Protein 4PAG (pdb70)

Radius of gyration: 28.17 Å; Cα contacts (8 Å, |Δi|>4): 1183; chains: 2; bounding box: 80×39×89 Å

Organism: Sulfurospirillum deleyianum (strain ATCC 51133 / DSM 6946 / 5175) (NCBI:txid525898)

Structure (mmCIF, N/CA/C/O backbone):
data_4PAG
#
_entry.id   4PAG
#
_cell.length_a   83.055
_cell.length_b   50.813
_cell.length_c   91.544
_cell.angle_alpha   90.000
_cell.angle_beta   98.000
_cell.angle_gamma   90.000
#
_symmetry.space_group_name_H-M   'P 1 21 1'
#
loop_
_entity.id
_entity.type
_entity.pdbx_description
1 polymer 'Periplasmic binding protein'
2 non-polymer '2-(N-MORPHOLINO)-ETHANESULFONIC ACID'
3 non-polymer DI(HYDROXYETHYL)ETHER
4 non-polymer HISTIDINE
5 water water
#
loop_
_atom_site.group_PDB
_atom_site.id
_atom_site.type_symbol
_atom_site.label_atom_id
_atom_site.label_alt_id
_atom_site.label_comp_id
_atom_site.label_asym_id
_atom_site.label_entity_id
_atom_site.label_seq_id
_atom_site.pdbx_PDB_ins_code
_atom_site.Cartn_x
_atom_site.Cartn_y
_atom_site.Cartn_z
_atom_site.occupancy
_atom_site.B_iso_or_equiv
_atom_site.auth_seq_id
_atom_site.auth_comp_id
_atom_site.auth_asym_id
_atom_site.auth_atom_id
_atom_site.pdbx_PDB_model_num
ATOM 1 N N . GLU A 1 2 ? 35.716 -6.732 6.203 1.00 69.76 18 GLU A N 1
ATOM 2 C CA . GLU A 1 2 ? 36.520 -7.915 6.656 1.00 68.45 18 GLU A CA 1
ATOM 3 C C . GLU A 1 2 ? 37.688 -7.468 7.534 1.00 64.66 18 GLU A C 1
ATOM 4 O O . GLU A 1 2 ? 37.789 -7.852 8.701 1.00 54.34 18 GLU A O 1
ATOM 6 N N . SER A 1 3 ? 38.562 -6.647 6.960 1.00 60.26 19 SER A N 1
ATOM 7 C CA . SER A 1 3 ? 39.614 -5.971 7.714 1.00 50.05 19 SER A CA 1
ATOM 8 C C . SER A 1 3 ? 38.999 -4.946 8.677 1.00 43.16 19 SER A C 1
ATOM 9 O O . SER A 1 3 ? 39.600 -4.589 9.694 1.00 40.05 19 SER A O 1
ATOM 12 N N . ARG A 1 4 ? 37.800 -4.477 8.333 1.00 35.47 20 ARG A N 1
ATOM 13 C CA . ARG A 1 4 ? 37.058 -3.522 9.140 1.00 30.03 20 ARG A CA 1
ATOM 14 C C . ARG A 1 4 ? 35.881 -4.142 9.891 1.00 30.32 20 ARG A C 1
ATOM 15 O O . ARG A 1 4 ? 34.985 -3.422 10.341 1.00 29.61 20 ARG A O 1
ATOM 23 N N . THR A 1 5 ? 35.905 -5.466 10.056 1.00 28.55 21 THR A N 1
ATOM 24 C CA . THR A 1 5 ? 34.848 -6.184 10.761 1.00 29.74 21 THR A CA 1
ATOM 25 C C . THR A 1 5 ? 35.277 -6.462 12.189 1.00 28.13 21 THR A C 1
ATOM 26 O O . THR A 1 5 ? 36.349 -7.016 12.423 1.00 32.74 21 THR A O 1
ATOM 30 N N . PHE A 1 6 ? 34.429 -6.078 13.134 1.00 26.59 22 PHE A N 1
ATOM 31 C CA . PHE A 1 6 ? 34.700 -6.272 14.560 1.00 27.12 22 PHE A CA 1
ATOM 32 C C . PHE A 1 6 ? 33.455 -6.801 15.248 1.00 26.39 22 PHE A C 1
ATOM 33 O O . PHE A 1 6 ? 32.340 -6.521 14.813 1.00 31.78 22 PHE A O 1
ATOM 41 N N . LEU A 1 7 ? 33.639 -7.562 16.322 1.00 28.08 23 LEU A N 1
ATOM 42 C CA . LEU A 1 7 ? 32.508 -8.010 17.131 1.00 30.41 23 LEU A CA 1
ATOM 43 C C . LEU A 1 7 ? 32.149 -6.899 18.109 1.00 27.39 23 LEU A C 1
ATOM 44 O O . LEU A 1 7 ? 32.997 -6.445 18.852 1.00 28.80 23 LEU A O 1
ATOM 49 N N . ASP A 1 8 ? 30.889 -6.471 18.092 1.00 18.93 24 ASP A N 1
ATOM 50 C CA . ASP A 1 8 ? 30.426 -5.348 18.900 1.00 24.74 24 ASP A CA 1
ATOM 51 C C . ASP A 1 8 ? 30.060 -5.784 20.324 1.00 26.58 24 ASP A C 1
ATOM 52 O O . ASP A 1 8 ? 30.364 -6.905 20.729 1.00 27.85 24 ASP A O 1
ATOM 57 N N . VAL A 1 9 ? 29.423 -4.892 21.082 1.00 27.11 25 VAL A N 1
ATOM 58 C CA . VAL A 1 9 ? 29.096 -5.161 22.493 1.00 27.68 25 VAL A CA 1
ATOM 59 C C . VAL A 1 9 ? 28.110 -6.312 22.695 1.00 29.90 25 VAL A C 1
ATOM 60 O O . VAL A 1 9 ? 28.067 -6.908 23.773 1.00 34.41 25 VAL A O 1
ATOM 64 N N . SER A 1 10 ? 27.332 -6.617 21.661 1.00 30.44 26 SER A N 1
ATOM 65 C CA . SER A 1 10 ? 26.406 -7.753 21.676 1.00 33.52 26 SER A CA 1
ATOM 66 C C . SER A 1 10 ? 26.986 -8.986 20.985 1.00 34.67 26 SER A C 1
ATOM 67 O O . SER A 1 10 ? 26.252 -9.916 20.666 1.00 38.30 26 SER A O 1
ATOM 70 N N . ASN A 1 11 ? 28.294 -8.986 20.739 1.00 35.36 27 ASN A N 1
ATOM 71 C CA . ASN A 1 11 ? 28.960 -10.106 20.081 1.00 39.39 27 ASN A CA 1
ATOM 72 C C . ASN A 1 11 ? 28.516 -10.305 18.623 1.00 39.52 27 ASN A C 1
ATOM 73 O O . ASN A 1 11 ? 28.643 -11.401 18.075 1.00 41.79 27 ASN A O 1
ATOM 78 N N . LYS A 1 12 ? 28.001 -9.249 17.997 1.00 36.01 28 LYS A N 1
ATOM 79 C CA . LYS A 1 12 ? 27.593 -9.312 16.595 1.00 38.43 28 LYS A CA 1
ATOM 80 C C . LYS A 1 12 ? 28.655 -8.655 15.722 1.00 38.75 28 LYS A C 1
ATOM 81 O O . LYS A 1 12 ? 29.199 -7.612 16.090 1.00 42.05 28 LYS A O 1
ATOM 87 N N . PRO A 1 13 ? 28.957 -9.256 14.560 1.00 40.19 29 PRO A N 1
ATOM 88 C CA . PRO A 1 13 ? 29.941 -8.636 13.676 1.00 38.35 29 PRO A CA 1
ATOM 89 C C . PRO A 1 13 ? 29.398 -7.352 13.075 1.00 35.20 29 PRO A C 1
ATOM 90 O O . PRO A 1 13 ? 28.303 -7.358 12.526 1.00 40.29 29 PRO A O 1
ATOM 94 N N . ILE A 1 14 ? 30.143 -6.259 13.206 1.00 31.10 30 ILE A N 1
ATOM 95 C CA . ILE A 1 14 ? 29.780 -4.989 12.572 1.00 32.00 30 ILE A CA 1
ATOM 96 C C . ILE A 1 14 ? 30.947 -4.494 11.731 1.00 29.71 30 ILE A C 1
ATOM 97 O O . ILE A 1 14 ? 32.098 -4.817 12.015 1.00 29.20 30 ILE A O 1
ATOM 102 N N . VAL A 1 15 ? 30.645 -3.716 10.697 1.00 30.71 31 VAL A N 1
ATOM 103 C CA . VAL A 1 15 ? 31.671 -3.174 9.815 1.00 33.35 31 VAL A CA 1
ATOM 104 C C . VAL A 1 15 ? 31.844 -1.688 10.087 1.00 30.38 31 VAL A C 1
ATOM 105 O O . VAL A 1 15 ? 30.907 -0.913 9.915 1.00 35.13 31 VAL A O 1
ATOM 109 N N . LEU A 1 16 ? 33.042 -1.297 10.516 1.00 28.28 32 LEU A N 1
ATOM 110 C CA . LEU A 1 16 ? 33.356 0.106 10.735 1.00 29.86 32 LEU A CA 1
ATOM 111 C C . LEU A 1 16 ? 33.842 0.765 9.449 1.00 31.18 32 LEU A C 1
ATOM 112 O O . LEU A 1 16 ? 34.300 0.080 8.532 1.00 30.99 32 LEU A O 1
ATOM 117 N N . PRO A 1 17 ? 33.761 2.106 9.386 1.00 28.59 33 PRO A N 1
ATOM 118 C CA . PRO A 1 17 ? 34.403 2.858 8.311 1.00 31.86 33 PRO A CA 1
ATOM 119 C C . PRO A 1 17 ? 35.906 2.606 8.235 1.00 32.46 33 PRO A C 1
ATOM 120 O O . PRO A 1 17 ? 36.546 2.271 9.250 1.00 28.01 33 PRO A O 1
ATOM 124 N N . GLU A 1 18 ? 36.455 2.780 7.037 1.00 31.48 34 GLU A N 1
ATOM 125 C CA . GLU A 1 18 ? 37.883 2.616 6.799 1.00 37.47 34 GLU A CA 1
ATOM 126 C C . GLU A 1 18 ? 38.683 3.519 7.734 1.00 41.30 34 GLU A C 1
ATOM 127 O O . GLU A 1 18 ? 39.638 3.068 8.377 1.00 42.56 34 GLU A O 1
ATOM 133 N N . HIS A 1 19 ? 38.276 4.786 7.822 1.00 35.96 35 HIS A N 1
ATOM 134 C CA . HIS A 1 19 ? 38.962 5.757 8.672 1.00 42.08 35 HIS A CA 1
ATOM 135 C C . HIS A 1 19 ? 38.063 6.286 9.781 1.00 38.34 35 HIS A C 1
ATOM 136 O O . HIS A 1 19 ? 37.020 6.879 9.524 1.00 50.85 35 HIS A O 1
ATOM 143 N N . ILE A 1 20 ? 38.481 6.058 11.018 1.00 25.13 36 ILE A N 1
ATOM 144 C CA . ILE A 1 20 ? 37.791 6.586 12.186 1.00 29.06 36 ILE A CA 1
ATOM 145 C C . ILE A 1 20 ? 38.344 7.984 12.440 1.00 28.97 36 ILE A C 1
ATOM 146 O O . ILE A 1 20 ? 39.510 8.131 12.805 1.00 32.28 36 ILE A O 1
ATOM 151 N N . THR A 1 21 ? 37.520 9.006 12.232 1.00 24.99 37 THR A N 1
ATOM 152 C CA . THR A 1 21 ? 37.928 10.387 12.479 1.00 26.18 37 THR A CA 1
ATOM 153 C C . THR A 1 21 ? 37.265 10.975 13.730 1.00 23.15 37 THR A C 1
ATOM 154 O O . THR A 1 21 ? 37.662 12.040 14.190 1.00 22.17 37 THR A O 1
ATOM 158 N N . ARG A 1 22 ? 36.256 10.285 14.265 1.00 22.97 38 ARG A N 1
ATOM 159 C CA . ARG A 1 22 ? 35.552 10.711 15.480 1.00 21.99 38 ARG A CA 1
ATOM 160 C C . ARG A 1 22 ? 35.333 9.489 16.366 1.00 19.63 38 ARG A C 1
ATOM 161 O O . ARG A 1 22 ? 34.761 8.500 15.922 1.00 19.70 38 ARG A O 1
ATOM 169 N N . ILE A 1 23 ? 35.792 9.550 17.612 1.00 17.83 39 ILE A N 1
ATOM 170 C CA . ILE A 1 23 ? 35.689 8.406 18.516 1.00 17.04 39 ILE A CA 1
ATOM 171 C C . ILE A 1 23 ? 35.341 8.899 19.914 1.00 16.00 39 ILE A C 1
ATOM 172 O O . ILE A 1 23 ? 35.623 10.037 20.260 1.00 15.11 39 ILE A O 1
ATOM 177 N N . TYR A 1 24 ? 34.705 8.043 20.698 1.00 16.14 40 TYR A N 1
ATOM 178 C CA . TYR A 1 24 ? 34.327 8.368 22.065 1.00 17.05 40 TYR A CA 1
ATOM 179 C C . TYR A 1 24 ? 34.601 7.153 22.942 1.00 16.65 40 TYR A C 1
ATOM 180 O O . TYR A 1 24 ? 34.268 6.028 22.574 1.00 17.09 40 TYR A O 1
ATOM 189 N N . GLY A 1 25 ? 35.241 7.390 24.082 1.00 16.42 41 GLY A N 1
ATOM 190 C CA . GLY A 1 25 ? 35.452 6.355 25.084 1.00 16.94 41 GLY A CA 1
ATOM 191 C C . GLY A 1 25 ? 34.407 6.484 26.171 1.00 16.84 41 GLY A C 1
ATOM 192 O O . GLY A 1 25 ? 34.080 7.590 26.584 1.00 18.22 41 GLY A O 1
ATOM 193 N N . SER A 1 26 ? 33.900 5.348 26.640 1.00 16.76 42 SER A N 1
ATOM 194 C CA . SER A 1 26 ? 32.761 5.317 27.564 1.00 18.13 42 SER A CA 1
ATOM 195 C C . SER A 1 26 ? 33.089 5.769 28.996 1.00 16.54 42 SER A C 1
ATOM 196 O O . SER A 1 26 ? 32.186 6.090 29.771 1.00 16.34 42 SER A O 1
ATOM 199 N N . ALA A 1 27 ? 34.373 5.775 29.343 1.00 16.53 43 ALA A N 1
ATOM 200 C CA . ALA A 1 27 ? 34.815 6.087 30.693 1.00 15.24 43 ALA A CA 1
ATOM 201 C C . ALA A 1 27 ? 36.303 6.459 30.682 1.00 15.08 43 ALA A C 1
ATOM 202 O O . ALA A 1 27 ? 37.002 6.158 29.721 1.00 14.19 43 ALA A O 1
ATOM 204 N N . PRO A 1 28 ? 36.797 7.099 31.757 1.00 14.82 44 PRO A N 1
ATOM 205 C CA . PRO A 1 28 ? 38.185 7.558 31.741 1.00 15.09 44 PRO A CA 1
ATOM 206 C C . PRO A 1 28 ? 39.255 6.490 31.428 1.00 14.62 44 PRO A C 1
ATOM 207 O O . PRO A 1 28 ? 40.208 6.802 30.720 1.00 16.30 44 PRO A O 1
ATOM 211 N N . PRO A 1 29 ? 39.102 5.239 31.922 1.00 14.26 45 PRO A N 1
ATOM 212 C CA . PRO A 1 29 ? 40.105 4.238 31.521 1.00 15.27 45 PRO A CA 1
ATOM 213 C C . PRO A 1 29 ? 40.262 4.146 29.995 1.00 15.10 45 PRO A C 1
ATOM 214 O O . PRO A 1 29 ? 41.376 3.960 29.480 1.00 15.23 45 PRO A O 1
ATOM 218 N N . ILE A 1 30 ? 39.147 4.292 29.287 1.00 13.44 46 ILE A N 1
ATOM 219 C CA . ILE A 1 30 ? 39.134 4.184 27.829 1.00 14.95 46 ILE A CA 1
ATOM 220 C C . ILE A 1 30 ? 39.602 5.468 27.159 1.00 14.32 46 ILE A C 1
ATOM 221 O O . ILE A 1 30 ? 40.445 5.437 26.262 1.00 15.59 46 ILE A O 1
ATOM 226 N N . SER A 1 31 ? 39.036 6.594 27.581 1.00 14.54 47 SER A N 1
ATOM 227 C CA . SER A 1 31 ? 39.425 7.891 27.054 1.00 15.79 47 SER A CA 1
ATOM 228 C C . SER A 1 31 ? 40.923 8.158 27.247 1.00 15.29 47 SER A C 1
ATOM 229 O O . SER A 1 31 ? 41.573 8.631 26.325 1.00 15.17 47 SER A O 1
ATOM 232 N N . PHE A 1 32 ? 41.469 7.837 28.424 1.00 14.75 48 PHE A N 1
ATOM 233 C CA . PHE A 1 32 ? 42.905 8.039 28.677 1.00 14.59 48 PHE A CA 1
ATOM 234 C C . PHE A 1 32 ? 43.763 7.205 27.722 1.00 14.35 48 PHE A C 1
ATOM 235 O O . PHE A 1 32 ? 44.792 7.662 27.239 1.00 15.61 48 PHE A O 1
ATOM 251 N N . ILE A 1 34 ? 42.844 5.998 24.689 1.00 16.61 50 ILE A N 1
ATOM 252 C CA . ILE A 1 34 ? 42.723 6.558 23.340 1.00 17.25 50 ILE A CA 1
ATOM 253 C C . ILE A 1 34 ? 43.638 7.776 23.204 1.00 16.13 50 ILE A C 1
ATOM 254 O O . ILE A 1 34 ? 44.269 7.967 22.161 1.00 15.73 50 ILE A O 1
ATOM 259 N N . TYR A 1 35 ? 43.720 8.588 24.260 1.00 15.73 51 TYR A N 1
ATOM 260 C CA . TYR A 1 35 ? 44.582 9.769 24.235 1.00 15.42 51 TYR A CA 1
ATOM 261 C C . TYR A 1 35 ? 46.016 9.414 23.829 1.00 14.81 51 TYR A C 1
ATOM 262 O O . TYR A 1 35 ? 46.580 10.041 22.937 1.00 14.88 51 TYR A O 1
ATOM 271 N N . VAL A 1 36 ? 46.607 8.421 24.489 1.00 13.86 52 VAL A N 1
ATOM 272 C CA . VAL A 1 36 ? 48.013 8.105 24.243 1.00 14.11 52 VAL A CA 1
ATOM 273 C C . VAL A 1 36 ? 48.244 7.447 22.878 1.00 15.18 52 VAL A C 1
ATOM 274 O O . VAL A 1 36 ? 49.345 7.504 22.365 1.00 14.37 52 VAL A O 1
ATOM 278 N N . ILE A 1 37 ? 47.212 6.837 22.290 1.00 16.34 53 ILE A N 1
ATOM 279 C CA . ILE A 1 37 ? 47.311 6.331 20.921 1.00 16.33 53 ILE A CA 1
ATOM 280 C C . ILE A 1 37 ? 47.215 7.514 19.947 1.00 17.84 53 ILE A C 1
ATOM 281 O O . ILE A 1 37 ? 48.133 7.755 19.160 1.00 19.63 53 ILE A O 1
ATOM 286 N N . ASP A 1 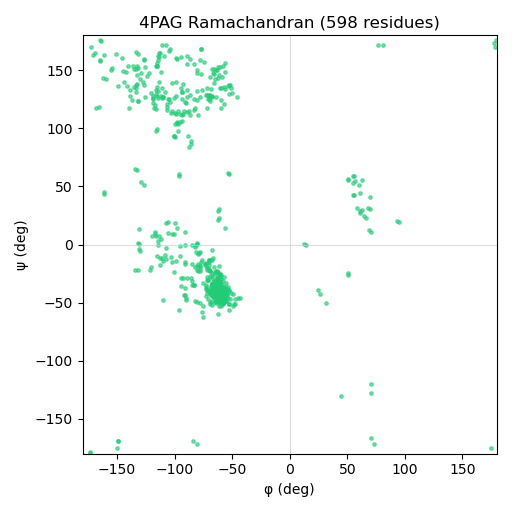38 ? 46.118 8.261 20.016 1.00 16.77 54 ASP A N 1
ATOM 287 C CA . ASP A 1 38 ? 45.951 9.469 19.199 1.00 19.09 54 ASP A CA 1
ATOM 288 C C . ASP A 1 38 ? 44.743 10.248 19.708 1.00 19.57 54 ASP A C 1
ATOM 289 O O . ASP A 1 38 ? 43.625 9.742 19.682 1.00 18.63 54 ASP A O 1
ATOM 294 N N . ASP A 1 39 ? 44.970 11.470 20.177 1.00 20.19 55 ASP A N 1
ATOM 295 C CA . ASP A 1 39 ? 43.886 12.293 20.716 1.00 22.93 55 ASP A CA 1
ATOM 296 C C . ASP A 1 39 ? 43.054 12.976 19.631 1.00 21.73 55 ASP A C 1
ATOM 297 O O . ASP A 1 39 ? 41.930 13.412 19.894 1.00 21.42 55 ASP A O 1
ATOM 302 N N . THR A 1 40 ? 43.592 13.042 18.415 1.00 20.41 56 THR A N 1
ATOM 303 C CA . THR A 1 40 ? 42.950 13.771 17.323 1.00 21.69 56 THR A CA 1
ATOM 304 C C . THR A 1 40 ? 41.455 13.438 17.171 1.00 18.68 56 THR A C 1
ATOM 305 O O . THR A 1 40 ? 40.633 14.345 17.162 1.00 21.85 56 THR A O 1
ATOM 309 N N . PRO A 1 41 ? 41.089 12.149 17.101 1.00 18.73 57 PRO A N 1
ATOM 310 C CA . PRO A 1 41 ? 39.661 11.872 16.864 1.00 19.09 57 PRO A CA 1
ATOM 311 C C . PRO A 1 41 ? 38.721 11.915 18.090 1.00 19.98 57 PRO A C 1
ATOM 312 O O . PRO A 1 41 ? 37.519 11.727 17.923 1.00 19.06 57 PRO A O 1
ATOM 316 N N . LEU A 1 42 ? 39.232 12.155 19.296 1.00 18.76 58 LEU A N 1
ATOM 317 C CA . LEU A 1 42 ? 38.360 12.194 20.477 1.00 20.06 58 LEU A CA 1
ATOM 318 C C . LEU A 1 42 ? 37.352 13.340 20.413 1.00 19.63 58 LEU A C 1
ATOM 319 O O . LEU A 1 42 ? 37.735 14.486 20.242 1.00 22.78 58 LEU A O 1
ATOM 324 N N . ILE A 1 43 ? 36.071 13.024 20.573 1.00 18.94 59 ILE A N 1
ATOM 325 C CA . ILE A 1 43 ? 35.010 14.042 20.531 1.00 21.27 59 ILE A CA 1
ATOM 326 C C . ILE A 1 43 ? 34.791 14.739 21.871 1.00 19.96 59 ILE A C 1
ATOM 327 O O . ILE A 1 43 ? 34.155 15.796 21.927 1.00 20.16 59 ILE A O 1
ATOM 332 N N . GLY A 1 44 ? 35.307 14.138 22.942 1.00 19.15 60 GLY A N 1
ATOM 333 C CA . GLY A 1 44 ? 35.057 14.608 24.288 1.00 17.24 60 GLY A CA 1
ATOM 334 C C . GLY A 1 44 ? 35.720 13.732 25.337 1.00 17.93 60 GLY A C 1
ATOM 335 O O . GLY A 1 44 ? 36.251 12.659 25.022 1.00 16.85 60 GLY A O 1
ATOM 336 N N . VAL A 1 45 ? 35.706 14.215 26.579 1.00 15.41 61 VAL A N 1
ATOM 337 C CA . VAL A 1 45 ? 36.191 13.457 27.726 1.00 14.92 61 VAL A CA 1
ATOM 338 C C . VAL A 1 45 ? 34.985 13.089 28.609 1.00 15.71 61 VAL A C 1
ATOM 339 O O . VAL A 1 45 ? 33.857 13.548 28.366 1.00 16.22 61 VAL A O 1
ATOM 343 N N . ASN A 1 46 ? 35.218 12.254 29.619 1.00 15.68 62 ASN A N 1
ATOM 344 C CA . ASN A 1 46 ? 34.143 11.767 30.483 1.00 17.70 62 ASN A CA 1
ATOM 345 C C . ASN A 1 46 ? 33.991 12.610 31.744 1.00 20.70 62 ASN A C 1
ATOM 346 O O . ASN A 1 46 ? 32.879 12.798 32.233 1.00 25.47 62 ASN A O 1
ATOM 351 N N . SER A 1 47 ? 35.122 13.088 32.259 1.00 22.98 63 SER A N 1
ATOM 352 C CA . SER A 1 47 ? 35.208 13.884 33.480 1.00 23.43 63 SER A CA 1
ATOM 353 C C . SER A 1 47 ? 36.108 15.097 33.219 1.00 20.97 63 SER A C 1
ATOM 354 O O . SER A 1 47 ? 36.838 15.123 32.225 1.00 20.62 63 SER A O 1
ATOM 357 N N . PRO A 1 48 ? 36.078 16.095 34.115 1.00 21.74 64 PRO A N 1
ATOM 358 C CA . PRO A 1 48 ? 37.007 17.223 33.995 1.00 20.65 64 PRO A CA 1
ATOM 359 C C . PRO A 1 48 ? 38.444 16.738 33.900 1.00 19.01 64 PRO A C 1
ATOM 360 O O . PRO A 1 48 ? 38.845 15.842 34.649 1.00 21.20 64 PRO A O 1
ATOM 364 N N . GLN A 1 49 ? 39.213 17.326 32.991 1.00 20.55 65 GLN A N 1
ATOM 365 C CA . GLN A 1 49 ? 40.571 16.858 32.705 1.00 22.26 65 GLN A CA 1
ATOM 366 C C . GLN A 1 49 ? 41.508 16.978 33.914 1.00 22.91 65 GLN A C 1
ATOM 367 O O . GLN A 1 49 ? 42.419 16.164 34.086 1.00 25.07 65 GLN A O 1
ATOM 373 N N . THR A 1 50 ? 41.286 18.000 34.736 1.00 21.32 66 THR A N 1
ATOM 374 C CA . THR A 1 50 ? 41.984 18.138 36.003 1.00 21.96 66 THR A CA 1
ATOM 375 C C . THR A 1 50 ? 40.950 17.997 37.095 1.00 20.69 66 THR A C 1
ATOM 376 O O . THR A 1 50 ? 39.933 18.692 37.094 1.00 21.24 66 THR A O 1
ATOM 380 N N . ASN A 1 51 ? 41.201 17.077 38.012 1.00 19.19 67 ASN A N 1
ATOM 381 C CA . ASN A 1 51 ? 40.275 16.808 39.092 1.00 19.76 67 ASN A CA 1
ATOM 382 C C . ASN A 1 51 ? 41.076 16.354 40.307 1.00 18.25 67 ASN A C 1
ATOM 383 O O . ASN A 1 51 ? 42.305 16.467 40.327 1.00 19.77 67 ASN A O 1
ATOM 388 N N . LYS A 1 52 ? 40.397 15.854 41.326 1.00 17.14 68 LYS A N 1
ATOM 389 C CA . LYS A 1 52 ? 41.083 15.485 42.567 1.00 20.95 68 LYS A CA 1
ATOM 390 C C . LYS A 1 52 ? 42.122 14.364 42.381 1.00 19.20 68 LYS A C 1
ATOM 391 O O . LYS A 1 52 ? 43.132 14.322 43.080 1.00 20.08 68 LYS A O 1
ATOM 397 N N . ASP A 1 53 ? 41.869 13.467 41.432 1.00 18.11 69 ASP A N 1
ATOM 398 C CA . ASP A 1 53 ? 42.673 12.253 41.272 1.00 18.05 69 ASP A CA 1
ATOM 399 C C . ASP A 1 53 ? 43.660 12.332 40.103 1.00 17.21 69 ASP A C 1
ATOM 400 O O . ASP A 1 53 ? 44.521 11.459 39.943 1.00 14.77 69 ASP A O 1
ATOM 405 N N . ASN A 1 54 ? 43.512 13.366 39.276 1.00 15.43 70 ASN A N 1
ATOM 406 C CA . ASN A 1 54 ? 44.302 13.528 38.060 1.00 16.27 70 ASN A CA 1
ATOM 407 C C . ASN A 1 54 ? 44.672 15.005 37.923 1.00 17.46 70 ASN A C 1
ATOM 408 O O . ASN A 1 54 ? 43.785 15.857 37.805 1.00 18.48 70 ASN A O 1
ATOM 413 N N . ASN A 1 55 ? 45.974 15.295 37.965 1.00 17.60 71 ASN A N 1
ATOM 414 C CA . ASN A 1 55 ? 46.489 16.654 38.153 1.00 19.76 71 ASN A CA 1
ATOM 415 C C . ASN A 1 55 ? 47.486 17.071 37.082 1.00 16.88 71 ASN A C 1
ATOM 416 O O . ASN A 1 55 ? 48.125 16.237 36.459 1.00 15.40 71 ASN A O 1
ATOM 421 N N . ASN A 1 56 ? 47.668 18.381 36.942 1.00 19.88 72 ASN A N 1
ATOM 422 C CA . ASN A 1 56 ? 48.748 18.961 36.142 1.00 19.73 72 ASN A CA 1
ATOM 423 C C . ASN A 1 56 ? 48.699 18.587 34.660 1.00 18.68 72 ASN A C 1
ATOM 424 O O . ASN A 1 56 ? 49.725 18.575 33.983 1.00 19.96 72 ASN A O 1
ATOM 429 N N . GLY A 1 57 ? 47.508 18.308 34.146 1.00 18.86 73 GLY A N 1
ATOM 430 C CA . GLY A 1 57 ? 47.365 17.859 32.764 1.00 20.38 73 GLY A CA 1
ATOM 431 C C . GLY A 1 57 ? 47.970 18.812 31.749 1.00 21.77 73 GLY A C 1
ATOM 432 O O . GLY A 1 57 ? 48.533 18.380 30.752 1.00 23.31 73 GLY A O 1
ATOM 433 N N . GLU A 1 58 ? 47.881 20.111 32.009 1.00 23.83 74 GLU A N 1
ATOM 434 C CA . GLU A 1 58 ? 48.364 21.109 31.046 1.00 27.28 74 GLU A CA 1
ATOM 435 C C . GLU A 1 58 ? 49.875 21.010 30.787 1.00 26.62 74 GLU A C 1
ATOM 436 O O . GLU A 1 58 ? 50.359 21.416 29.734 1.00 28.69 74 GLU A O 1
ATOM 442 N N . LYS A 1 59 ? 50.613 20.446 31.737 1.00 26.27 75 LYS A N 1
ATOM 443 C CA . LYS A 1 59 ? 52.053 20.270 31.589 1.00 28.12 75 LYS A CA 1
ATOM 444 C C . LYS A 1 59 ? 52.411 19.014 30.772 1.00 23.86 75 LYS A C 1
ATOM 445 O O . LYS A 1 59 ? 53.523 18.916 30.257 1.00 27.59 75 LYS A O 1
ATOM 451 N N . PHE A 1 60 ? 51.476 18.066 30.649 1.00 18.44 76 PHE A N 1
ATOM 452 C CA . PHE A 1 60 ? 51.755 16.757 30.048 1.00 18.79 76 PHE A CA 1
ATOM 453 C C . PHE A 1 60 ? 50.907 16.399 28.823 1.00 19.87 76 PHE A C 1
ATOM 454 O O . PHE A 1 60 ? 51.307 15.546 28.036 1.00 22.72 76 PHE A O 1
ATOM 462 N N . LEU A 1 61 ? 49.747 17.036 28.668 1.00 19.45 77 LEU A N 1
ATOM 463 C CA . LEU A 1 61 ? 48.761 16.644 27.657 1.00 17.04 77 LEU A CA 1
ATOM 464 C C . LEU A 1 61 ? 48.570 17.742 26.620 1.00 19.15 77 LEU A C 1
ATOM 465 O O . LEU A 1 61 ? 48.808 18.922 26.887 1.00 19.77 77 LEU A O 1
ATOM 470 N N . SER A 1 62 ? 48.118 17.349 25.436 1.00 19.35 78 SER A N 1
ATOM 471 C CA . SER A 1 62 ? 47.925 18.296 24.346 1.00 19.04 78 SER A CA 1
ATOM 472 C C . SER A 1 62 ? 46.865 19.333 24.708 1.00 19.76 78 SER A C 1
ATOM 473 O O . SER A 1 62 ? 45.941 19.059 25.469 1.00 19.18 78 SER A O 1
ATOM 476 N N . LYS A 1 63 ? 47.012 20.529 24.155 1.00 23.31 79 LYS A N 1
ATOM 477 C CA . LYS A 1 63 ? 46.008 21.567 24.325 1.00 25.78 79 LYS A CA 1
ATOM 478 C C . LYS A 1 63 ? 44.650 21.102 23.787 1.00 23.01 79 LYS A C 1
ATOM 479 O O . LYS A 1 63 ? 43.619 21.373 24.405 1.00 23.46 79 LYS A O 1
ATOM 485 N N . HIS A 1 64 ? 44.653 20.394 22.655 1.00 23.49 80 HIS A N 1
ATOM 486 C CA . HIS A 1 64 ? 43.407 19.852 22.084 1.00 24.00 80 HIS A CA 1
ATOM 487 C C . HIS A 1 64 ? 42.644 19.032 23.116 1.00 20.83 80 HIS A C 1
ATOM 488 O O . HIS A 1 64 ? 41.456 19.261 23.329 1.00 19.83 80 HIS A O 1
ATOM 495 N N . PHE A 1 65 ? 43.333 18.083 23.754 1.00 17.45 81 PHE A N 1
ATOM 496 C CA . PHE A 1 65 ? 42.706 17.223 24.742 1.00 16.54 81 PHE A CA 1
ATOM 497 C C . PHE A 1 65 ? 42.175 18.030 25.924 1.00 16.46 81 PHE A C 1
ATOM 498 O O . PHE A 1 65 ? 41.072 17.771 26.386 1.00 18.25 81 PHE A O 1
ATOM 514 N N . GLU A 1 67 ? 41.088 20.969 26.035 1.00 20.31 83 GLU A N 1
ATOM 515 C CA . GLU A 1 67 ? 39.953 21.833 25.673 1.00 21.84 83 GLU A CA 1
ATOM 516 C C . GLU A 1 67 ? 38.693 21.071 25.242 1.00 18.59 83 GLU A C 1
ATOM 517 O O . GLU A 1 67 ? 37.689 21.691 24.923 1.00 19.86 83 GLU A O 1
ATOM 523 N N . LEU A 1 68 ? 38.729 19.739 25.250 1.00 18.85 84 LEU A N 1
ATOM 524 C CA . LEU A 1 68 ? 37.559 18.942 24.861 1.00 18.17 84 LEU A CA 1
ATOM 525 C C . LEU A 1 68 ? 36.424 19.113 25.857 1.00 18.75 84 LEU A C 1
ATOM 526 O O . LEU A 1 68 ? 36.671 19.291 27.053 1.00 20.37 84 LEU A O 1
ATOM 531 N N . PRO A 1 69 ? 35.174 19.042 25.375 1.00 19.28 85 PRO A N 1
ATOM 532 C CA . PRO A 1 69 ? 34.039 19.147 26.289 1.00 20.30 85 PRO A CA 1
ATOM 533 C C . PRO A 1 69 ? 33.804 17.844 27.040 1.00 18.05 85 PRO A C 1
ATOM 534 O O . PRO A 1 69 ? 34.249 16.786 26.602 1.00 17.42 85 PRO A O 1
ATOM 538 N N . ILE A 1 70 ? 33.121 17.950 28.176 1.00 17.69 86 ILE A N 1
ATOM 539 C CA . ILE A 1 70 ? 32.791 16.813 29.011 1.00 17.80 86 ILE A CA 1
ATOM 540 C C . ILE A 1 70 ? 31.449 16.258 28.563 1.00 16.88 86 ILE A C 1
ATOM 541 O O . ILE A 1 70 ? 30.456 16.976 28.567 1.00 18.60 86 ILE A O 1
ATOM 546 N N . LEU A 1 71 ? 31.428 14.985 28.188 1.00 18.12 87 LEU A N 1
ATOM 547 C CA . LEU A 1 71 ? 30.211 14.327 27.697 1.00 20.34 87 LEU A CA 1
ATOM 548 C C . LEU A 1 71 ? 29.704 13.231 28.634 1.00 21.33 87 LEU A C 1
ATOM 549 O O . LEU A 1 71 ? 28.769 12.498 28.292 1.00 24.51 87 LEU A O 1
ATOM 554 N N . GLY A 1 72 ? 30.307 13.118 29.813 1.00 21.53 88 GLY A N 1
ATOM 555 C CA . GLY A 1 72 ? 29.898 12.107 30.775 1.00 22.97 88 GLY A CA 1
ATOM 556 C C . GLY A 1 72 ? 30.343 10.720 30.358 1.00 22.31 88 GLY A C 1
ATOM 557 O O . GLY A 1 72 ? 31.093 10.556 29.396 1.00 23.65 88 GLY A O 1
ATOM 558 N N . GLY A 1 73 ? 29.879 9.715 31.081 1.00 20.17 89 GLY A N 1
ATOM 559 C CA . GLY A 1 73 ? 30.293 8.348 30.830 1.00 19.99 89 GLY A CA 1
ATOM 560 C C . GLY A 1 73 ? 29.647 7.368 31.783 1.00 21.38 89 GLY A C 1
ATOM 561 O O . GLY A 1 73 ? 28.914 7.764 32.702 1.00 22.70 89 GLY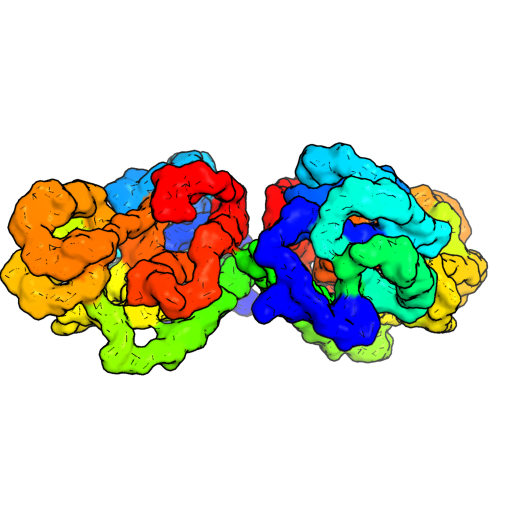 A O 1
ATOM 562 N N . TRP A 1 74 ? 29.925 6.085 31.553 1.00 21.18 90 TRP A N 1
ATOM 563 C CA . TRP A 1 74 ? 29.410 5.002 32.378 1.00 22.12 90 TRP A CA 1
ATOM 564 C C . TRP A 1 74 ? 30.508 4.563 33.332 1.00 23.34 90 TRP A C 1
ATOM 565 O O . TRP A 1 74 ? 31.348 3.733 32.977 1.00 21.02 90 TRP A O 1
ATOM 576 N N . HIS A 1 75 ? 30.510 5.143 34.529 1.00 23.33 91 HIS A N 1
ATOM 577 C CA . HIS A 1 75 ? 31.498 4.827 35.565 1.00 22.75 91 HIS A CA 1
ATOM 578 C C . HIS A 1 75 ? 31.099 5.522 36.875 1.00 24.17 91 HIS A C 1
ATOM 579 O O . HIS A 1 75 ? 30.194 6.364 36.895 1.00 23.25 91 HIS A O 1
ATOM 586 N N . GLY A 1 76 ? 31.774 5.164 37.963 1.00 25.50 92 GLY A N 1
ATOM 587 C CA . GLY A 1 76 ? 31.411 5.637 39.302 1.00 26.97 92 GLY A CA 1
ATOM 588 C C . GLY A 1 76 ? 31.234 7.144 39.414 1.00 32.58 92 GLY A C 1
ATOM 589 O O . GLY A 1 76 ? 32.090 7.917 38.962 1.00 38.65 92 GLY A O 1
ATOM 590 N N . ASN A 1 77 ? 30.114 7.559 40.008 1.00 32.80 93 ASN A N 1
ATOM 591 C CA . ASN A 1 77 ? 29.814 8.976 40.236 1.00 36.70 93 ASN A CA 1
ATOM 592 C C . ASN A 1 77 ? 29.675 9.787 38.940 1.00 37.92 93 ASN A C 1
ATOM 593 O O . ASN A 1 77 ? 29.960 10.991 38.913 1.00 37.97 93 ASN A O 1
ATOM 598 N N . ASN A 1 78 ? 29.235 9.123 37.873 1.00 36.52 94 ASN A N 1
ATOM 599 C CA . ASN A 1 78 ? 28.977 9.796 36.602 1.00 34.66 94 ASN A CA 1
ATOM 600 C C . ASN A 1 78 ? 27.878 9.083 35.805 1.00 32.91 94 ASN A C 1
ATOM 601 O O . ASN A 1 78 ? 27.515 7.939 36.094 1.00 37.52 94 ASN A O 1
ATOM 606 N N . ILE A 1 79 ? 27.347 9.784 34.808 1.00 35.56 95 ILE A N 1
ATOM 607 C CA . ILE A 1 79 ? 26.284 9.275 33.934 1.00 36.55 95 ILE A CA 1
ATOM 608 C C . ILE A 1 79 ? 26.554 9.848 32.531 1.00 28.67 95 ILE A C 1
ATOM 609 O O . ILE A 1 79 ? 27.126 10.930 32.422 1.00 31.37 95 ILE A O 1
ATOM 614 N N . PRO A 1 80 ? 26.189 9.122 31.455 1.00 29.84 96 PRO A N 1
ATOM 615 C CA . PRO A 1 80 ? 26.473 9.664 30.119 1.00 29.46 96 PRO A CA 1
ATOM 616 C C . PRO A 1 80 ? 25.510 10.761 29.664 1.00 28.52 96 PRO A C 1
ATOM 617 O O . PRO A 1 80 ? 24.331 10.729 30.007 1.00 33.68 96 PRO A O 1
ATOM 621 N N . ASN A 1 81 ? 26.021 11.716 28.891 1.00 27.71 97 ASN A N 1
ATOM 622 C CA . ASN A 1 81 ? 25.174 12.685 28.191 1.00 27.46 97 ASN A CA 1
ATOM 623 C C . ASN A 1 81 ? 24.774 12.100 26.834 1.00 26.81 97 ASN A C 1
ATOM 624 O O . ASN A 1 81 ? 25.403 12.382 25.813 1.00 25.38 97 ASN A O 1
ATOM 629 N N . LEU A 1 82 ? 23.728 11.280 26.840 1.00 25.86 98 LEU A N 1
ATOM 630 C CA . LEU A 1 82 ? 23.322 10.517 25.652 1.00 28.38 98 LEU A CA 1
ATOM 631 C C . LEU A 1 82 ? 22.982 11.399 24.441 1.00 29.06 98 LEU A C 1
ATOM 632 O O . LEU A 1 82 ? 23.393 11.098 23.314 1.00 25.46 98 LEU A O 1
ATOM 637 N N . GLU A 1 83 ? 22.265 12.495 24.679 1.00 29.62 99 GLU A N 1
ATOM 638 C CA . GLU A 1 83 ? 21.880 13.405 23.604 1.00 32.65 99 GLU A CA 1
ATOM 639 C C . GLU A 1 83 ? 23.114 14.019 22.945 1.00 29.02 99 GLU A C 1
ATOM 640 O O . GLU A 1 83 ? 23.195 14.103 21.724 1.00 30.34 99 GLU A O 1
ATOM 646 N N . ALA A 1 84 ? 24.074 14.441 23.765 1.00 30.42 100 ALA A N 1
ATOM 647 C CA . ALA A 1 84 ? 25.301 15.068 23.273 1.00 30.15 100 ALA A CA 1
ATOM 648 C C . ALA A 1 84 ? 26.195 14.068 22.540 1.00 29.02 100 ALA A C 1
ATOM 649 O O . ALA A 1 84 ? 26.762 14.373 21.489 1.00 27.74 100 ALA A O 1
ATOM 651 N N . ILE A 1 85 ? 26.323 12.871 23.100 1.00 29.92 101 ILE A N 1
ATOM 652 C CA . ILE A 1 85 ? 27.080 11.814 22.438 1.00 27.32 101 ILE A CA 1
ATOM 653 C C . ILE A 1 85 ? 26.469 11.550 21.065 1.00 28.90 101 ILE A C 1
ATOM 654 O O . ILE A 1 85 ? 27.170 11.571 20.055 1.00 28.71 101 ILE A O 1
ATOM 659 N N . LEU A 1 86 ? 25.157 11.336 21.027 1.00 29.54 102 LEU A N 1
ATOM 660 C CA . LEU A 1 86 ? 24.479 11.074 19.758 1.00 33.21 102 LEU A CA 1
ATOM 661 C C . LEU A 1 86 ? 24.695 12.230 18.779 1.00 33.09 102 LEU A C 1
ATOM 662 O O . LEU A 1 86 ? 24.997 12.007 17.606 1.00 32.05 102 LEU A O 1
ATOM 667 N N . ALA A 1 87 ? 24.561 13.459 19.271 1.00 34.60 103 ALA A N 1
ATOM 668 C CA . ALA A 1 87 ? 24.693 14.640 18.422 1.00 34.88 103 ALA A CA 1
ATOM 669 C C . ALA A 1 87 ? 26.109 14.796 17.876 1.00 32.77 103 ALA A C 1
ATOM 670 O O . ALA A 1 87 ? 26.289 15.293 16.772 1.00 38.97 103 ALA A O 1
ATOM 672 N N . ALA A 1 88 ? 27.107 14.359 18.642 1.00 36.28 104 ALA A N 1
ATOM 673 C CA . ALA A 1 88 ? 28.515 14.507 18.243 1.00 35.60 104 ALA A CA 1
ATOM 674 C C . ALA A 1 88 ? 28.970 13.519 17.167 1.00 34.30 104 ALA A C 1
ATOM 675 O O . ALA A 1 88 ? 30.052 13.687 16.599 1.00 33.22 104 ALA A O 1
ATOM 677 N N . LYS A 1 89 ? 28.167 12.485 16.911 1.00 31.37 105 LYS A N 1
ATOM 678 C CA . LYS A 1 89 ? 28.409 11.561 15.796 1.00 35.73 105 LYS A CA 1
ATOM 679 C C . LYS A 1 89 ? 29.798 10.918 15.830 1.00 31.97 105 LYS A C 1
ATOM 680 O O . LYS A 1 89 ? 30.578 11.066 14.885 1.00 32.05 105 LYS A O 1
ATOM 686 N N . PRO A 1 90 ? 30.119 10.198 16.915 1.00 28.74 106 PRO A N 1
ATOM 687 C CA . PRO A 1 90 ? 31.349 9.423 16.832 1.00 27.03 106 PRO A CA 1
ATOM 688 C C . PRO A 1 90 ? 31.157 8.275 15.843 1.00 24.48 106 PRO A C 1
ATOM 689 O O . PRO A 1 90 ? 30.058 7.727 15.764 1.00 27.43 106 PRO A O 1
ATOM 693 N N . ASP A 1 91 ? 32.198 7.932 15.083 1.00 24.96 107 ASP A N 1
ATOM 694 C CA . ASP A 1 91 ? 32.144 6.758 14.186 1.00 25.30 107 ASP A CA 1
ATOM 695 C C . ASP A 1 91 ? 31.990 5.460 14.981 1.00 25.27 107 ASP A C 1
ATOM 696 O O . ASP A 1 91 ? 31.377 4.498 14.520 1.00 26.82 107 ASP A O 1
ATOM 701 N N . VAL A 1 92 ? 32.568 5.433 16.176 1.00 23.69 108 VAL A N 1
ATOM 702 C CA . VAL A 1 92 ? 32.489 4.261 17.037 1.00 20.81 108 VAL A CA 1
ATOM 703 C C . VAL A 1 92 ? 32.642 4.698 18.497 1.00 19.47 108 VAL A C 1
ATOM 704 O O . VAL A 1 92 ? 33.253 5.734 18.778 1.00 17.85 108 VAL A O 1
ATOM 708 N N . ILE A 1 93 ? 32.044 3.928 19.402 1.00 18.73 109 ILE A N 1
ATOM 709 C CA . ILE A 1 93 ? 32.199 4.124 20.842 1.00 19.21 109 ILE A CA 1
ATOM 710 C C . ILE A 1 93 ? 32.939 2.905 21.390 1.00 18.14 109 ILE A C 1
ATOM 711 O O . ILE A 1 93 ? 32.605 1.773 21.061 1.00 18.20 109 ILE A O 1
ATOM 716 N N . ILE A 1 94 ? 33.962 3.148 22.197 1.00 18.03 110 ILE A N 1
ATOM 717 C CA . ILE A 1 94 ? 34.705 2.091 22.840 1.00 17.46 110 ILE A CA 1
ATOM 718 C C . ILE A 1 94 ? 34.293 2.078 24.306 1.00 17.43 110 ILE A C 1
ATOM 719 O O . ILE A 1 94 ? 34.378 3.102 24.979 1.00 19.08 110 ILE A O 1
ATOM 724 N N . THR A 1 95 ? 33.845 0.926 24.796 1.00 17.10 111 THR A N 1
ATOM 725 C CA . THR A 1 95 ? 33.385 0.815 26.176 1.00 17.07 111 THR A CA 1
ATOM 726 C C . THR A 1 95 ? 34.257 -0.080 27.050 1.00 18.12 111 THR A C 1
ATOM 727 O O . THR A 1 95 ? 35.084 -0.860 26.564 1.00 18.52 111 THR A O 1
ATOM 731 N N . TRP A 1 96 ? 34.041 0.058 28.355 1.00 16.74 112 TRP A N 1
ATOM 732 C CA . TRP A 1 96 ? 34.742 -0.703 29.384 1.00 17.23 112 TRP A CA 1
ATOM 733 C C . TRP A 1 96 ? 33.966 -2.000 29.667 1.00 17.29 112 TRP A C 1
ATOM 734 O O . TRP A 1 96 ? 32.839 -1.961 30.139 1.00 18.51 112 TRP A O 1
ATOM 745 N N . ASP A 1 97 ? 34.570 -3.140 29.330 1.00 18.27 113 ASP A N 1
ATOM 746 C CA . ASP A 1 97 ? 33.937 -4.454 29.495 1.00 20.93 113 ASP A CA 1
ATOM 747 C C . ASP A 1 97 ? 34.175 -4.968 30.910 1.00 21.31 113 ASP A C 1
ATOM 748 O O . ASP A 1 97 ? 35.160 -5.666 31.161 1.00 22.20 113 ASP A O 1
ATOM 753 N N . THR A 1 98 ? 33.278 -4.624 31.830 1.00 17.94 114 THR A N 1
ATOM 754 C CA . THR A 1 98 ? 33.387 -5.089 33.219 1.00 18.88 114 THR A CA 1
ATOM 755 C C . THR A 1 98 ? 31.967 -5.343 33.756 1.00 19.69 114 THR A C 1
ATOM 756 O O . THR A 1 98 ? 31.040 -4.580 33.433 1.00 16.91 114 THR A O 1
ATOM 760 N N . PRO A 1 99 ? 31.779 -6.432 34.532 1.00 18.73 115 PRO A N 1
ATOM 761 C CA . PRO A 1 99 ? 30.420 -6.893 34.856 1.00 20.82 115 PRO A CA 1
ATOM 762 C C . PRO A 1 99 ? 29.532 -5.888 35.572 1.00 19.70 115 PRO A C 1
ATOM 763 O O . PRO A 1 99 ? 28.346 -5.846 35.299 1.00 19.60 115 PRO A O 1
ATOM 767 N N . LEU A 1 100 ? 30.091 -5.076 36.465 1.00 20.53 116 LEU A N 1
ATOM 768 C CA . LEU A 1 100 ? 29.298 -4.079 37.171 1.00 20.61 116 LEU A CA 1
ATOM 769 C C . LEU A 1 100 ? 28.829 -2.914 36.284 1.00 20.54 116 LEU A C 1
ATOM 770 O O . LEU A 1 100 ? 27.964 -2.153 36.704 1.00 22.11 116 LEU A O 1
ATOM 775 N N . LEU A 1 101 ? 29.385 -2.772 35.078 1.00 17.01 117 LEU A N 1
ATOM 776 C CA . LEU A 1 101 ? 28.963 -1.700 34.148 1.00 18.58 117 LEU A CA 1
ATOM 777 C C . LEU A 1 101 ? 28.256 -2.161 32.870 1.00 18.50 117 LEU A C 1
ATOM 778 O O . LEU A 1 101 ? 27.598 -1.353 32.215 1.00 18.73 117 LEU A O 1
ATOM 783 N N . ASN A 1 102 ? 28.381 -3.436 32.508 1.00 20.83 118 ASN A N 1
ATOM 784 C CA . ASN A 1 102 ? 27.958 -3.885 31.173 1.00 21.81 118 ASN A CA 1
ATOM 785 C C . ASN A 1 102 ? 26.452 -3.757 30.921 1.00 23.24 118 ASN A C 1
ATOM 786 O O . ASN A 1 102 ? 26.052 -3.444 29.807 1.00 24.89 118 ASN A O 1
ATOM 791 N N . GLU A 1 103 ? 25.630 -3.982 31.948 1.00 24.32 119 GLU A N 1
ATOM 792 C CA . GLU A 1 103 ? 24.165 -3.951 31.784 1.00 26.84 119 GLU A CA 1
ATOM 793 C C . GLU A 1 103 ? 23.692 -2.566 31.349 1.00 27.22 119 GLU A C 1
ATOM 794 O O . GLU A 1 103 ? 23.097 -2.404 30.277 1.00 25.03 119 GLU A O 1
ATOM 800 N N . LYS A 1 104 ? 23.974 -1.572 32.187 1.00 27.72 120 LYS A N 1
ATOM 801 C CA . LYS A 1 104 ? 23.574 -0.191 31.927 1.00 29.49 120 LYS A CA 1
ATOM 802 C C . LYS A 1 104 ? 24.164 0.327 30.613 1.00 24.75 120 LYS A C 1
ATOM 803 O O . LYS A 1 104 ? 23.486 1.036 29.854 1.00 23.92 120 LYS A O 1
ATOM 809 N N . THR A 1 105 ? 25.424 -0.020 30.350 1.00 21.71 121 THR A N 1
ATOM 810 C CA . THR A 1 105 ? 26.092 0.401 29.127 1.00 21.49 121 THR A CA 1
ATOM 811 C C . THR A 1 105 ? 25.350 -0.161 27.908 1.00 22.27 121 THR A C 1
ATOM 812 O O . THR A 1 105 ? 25.055 0.575 26.963 1.00 23.16 121 THR A O 1
ATOM 816 N N . ALA A 1 106 ? 25.037 -1.450 27.942 1.00 23.06 122 ALA A N 1
ATOM 817 C CA . ALA A 1 106 ? 24.357 -2.109 26.810 1.00 25.33 122 ALA A CA 1
ATOM 818 C C . ALA A 1 106 ? 22.969 -1.525 26.556 1.00 26.81 122 ALA A C 1
ATOM 819 O O . ALA A 1 106 ? 22.591 -1.298 25.401 1.00 28.72 122 ALA A O 1
ATOM 821 N N . LYS A 1 107 ? 22.220 -1.295 27.632 1.00 26.65 123 LYS A N 1
ATOM 822 C CA . LYS A 1 107 ? 20.916 -0.619 27.561 1.00 30.69 123 LYS A CA 1
ATOM 823 C C . LYS A 1 107 ? 21.004 0.722 26.829 1.00 28.30 123 LYS A C 1
ATOM 824 O O . LYS A 1 107 ? 20.284 0.959 25.857 1.00 28.81 123 LYS A O 1
ATOM 830 N N . ASP A 1 108 ? 21.876 1.600 27.315 1.00 28.61 124 ASP A N 1
ATOM 831 C CA . ASP A 1 108 ? 21.978 2.963 26.785 1.00 30.01 124 ASP A CA 1
ATOM 832 C C . ASP A 1 108 ? 22.533 3.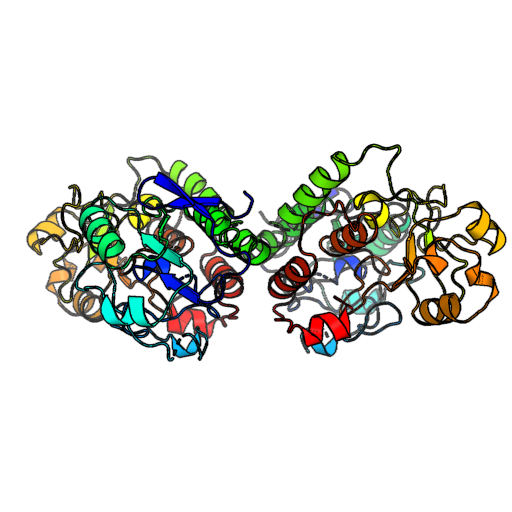016 25.364 1.00 31.30 124 ASP A C 1
ATOM 833 O O . ASP A 1 108 ? 22.140 3.879 24.572 1.00 28.76 124 ASP A O 1
ATOM 838 N N . LEU A 1 109 ? 23.468 2.123 25.050 1.00 28.86 125 LEU A N 1
ATOM 839 C CA . LEU A 1 109 ? 24.018 2.050 23.696 1.00 27.95 125 LEU A CA 1
ATOM 840 C C . LEU A 1 109 ? 22.947 1.671 22.677 1.00 29.23 125 LEU A C 1
ATOM 841 O O . LEU A 1 109 ? 22.975 2.158 21.550 1.00 29.70 125 LEU A O 1
ATOM 846 N N . ALA A 1 110 ? 22.015 0.804 23.071 1.00 30.79 126 ALA A N 1
ATOM 847 C CA . ALA A 1 110 ? 20.890 0.431 22.208 1.00 30.74 126 ALA A CA 1
ATOM 848 C C . ALA A 1 110 ? 20.067 1.666 21.852 1.00 33.00 126 ALA A C 1
ATOM 849 O O . ALA A 1 110 ? 19.682 1.871 20.705 1.00 37.44 126 ALA A O 1
ATOM 851 N N . ARG A 1 111 ? 19.818 2.491 22.856 1.00 33.77 127 ARG A N 1
ATOM 852 C CA . ARG A 1 111 ? 19.093 3.740 22.678 1.00 38.70 127 ARG A CA 1
ATOM 853 C C . ARG A 1 111 ? 19.805 4.694 21.719 1.00 38.05 127 ARG A C 1
ATOM 854 O O . ARG A 1 111 ? 19.166 5.314 20.871 1.00 40.40 127 ARG A O 1
ATOM 862 N N . ILE A 1 112 ? 21.126 4.783 21.858 1.00 39.72 128 ILE A N 1
ATOM 863 C CA . ILE A 1 112 ? 21.969 5.669 21.050 1.00 43.69 128 ILE A CA 1
ATOM 864 C C . ILE A 1 112 ? 22.094 5.207 19.603 1.00 38.62 128 ILE A C 1
ATOM 865 O O . ILE A 1 112 ? 22.106 6.036 18.693 1.00 38.31 128 ILE A O 1
ATOM 870 N N . SER A 1 113 ? 22.220 3.898 19.398 1.00 33.97 129 SER A N 1
ATOM 871 C CA . SER A 1 113 ? 22.328 3.319 18.054 1.00 38.58 129 SER A CA 1
ATOM 872 C C . SER A 1 113 ? 23.568 3.821 17.288 1.00 40.27 129 SER A C 1
ATOM 873 O O . SER A 1 113 ? 23.488 4.180 16.117 1.00 38.40 129 SER A O 1
ATOM 876 N N . ILE A 1 114 ? 24.705 3.854 17.984 1.00 37.79 130 ILE A N 1
ATOM 877 C CA . ILE A 1 114 ? 26.023 4.091 17.380 1.00 35.56 130 ILE A CA 1
ATOM 878 C C . ILE A 1 114 ? 26.810 2.790 17.555 1.00 28.05 130 ILE A C 1
ATOM 879 O O . ILE A 1 114 ? 26.699 2.162 18.603 1.00 25.61 130 ILE A O 1
ATOM 884 N N . PRO A 1 115 ? 27.595 2.371 16.542 1.00 27.01 131 PRO A N 1
ATOM 885 C CA . PRO A 1 115 ? 28.445 1.181 16.694 1.00 26.45 131 PRO A CA 1
ATOM 886 C C . PRO A 1 115 ? 29.317 1.230 17.955 1.00 22.81 131 PRO A C 1
ATOM 887 O O . PRO A 1 115 ? 29.924 2.260 18.236 1.00 22.62 131 PRO A O 1
ATOM 891 N N . ALA A 1 116 ? 29.378 0.135 18.708 1.00 20.62 132 ALA A N 1
ATOM 892 C CA . ALA A 1 116 ? 30.164 0.134 19.942 1.00 19.75 132 ALA A CA 1
ATOM 893 C C . ALA A 1 116 ? 30.907 -1.177 20.181 1.00 19.61 132 ALA A C 1
ATOM 894 O O . ALA A 1 116 ? 30.359 -2.269 19.980 1.00 19.78 132 ALA A O 1
ATOM 896 N N . LEU A 1 117 ? 32.165 -1.047 20.598 1.00 18.15 133 LEU A N 1
ATOM 897 C CA . LEU A 1 117 ? 33.009 -2.178 20.948 1.00 18.48 133 LEU A CA 1
ATOM 898 C C . LEU A 1 117 ? 33.294 -2.085 22.422 1.00 19.51 133 LEU A C 1
ATOM 899 O O . LEU A 1 117 ? 33.186 -1.009 23.006 1.00 23.87 133 LEU A O 1
ATOM 904 N N . LYS A 1 118 ? 33.668 -3.202 23.027 1.00 19.58 134 LYS A N 1
ATOM 905 C CA . LYS A 1 118 ? 34.068 -3.191 24.421 1.00 20.96 134 LYS A CA 1
ATOM 906 C C . LYS A 1 118 ? 35.403 -3.892 24.598 1.00 21.13 134 LYS A C 1
ATOM 907 O O . LYS A 1 118 ? 35.721 -4.836 23.870 1.00 23.01 134 LYS A O 1
ATOM 913 N N . VAL A 1 119 ? 36.182 -3.415 25.565 1.00 19.86 135 VAL A N 1
ATOM 914 C CA . VAL A 1 119 ? 37.501 -3.969 25.828 1.00 19.50 135 VAL A CA 1
ATOM 915 C C . VAL A 1 119 ? 37.638 -4.344 27.300 1.00 19.63 135 VAL A C 1
ATOM 916 O O . VAL A 1 119 ? 37.159 -3.631 28.186 1.00 17.93 135 VAL A O 1
ATOM 920 N N . ASN A 1 120 ? 38.286 -5.477 27.539 1.00 20.99 136 ASN A N 1
ATOM 921 C CA . ASN A 1 120 ? 38.438 -6.025 28.873 1.00 21.95 136 ASN A CA 1
ATOM 922 C C . ASN A 1 120 ? 39.802 -5.656 29.453 1.00 20.31 136 ASN A C 1
ATOM 923 O O . ASN A 1 120 ? 40.816 -6.249 29.095 1.00 20.24 136 ASN A O 1
ATOM 928 N N . ILE A 1 121 ? 39.814 -4.697 30.368 1.00 20.17 137 ILE A N 1
ATOM 929 C CA . ILE A 1 121 ? 41.070 -4.154 30.901 1.00 23.60 137 ILE A CA 1
ATOM 930 C C . ILE A 1 121 ? 41.258 -4.384 32.399 1.00 23.53 137 ILE A C 1
ATOM 931 O O . ILE A 1 121 ? 42.168 -3.818 33.007 1.00 24.53 137 ILE A O 1
ATOM 936 N N . ASP A 1 122 ? 40.415 -5.211 33.000 1.00 22.45 138 ASP A N 1
ATOM 937 C CA . ASP A 1 122 ? 40.474 -5.394 34.445 1.00 23.54 138 ASP A CA 1
ATOM 938 C C . ASP A 1 122 ? 41.782 -6.060 34.883 1.00 24.57 138 ASP A C 1
ATOM 939 O O . ASP A 1 122 ? 42.413 -5.622 35.846 1.00 30.30 138 ASP A O 1
ATOM 944 N N . ASP A 1 123 ? 42.196 -7.094 34.159 1.00 21.10 139 ASP A N 1
ATOM 945 C CA . ASP A 1 123 ? 43.508 -7.695 34.352 1.00 21.59 139 ASP A CA 1
ATOM 946 C C . ASP A 1 123 ? 44.496 -6.848 33.569 1.00 19.29 139 ASP A C 1
ATOM 947 O O . ASP A 1 123 ? 44.398 -6.757 32.350 1.00 19.39 139 ASP A O 1
ATOM 952 N N . SER A 1 124 ? 45.449 -6.229 34.266 1.00 17.54 140 SER A N 1
ATOM 953 C CA . SER A 1 124 ? 46.409 -5.344 33.611 1.00 18.12 140 SER A CA 1
ATOM 954 C C . SER A 1 124 ? 47.290 -6.072 32.580 1.00 17.49 140 SER A C 1
ATOM 955 O O . SER A 1 124 ? 47.821 -5.439 31.660 1.00 15.82 140 SER A O 1
ATOM 958 N N A GLN A 1 125 ? 47.438 -7.386 32.728 0.50 17.86 141 GLN A N 1
ATOM 959 N N B GLN A 1 125 ? 47.432 -7.388 32.722 0.50 17.84 141 GLN A N 1
ATOM 960 C CA A GLN A 1 125 ? 48.170 -8.185 31.751 0.50 19.98 141 GLN A CA 1
ATOM 961 C CA B GLN A 1 125 ? 48.169 -8.179 31.742 0.50 19.93 141 GLN A CA 1
ATOM 962 C C A GLN A 1 125 ? 47.507 -8.132 30.365 0.50 19.62 141 GLN A C 1
ATOM 963 C C B GLN A 1 125 ? 47.506 -8.126 30.361 0.50 19.52 141 GLN A C 1
ATOM 964 O O A GLN A 1 125 ? 48.151 -8.433 29.365 0.50 20.88 141 GLN A O 1
ATOM 965 O O B GLN A 1 125 ? 48.152 -8.415 29.361 0.50 20.82 141 GLN A O 1
ATOM 976 N N . ASN A 1 126 ? 46.233 -7.735 30.308 1.00 18.78 142 ASN A N 1
ATOM 977 C CA . ASN A 1 126 ? 45.524 -7.558 29.027 1.00 19.94 142 ASN A CA 1
ATOM 978 C C . ASN A 1 126 ? 45.884 -6.284 28.242 1.00 18.59 142 ASN A C 1
ATOM 979 O O . ASN A 1 126 ? 45.489 -6.156 27.084 1.00 17.17 142 ASN A O 1
ATOM 984 N N . TYR A 1 127 ? 46.607 -5.338 28.842 1.00 17.34 143 TYR A N 1
ATOM 985 C CA . TYR A 1 127 ? 46.853 -4.066 28.143 1.00 17.53 143 TYR A CA 1
ATOM 986 C C . TYR A 1 127 ? 47.534 -4.191 26.765 1.00 15.76 143 TYR A C 1
ATOM 987 O O . TYR A 1 127 ? 47.118 -3.519 25.827 1.00 14.90 143 TYR A O 1
ATOM 996 N N . PRO A 1 128 ? 48.546 -5.062 26.620 1.00 14.96 144 PRO A N 1
ATOM 997 C CA . PRO A 1 128 ? 49.156 -5.169 25.290 1.00 15.24 144 PRO A CA 1
ATOM 998 C C . PRO A 1 128 ? 48.158 -5.550 24.188 1.00 16.77 144 PRO A C 1
ATOM 999 O O . PRO A 1 128 ? 48.095 -4.879 23.156 1.00 17.70 144 PRO A O 1
ATOM 1003 N N . GLU A 1 129 ? 47.369 -6.592 24.400 1.00 16.61 145 GLU A N 1
ATOM 1004 C CA . GLU A 1 129 ? 46.401 -6.987 23.379 1.00 19.52 145 GLU A CA 1
ATOM 1005 C C . GLU A 1 129 ? 45.301 -5.938 23.151 1.00 16.92 145 GLU A C 1
ATOM 1006 O O . GLU A 1 129 ? 44.867 -5.738 22.019 1.00 14.62 145 GLU A O 1
ATOM 1012 N N . VAL A 1 130 ? 44.893 -5.238 24.207 1.00 17.50 146 VAL A N 1
ATOM 1013 C CA . VAL A 1 130 ? 43.894 -4.179 24.074 1.00 16.33 146 VAL A CA 1
ATOM 1014 C C . VAL A 1 130 ? 44.458 -3.007 23.267 1.00 15.63 146 VAL A C 1
ATOM 1015 O O . VAL A 1 130 ? 43.781 -2.472 22.391 1.00 13.65 146 VAL A O 1
ATOM 1019 N N . PHE A 1 131 ? 45.701 -2.622 23.547 1.00 14.86 147 PHE A N 1
ATOM 1020 C CA . PHE A 1 131 ? 46.370 -1.609 22.735 1.00 15.28 147 PHE A CA 1
ATOM 1021 C C . PHE A 1 131 ? 46.433 -2.006 21.252 1.00 15.73 147 PHE A C 1
ATOM 1022 O O . PHE A 1 131 ? 46.063 -1.215 20.381 1.00 15.51 147 PHE A O 1
ATOM 1030 N N . ARG A 1 132 ? 46.877 -3.224 20.963 1.00 16.23 148 ARG A N 1
ATOM 1031 C CA . ARG A 1 132 ? 46.935 -3.688 19.570 1.00 18.27 148 ARG A CA 1
ATOM 1032 C C . ARG A 1 132 ? 45.549 -3.666 18.889 1.00 18.46 148 ARG A C 1
ATOM 1033 O O . ARG A 1 132 ? 45.410 -3.248 17.738 1.00 18.27 148 ARG A O 1
ATOM 1041 N N . TYR A 1 133 ? 44.536 -4.121 19.614 1.00 18.54 149 TYR A N 1
ATOM 1042 C CA . TYR A 1 133 ? 43.158 -4.121 19.136 1.00 18.64 149 TYR A CA 1
ATOM 1043 C C . TYR A 1 133 ? 42.712 -2.708 18.790 1.00 18.49 149 TYR A C 1
ATOM 1044 O O . TYR A 1 133 ? 42.203 -2.467 17.700 1.00 18.08 149 TYR A O 1
ATOM 1053 N N . LEU A 1 134 ? 42.923 -1.766 19.707 1.00 18.90 150 LEU A N 1
ATOM 1054 C CA . LEU A 1 134 ? 42.545 -0.375 19.452 1.00 17.88 150 LEU A CA 1
ATOM 1055 C C . LEU A 1 134 ? 43.319 0.245 18.285 1.00 16.45 150 LEU A C 1
ATOM 1056 O O . LEU A 1 134 ? 42.772 1.063 17.546 1.00 17.68 150 LEU A O 1
ATOM 1061 N N . GLY A 1 135 ? 44.575 -0.161 18.106 1.00 16.17 151 GLY A N 1
ATOM 1062 C CA . GLY A 1 135 ? 45.354 0.225 16.929 1.00 16.48 151 GLY A CA 1
ATOM 1063 C C . GLY A 1 135 ? 44.709 -0.189 15.613 1.00 16.28 151 GLY A C 1
ATOM 1064 O O . GLY A 1 135 ? 44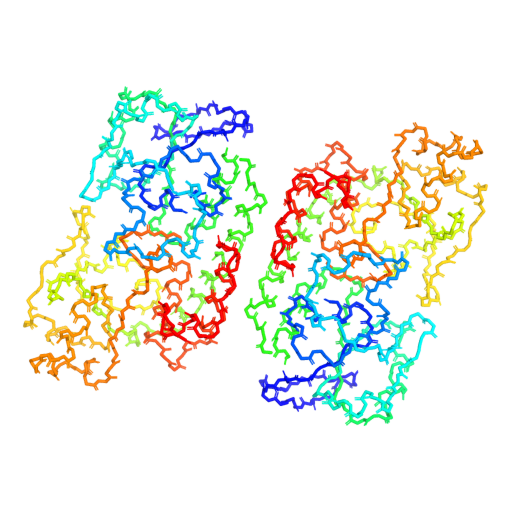.698 0.593 14.659 1.00 18.50 151 GLY A O 1
ATOM 1065 N N A ARG A 1 136 ? 44.174 -1.406 15.558 0.50 17.24 152 ARG A N 1
ATOM 1066 N N B ARG A 1 136 ? 44.187 -1.414 15.563 0.50 17.30 152 ARG A N 1
ATOM 1067 C CA A ARG A 1 136 ? 43.475 -1.886 14.358 0.50 19.42 152 ARG A CA 1
ATOM 1068 C CA B ARG A 1 136 ? 43.463 -1.906 14.382 0.50 19.65 152 ARG A CA 1
ATOM 1069 C C A ARG A 1 136 ? 42.199 -1.079 14.138 0.50 18.24 152 ARG A C 1
ATOM 1070 C C B ARG A 1 136 ? 42.225 -1.052 14.152 0.50 18.27 152 ARG A C 1
ATOM 1071 O O A ARG A 1 136 ? 41.933 -0.631 13.029 0.50 18.26 152 ARG A O 1
ATOM 1072 O O B ARG A 1 136 ? 42.009 -0.548 13.056 0.50 18.12 152 ARG A O 1
ATOM 1087 N N . VAL A 1 137 ? 41.426 -0.884 15.204 1.00 17.07 153 VAL A N 1
ATOM 1088 C CA . VAL A 1 137 ? 40.203 -0.073 15.143 1.00 17.61 153 VAL A CA 1
ATOM 1089 C C . VAL A 1 137 ? 40.473 1.332 14.591 1.00 17.02 153 VAL A C 1
ATOM 1090 O O . VAL A 1 137 ? 39.833 1.768 13.625 1.00 18.75 153 VAL A O 1
ATOM 1102 N N . GLN A 1 139 ? 43.195 2.481 13.080 1.00 16.31 155 GLN A N 1
ATOM 1103 C CA . GLN A 1 139 ? 44.235 2.533 12.039 1.00 19.01 155 GLN A CA 1
ATOM 1104 C C . GLN A 1 139 ? 45.463 3.305 12.522 1.00 18.12 155 GLN A C 1
ATOM 1105 O O . GLN A 1 139 ? 46.016 4.130 11.791 1.00 18.21 155 GLN A O 1
ATOM 1111 N N . LYS A 1 140 ? 45.862 3.034 13.762 1.00 16.96 156 LYS A N 1
ATOM 1112 C CA . LYS A 1 140 ? 47.047 3.615 14.384 1.00 18.88 156 LYS A CA 1
ATOM 1113 C C . LYS A 1 140 ? 47.905 2.454 14.900 1.00 17.74 156 LYS A C 1
ATOM 1114 O O . LYS A 1 140 ? 48.330 2.419 16.072 1.00 15.72 156 LYS A O 1
ATOM 1120 N N . GLU A 1 141 ? 48.159 1.507 14.006 1.00 17.52 157 GLU A N 1
ATOM 1121 C CA . GLU A 1 141 ? 48.746 0.230 14.370 1.00 18.67 157 GLU A CA 1
ATOM 1122 C C . GLU A 1 141 ? 50.190 0.368 14.879 1.00 17.48 157 GLU A C 1
ATOM 1123 O O . GLU A 1 141 ? 50.542 -0.223 15.896 1.00 17.32 157 GLU A O 1
ATOM 1129 N N . GLU A 1 142 ? 51.021 1.149 14.191 1.00 16.42 158 GLU A N 1
ATOM 1130 C CA . GLU A 1 142 ? 52.426 1.258 14.612 1.00 16.75 158 GLU A CA 1
ATOM 1131 C C . GLU A 1 142 ? 52.538 1.947 15.968 1.00 16.40 158 GLU A C 1
ATOM 1132 O O . GLU A 1 142 ? 53.314 1.518 16.810 1.00 16.82 158 GLU A O 1
ATOM 1138 N N . ARG A 1 143 ? 51.764 3.009 16.171 1.00 15.77 159 ARG A N 1
ATOM 1139 C CA . ARG A 1 143 ? 51.725 3.683 17.458 1.00 16.45 159 ARG A CA 1
ATOM 1140 C C . ARG A 1 143 ? 51.231 2.747 18.560 1.00 16.61 159 ARG A C 1
ATOM 1141 O O . ARG A 1 143 ? 51.885 2.601 19.586 1.00 16.69 159 ARG A O 1
ATOM 1149 N N . ALA A 1 144 ? 50.077 2.117 18.349 1.00 16.22 160 ALA A N 1
ATOM 1150 C CA . ALA A 1 144 ? 49.497 1.247 19.365 1.00 15.76 160 ALA A CA 1
ATOM 1151 C C . ALA A 1 144 ? 50.402 0.047 19.665 1.00 15.47 160 ALA A C 1
ATOM 1152 O O . ALA A 1 144 ? 50.491 -0.387 20.812 1.00 15.61 160 ALA A O 1
ATOM 1154 N N . ASN A 1 145 ? 51.056 -0.488 18.635 1.00 16.05 161 ASN A N 1
ATOM 1155 C CA . ASN A 1 145 ? 51.991 -1.603 18.815 1.00 17.02 161 ASN A CA 1
ATOM 1156 C C . ASN A 1 145 ? 53.243 -1.222 19.621 1.00 17.20 161 ASN A C 1
ATOM 1157 O O . ASN A 1 145 ? 53.758 -2.042 20.385 1.00 16.62 161 ASN A O 1
ATOM 1162 N N . ALA A 1 146 ? 53.739 0.005 19.448 1.00 17.79 162 ALA A N 1
ATOM 1163 C CA . ALA A 1 146 ? 54.883 0.484 20.241 1.00 16.46 162 ALA A CA 1
ATOM 1164 C C . ALA A 1 146 ? 54.525 0.504 21.730 1.00 16.69 162 ALA A C 1
ATOM 1165 O O . ALA A 1 146 ? 55.288 0.023 22.567 1.00 18.01 162 ALA A O 1
ATOM 1167 N N . LEU A 1 147 ? 53.347 1.037 22.044 1.00 15.51 163 LEU A N 1
ATOM 1168 C CA . LEU A 1 147 ? 52.845 1.078 23.420 1.00 14.77 163 LEU A CA 1
ATOM 1169 C C . LEU A 1 147 ? 52.636 -0.316 23.990 1.00 14.62 163 LEU A C 1
ATOM 1170 O O . LEU A 1 147 ? 53.008 -0.576 25.145 1.00 15.65 163 LEU A O 1
ATOM 1175 N N . ALA A 1 148 ? 52.049 -1.200 23.177 1.00 14.12 164 ALA A N 1
ATOM 1176 C CA . ALA A 1 148 ? 51.814 -2.581 23.561 1.00 16.50 164 ALA A CA 1
ATOM 1177 C C . ALA A 1 148 ? 53.110 -3.307 23.894 1.00 16.54 164 ALA A C 1
ATOM 1178 O O . ALA A 1 148 ? 53.159 -4.071 24.847 1.00 16.37 164 ALA A O 1
ATOM 1180 N N A ASN A 1 149 ? 54.157 -3.068 23.114 0.50 17.51 165 ASN A N 1
ATOM 1181 N N B ASN A 1 149 ? 54.154 -3.054 23.111 0.50 17.37 165 ASN A N 1
ATOM 1182 C CA A ASN A 1 149 ? 55.431 -3.740 23.347 0.50 20.20 165 ASN A CA 1
ATOM 1183 C CA B ASN A 1 149 ? 55.448 -3.703 23.316 0.50 20.15 165 ASN A CA 1
ATOM 1184 C C A ASN A 1 149 ? 56.078 -3.341 24.676 0.50 17.30 165 ASN A C 1
ATOM 1185 C C B ASN A 1 149 ? 56.071 -3.338 24.666 0.50 17.38 165 ASN A C 1
ATOM 1186 O O A ASN A 1 149 ? 56.571 -4.204 25.401 0.50 17.21 165 ASN A O 1
ATOM 1187 O O B ASN A 1 149 ? 56.550 -4.214 25.385 0.50 17.39 165 ASN A O 1
ATOM 1204 N N . ALA A 1 151 ? 54.393 -2.081 27.246 1.00 16.80 167 ALA A N 1
ATOM 1205 C CA . ALA A 1 151 ? 53.467 -2.679 28.191 1.00 16.33 167 ALA A CA 1
ATOM 1206 C C . ALA A 1 151 ? 53.827 -4.146 28.449 1.00 16.01 167 ALA A C 1
ATOM 1207 O O . ALA A 1 151 ? 53.979 -4.563 29.606 1.00 15.15 167 ALA A O 1
ATOM 1209 N N . GLN A 1 152 ? 53.995 -4.919 27.376 1.00 16.50 168 GLN A N 1
ATOM 1210 C CA . GLN A 1 152 ? 54.302 -6.344 27.514 1.00 17.97 168 GLN A CA 1
ATOM 1211 C C . GLN A 1 152 ? 55.594 -6.574 28.304 1.00 17.21 168 GLN A C 1
ATOM 1212 O O . GLN A 1 152 ? 55.638 -7.410 29.216 1.00 18.43 168 GLN A O 1
ATOM 1218 N N . THR A 1 153 ? 56.638 -5.828 27.963 1.00 16.45 169 THR A N 1
ATOM 1219 C CA . THR A 1 153 ? 57.924 -5.951 28.650 1.00 18.45 169 THR A CA 1
ATOM 1220 C C . THR A 1 153 ? 57.811 -5.632 30.135 1.00 16.94 169 THR A C 1
ATOM 1221 O O . THR A 1 153 ? 58.273 -6.404 30.973 1.00 15.80 169 THR A O 1
ATOM 1225 N N . TYR A 1 154 ? 57.194 -4.501 30.458 1.00 15.86 170 TYR A N 1
ATOM 1226 C CA . TYR A 1 154 ? 57.059 -4.087 31.860 1.00 16.28 170 TYR A CA 1
ATOM 1227 C C . TYR A 1 154 ? 56.236 -5.097 32.652 1.00 15.06 170 TYR A C 1
ATOM 1228 O O . TYR A 1 154 ? 56.596 -5.463 33.778 1.00 14.97 170 TYR A O 1
ATOM 1237 N N . LEU A 1 155 ? 55.143 -5.557 32.059 1.00 14.41 171 LEU A N 1
ATOM 1238 C CA . LEU A 1 155 ? 54.273 -6.531 32.712 1.00 16.58 171 LEU A CA 1
ATOM 1239 C C . LEU A 1 155 ? 54.964 -7.885 32.938 1.00 17.36 171 LEU A C 1
ATOM 1240 O O . LEU A 1 155 ? 54.806 -8.499 34.002 1.00 17.01 171 LEU A O 1
ATOM 1245 N N . ASP A 1 156 ? 55.735 -8.339 31.950 1.00 18.09 172 ASP A N 1
ATOM 1246 C CA . ASP A 1 156 ? 56.487 -9.598 32.070 1.00 18.98 172 ASP A CA 1
ATOM 1247 C C . ASP A 1 156 ? 57.577 -9.501 33.139 1.00 17.22 172 ASP A C 1
ATOM 1248 O O . ASP A 1 156 ? 57.766 -10.428 33.920 1.00 19.35 172 ASP A O 1
ATOM 1253 N N . GLU A 1 157 ? 58.293 -8.382 33.168 1.00 16.33 173 GLU A N 1
ATOM 1254 C CA . GLU A 1 157 ? 59.315 -8.150 34.190 1.00 18.97 173 GLU A CA 1
ATOM 1255 C C . GLU A 1 157 ? 58.727 -8.204 35.589 1.00 18.99 173 GLU A C 1
ATOM 1256 O O . GLU A 1 157 ? 59.312 -8.793 36.496 1.00 19.87 173 GLU A O 1
ATOM 1262 N N . LEU A 1 158 ? 57.585 -7.551 35.764 1.00 17.93 174 LEU A N 1
ATOM 1263 C CA . LEU A 1 158 ? 56.925 -7.518 37.060 1.00 18.45 174 LEU A CA 1
ATOM 1264 C C . LEU A 1 158 ? 56.435 -8.902 37.469 1.00 17.83 174 LEU A C 1
ATOM 1265 O O . LEU A 1 158 ? 56.603 -9.298 38.623 1.00 16.04 174 LEU A O 1
ATOM 1270 N N . LYS A 1 159 ? 55.839 -9.629 36.524 1.00 16.16 175 LYS A N 1
ATOM 1271 C CA . LYS A 1 159 ? 55.348 -10.991 36.780 1.00 18.68 175 LYS A CA 1
ATOM 1272 C C . LYS A 1 159 ? 56.461 -11.929 37.237 1.00 17.45 175 LYS A C 1
ATOM 1273 O O . LYS A 1 159 ? 56.294 -12.700 38.184 1.00 18.90 175 LYS A O 1
ATOM 1279 N N . THR A 1 160 ? 57.593 -11.856 36.556 1.00 17.22 176 THR A N 1
ATOM 1280 C CA . THR A 1 160 ? 58.745 -12.668 36.897 1.00 20.80 176 THR A CA 1
ATOM 1281 C C . THR A 1 160 ? 59.291 -12.287 38.274 1.00 20.75 176 THR A C 1
ATOM 1282 O O . THR A 1 160 ? 59.582 -13.165 39.079 1.00 19.52 176 THR A O 1
ATOM 1286 N N . PHE A 1 161 ? 59.395 -10.992 38.560 1.00 20.28 177 PHE A N 1
ATOM 1287 C CA . PHE A 1 161 ? 59.830 -10.552 39.890 1.00 20.88 177 PHE A CA 1
ATOM 1288 C C . PHE A 1 161 ? 58.880 -11.014 41.014 1.00 20.54 177 PHE A C 1
ATOM 1289 O O . PHE A 1 161 ? 59.325 -11.577 42.018 1.00 20.62 177 PHE A O 1
ATOM 1297 N N . VAL A 1 162 ? 57.583 -10.778 40.846 1.00 19.86 178 VAL A N 1
ATOM 1298 C CA . VAL A 1 162 ? 56.606 -11.148 41.873 1.00 19.76 178 VAL A CA 1
ATOM 1299 C C . VAL A 1 162 ? 56.606 -12.668 42.126 1.00 21.88 178 VAL A C 1
ATOM 1300 O O . VAL A 1 162 ? 56.527 -13.113 43.279 1.00 24.29 178 VAL A O 1
ATOM 1304 N N . ALA A 1 163 ? 56.737 -13.457 41.062 1.00 19.53 179 ALA A N 1
ATOM 1305 C CA . ALA A 1 163 ? 56.865 -14.915 41.202 1.00 22.63 179 ALA A CA 1
ATOM 1306 C C . ALA A 1 163 ? 58.051 -15.343 42.076 1.00 21.89 179 ALA A C 1
ATOM 1307 O O . ALA A 1 163 ? 58.007 -16.404 42.695 1.00 26.80 179 ALA A O 1
ATOM 1309 N N . SER A 1 164 ? 59.102 -14.529 42.138 1.00 23.50 180 SER A N 1
ATOM 1310 C CA . SER A 1 164 ? 60.270 -14.843 42.975 1.00 26.98 180 SER A CA 1
ATOM 1311 C C . SER A 1 164 ? 60.076 -14.561 44.476 1.00 27.08 180 SER A C 1
ATOM 1312 O O . SER A 1 164 ? 60.948 -14.889 45.285 1.00 28.43 180 SER A O 1
ATOM 1315 N N . ILE A 1 165 ? 58.950 -13.954 44.846 1.00 26.36 181 ILE A N 1
ATOM 1316 C CA . ILE A 1 165 ? 58.645 -13.663 46.253 1.00 25.64 181 ILE A CA 1
ATOM 1317 C C . ILE A 1 165 ? 57.703 -14.745 46.780 1.00 24.90 181 ILE A C 1
ATOM 1318 O O . ILE A 1 165 ? 56.549 -14.794 46.361 1.00 22.63 181 ILE A O 1
ATOM 1323 N N . PRO A 1 166 ? 58.175 -15.600 47.711 1.00 26.25 182 PRO A N 1
ATOM 1324 C CA . PRO A 1 166 ? 57.291 -16.604 48.307 1.00 28.19 182 PRO A CA 1
ATOM 1325 C C . PRO A 1 166 ? 56.053 -15.974 48.939 1.00 30.61 182 PRO A C 1
ATOM 1326 O O . PRO A 1 166 ? 56.126 -14.855 49.462 1.00 29.62 182 PRO A O 1
ATOM 1330 N N . GLU A 1 167 ? 54.937 -16.696 48.914 1.00 34.31 183 GLU A N 1
ATOM 1331 C CA . GLU A 1 167 ? 53.658 -16.154 49.379 1.00 42.86 183 GLU A CA 1
ATOM 1332 C C . GLU A 1 167 ? 53.710 -15.690 50.835 1.00 41.78 183 GLU A C 1
ATOM 1333 O O . GLU A 1 167 ? 53.130 -14.661 51.177 1.00 42.62 183 GLU A O 1
ATOM 1339 N N . LYS A 1 168 ? 54.432 -16.432 51.671 1.00 43.20 184 LYS A N 1
ATOM 1340 C CA . LYS A 1 168 ? 54.607 -16.071 53.085 1.00 46.20 184 LYS A CA 1
ATOM 1341 C C . LYS A 1 168 ? 55.477 -14.830 53.320 1.00 38.59 184 LYS A C 1
ATOM 1342 O O . LYS A 1 168 ? 55.506 -14.308 54.428 1.00 35.79 184 LYS A O 1
ATOM 1348 N N . GLU A 1 169 ? 56.190 -14.375 52.293 1.00 34.38 185 GLU A N 1
ATOM 1349 C CA . GLU A 1 169 ? 57.026 -13.180 52.391 1.00 31.08 185 GLU A CA 1
ATOM 1350 C C . GLU A 1 169 ? 56.420 -11.960 51.680 1.00 28.05 185 GLU A C 1
ATOM 1351 O O . GLU A 1 169 ? 57.091 -10.940 51.541 1.00 30.00 185 GLU A O 1
ATOM 1357 N N . ARG A 1 170 ? 55.161 -12.054 51.248 1.00 23.64 186 ARG A N 1
ATOM 1358 C CA . ARG A 1 170 ? 54.511 -10.947 50.545 1.00 23.14 186 ARG A CA 1
ATOM 1359 C C . ARG A 1 170 ? 54.198 -9.808 51.507 1.00 19.70 186 ARG A C 1
ATOM 1360 O O . ARG A 1 170 ? 53.682 -10.032 52.601 1.00 23.36 186 ARG A O 1
ATOM 1368 N N . THR A 1 171 ? 54.495 -8.585 51.085 1.00 18.65 187 THR A N 1
ATOM 1369 C CA . THR A 1 171 ? 54.351 -7.403 51.937 1.00 18.94 187 THR A CA 1
ATOM 1370 C C . THR A 1 171 ? 52.878 -7.077 52.187 1.00 17.36 187 THR A C 1
ATOM 1371 O O . THR A 1 171 ? 52.118 -6.907 51.245 1.00 15.69 187 THR A O 1
ATOM 1375 N N . LYS A 1 172 ? 52.480 -6.981 53.456 1.00 17.43 188 LYS A N 1
ATOM 1376 C CA . LYS A 1 172 ? 51.121 -6.554 53.794 1.00 18.99 188 LYS A CA 1
ATOM 1377 C C . LYS A 1 172 ? 50.940 -5.068 53.484 1.00 17.28 188 LYS A C 1
ATOM 1378 O O . LYS A 1 172 ? 51.744 -4.231 53.907 1.00 17.00 188 LYS A O 1
ATOM 1384 N N . VAL A 1 173 ? 49.885 -4.747 52.739 1.00 15.09 189 VAL A N 1
ATOM 1385 C CA . VAL A 1 173 ? 49.635 -3.377 52.321 1.00 14.21 189 VAL A CA 1
ATOM 1386 C C . VAL A 1 173 ? 48.172 -2.977 52.568 1.00 14.02 189 VAL A C 1
ATOM 1387 O O . VAL A 1 173 ? 47.241 -3.760 52.337 1.00 13.68 189 VAL A O 1
ATOM 1391 N N . TYR A 1 174 ? 47.994 -1.752 53.060 1.00 12.91 190 TYR A N 1
ATOM 1392 C CA . TYR A 1 174 ? 46.694 -1.138 53.234 1.00 12.42 190 TYR A CA 1
ATOM 1393 C C . TYR A 1 174 ? 46.563 0.002 52.236 1.00 12.47 190 TYR A C 1
ATOM 1394 O O . TYR A 1 174 ? 47.418 0.880 52.166 1.00 13.45 190 TYR A O 1
ATOM 1403 N N . TYR A 1 175 ? 45.491 -0.027 51.453 1.00 12.61 191 TYR A N 1
ATOM 1404 C CA . TYR A 1 175 ? 45.201 1.028 50.489 1.00 11.92 191 TYR A CA 1
ATOM 1405 C C . TYR A 1 175 ? 44.285 2.042 51.159 1.00 11.96 191 TYR A C 1
ATOM 1406 O O . TYR A 1 175 ? 43.111 1.766 51.393 1.00 13.02 191 TYR A O 1
ATOM 1415 N N . ALA A 1 176 ? 44.836 3.203 51.502 1.00 12.27 192 ALA A N 1
ATOM 1416 C CA . ALA A 1 176 ? 44.099 4.189 52.287 1.00 12.40 192 ALA A CA 1
ATOM 1417 C C . ALA A 1 176 ? 43.446 5.200 51.370 1.00 12.88 192 ALA A C 1
ATOM 1418 O O . ALA A 1 176 ? 44.121 5.991 50.727 1.00 13.56 192 ALA A O 1
ATOM 1420 N N . GLU A 1 177 ? 42.121 5.173 51.324 1.00 13.04 193 GLU A N 1
ATOM 1421 C CA . GLU A 1 177 ? 41.360 6.071 50.475 1.00 13.42 193 GLU A CA 1
ATOM 1422 C C . GLU A 1 177 ? 40.563 7.047 51.323 1.00 14.80 193 GLU A C 1
ATOM 1423 O O . GLU A 1 177 ? 40.413 6.855 52.533 1.00 15.05 193 GLU A O 1
ATOM 1429 N N . GLY A 1 178 ? 40.082 8.108 50.680 1.00 16.03 194 GLY A N 1
ATOM 1430 C CA . GLY A 1 178 ? 39.320 9.148 51.343 1.00 15.94 194 GLY A CA 1
ATOM 1431 C C . GLY A 1 178 ? 40.172 10.108 52.152 1.00 17.28 194 GLY A C 1
ATOM 1432 O O . GLY A 1 178 ? 41.369 9.902 52.357 1.00 16.20 194 GLY A O 1
ATOM 1433 N N . ASP A 1 179 ? 39.529 11.163 52.631 1.00 18.12 195 ASP A N 1
ATOM 1434 C CA . ASP A 1 179 ? 40.229 12.232 53.336 1.00 20.06 195 ASP A CA 1
ATOM 1435 C C . ASP A 1 179 ? 40.747 11.809 54.696 1.00 17.16 195 ASP A C 1
ATOM 1436 O O . ASP A 1 179 ? 41.621 12.460 55.243 1.00 20.82 195 ASP A O 1
ATOM 1441 N N . PHE A 1 180 ? 40.221 10.717 55.237 1.00 16.49 196 PHE A N 1
ATOM 1442 C CA . PHE A 1 180 ? 40.572 10.300 56.589 1.00 17.22 196 PHE A CA 1
ATOM 1443 C C . PHE A 1 180 ? 41.208 8.922 56.623 1.00 14.91 196 PHE A C 1
ATOM 1444 O O . PHE A 1 180 ? 41.442 8.378 57.699 1.00 17.05 196 PHE A O 1
ATOM 1452 N N . GLY A 1 181 ? 41.497 8.363 55.446 1.00 15.28 197 GLY A N 1
ATOM 1453 C CA . GLY A 1 181 ? 42.144 7.061 55.346 1.00 16.15 197 GLY A CA 1
ATOM 1454 C C . GLY A 1 181 ? 41.268 5.884 55.741 1.00 15.61 197 GLY A C 1
ATOM 1455 O O . GLY A 1 181 ? 41.769 4.770 55.869 1.00 15.94 197 GLY A O 1
ATOM 1456 N N . LEU A 1 182 ? 39.967 6.119 55.920 1.00 15.35 198 LEU A N 1
ATOM 1457 C CA . LEU A 1 182 ? 39.062 5.104 56.484 1.00 16.21 198 LEU A CA 1
ATOM 1458 C C . LEU A 1 182 ? 38.174 4.422 55.435 1.00 15.63 198 LEU A C 1
ATOM 1459 O O . LEU A 1 182 ? 37.202 3.753 55.780 1.00 18.61 198 LEU A O 1
ATOM 1464 N N A GLN A 1 183 ? 38.500 4.604 54.167 0.50 15.00 199 GLN A N 1
ATOM 1465 N N B GLN A 1 183 ? 38.509 4.623 54.163 0.50 15.82 199 GLN A N 1
ATOM 1466 C CA A GLN A 1 183 ? 37.927 3.781 53.126 0.50 15.28 199 GLN A CA 1
ATOM 1467 C CA B GLN A 1 183 ? 37.916 3.896 53.046 0.50 16.99 199 GLN A CA 1
ATOM 1468 C C A GLN A 1 183 ? 39.060 3.022 52.482 0.50 15.30 199 GLN A C 1
ATOM 1469 C C B GLN A 1 183 ? 39.048 3.055 52.443 0.50 15.89 199 GLN A C 1
ATOM 1470 O O A GLN A 1 183 ? 40.208 3.470 52.486 0.50 13.72 199 GLN A O 1
ATOM 1471 O O B GLN A 1 183 ? 40.202 3.486 52.451 0.50 14.03 199 GLN A O 1
ATOM 1482 N N . THR A 1 184 ? 38.732 1.858 51.945 1.00 15.40 200 THR A N 1
ATOM 1483 C CA . THR A 1 184 ? 39.722 1.013 51.296 1.00 14.90 200 THR A CA 1
ATOM 1484 C C . THR A 1 184 ? 39.048 0.190 50.216 1.00 13.87 200 THR A C 1
ATOM 1485 O O . THR A 1 184 ? 37.859 0.381 49.920 1.00 13.82 200 THR A O 1
ATOM 1489 N N . GLU A 1 185 ? 39.825 -0.685 49.597 1.00 13.08 201 GLU A N 1
ATOM 1490 C CA . GLU A 1 185 ? 39.286 -1.612 48.621 1.00 14.87 201 GLU A CA 1
ATOM 1491 C C . GLU A 1 185 ? 39.419 -3.027 49.107 1.00 15.78 201 GLU A C 1
ATOM 1492 O O . GLU A 1 185 ? 40.301 -3.349 49.906 1.00 15.90 201 GLU A O 1
ATOM 1498 N N . CYS A 1 186 ? 38.531 -3.871 48.608 1.00 18.23 202 CYS A N 1
ATOM 1499 C CA . CYS A 1 186 ? 38.663 -5.309 48.764 1.00 19.67 202 CYS A CA 1
ATOM 1500 C C . CYS A 1 186 ? 39.946 -5.762 48.073 1.00 16.77 202 CYS A C 1
ATOM 1501 O O . CYS A 1 186 ? 40.401 -5.122 47.121 1.00 14.24 202 CYS A O 1
ATOM 1504 N N . ASP A 1 187 ? 40.524 -6.862 48.552 1.00 15.42 203 ASP A N 1
ATOM 1505 C CA . ASP A 1 187 ? 41.691 -7.448 47.912 1.00 16.31 203 ASP A CA 1
ATOM 1506 C C . ASP A 1 187 ? 41.395 -7.924 46.486 1.00 16.16 203 ASP A C 1
ATOM 1507 O O . ASP A 1 187 ? 42.309 -8.051 45.686 1.00 16.23 203 ASP A O 1
ATOM 1512 N N . ARG A 1 188 ? 40.125 -8.186 46.180 1.00 16.71 204 ARG A N 1
ATOM 1513 C CA . ARG A 1 188 ? 39.701 -8.463 44.805 1.00 17.90 204 ARG A CA 1
ATOM 1514 C C . ARG A 1 188 ? 38.765 -7.354 44.336 1.00 18.04 204 ARG A C 1
ATOM 1515 O O . ARG A 1 188 ? 37.574 -7.346 44.659 1.00 18.32 204 ARG A O 1
ATOM 1523 N N . SER A 1 189 ? 39.322 -6.409 43.583 1.00 16.81 205 SER A N 1
ATOM 1524 C CA . SER A 1 189 ? 38.595 -5.213 43.147 1.00 15.83 205 SER A CA 1
ATOM 1525 C C . SER A 1 189 ? 39.334 -4.598 41.985 1.00 16.39 205 SER A C 1
ATOM 1526 O O . SER A 1 189 ? 40.565 -4.594 41.987 1.00 16.25 205 SER A O 1
ATOM 1529 N N . PHE A 1 190 ? 38.619 -4.050 41.000 1.00 16.67 206 PHE A N 1
ATOM 1530 C CA . PHE A 1 190 ? 39.334 -3.386 39.918 1.00 15.84 206 PHE A CA 1
ATOM 1531 C C . PHE A 1 190 ? 40.019 -2.084 40.366 1.00 15.45 206 PHE A C 1
ATOM 1532 O O . PHE A 1 190 ? 40.893 -1.563 39.664 1.00 17.35 206 PHE A O 1
ATOM 1540 N N . HIS A 1 191 ? 39.664 -1.594 41.547 1.00 13.79 207 HIS A N 1
ATOM 1541 C CA . HIS A 1 191 ? 40.329 -0.425 42.128 1.00 13.73 207 HIS A CA 1
ATOM 1542 C C . HIS A 1 191 ? 41.672 -0.719 42.804 1.00 15.29 207 HIS A C 1
ATOM 1543 O O . HIS A 1 191 ? 42.492 0.190 42.941 1.00 16.18 207 HIS A O 1
ATOM 1550 N N . SER A 1 192 ? 41.895 -1.968 43.219 1.00 16.55 208 SER A N 1
ATOM 1551 C CA . SER A 1 192 ? 43.132 -2.366 43.916 1.00 16.41 208 SER A CA 1
ATOM 1552 C C . SER A 1 192 ? 44.026 -3.349 43.147 1.00 15.58 208 SER A C 1
ATOM 1553 O O . SER A 1 192 ? 45.098 -3.713 43.627 1.00 15.89 208 SER A O 1
ATOM 1556 N N . GLU A 1 193 ? 43.600 -3.750 41.953 1.00 15.53 209 GLU A N 1
ATOM 1557 C CA . GLU A 1 193 ? 44.325 -4.731 41.131 1.00 16.53 209 GLU A CA 1
ATOM 1558 C C . GLU A 1 193 ? 45.861 -4.565 41.044 1.00 15.41 209 GLU A C 1
ATOM 1559 O O . GLU A 1 193 ? 46.572 -5.561 41.180 1.00 15.92 209 GLU A O 1
ATOM 1565 N N . PRO A 1 194 ? 46.374 -3.332 40.808 1.00 13.97 210 PRO A N 1
ATOM 1566 C CA . PRO A 1 194 ? 47.821 -3.206 40.646 1.00 14.25 210 PRO A CA 1
ATOM 1567 C C . PRO A 1 194 ? 48.591 -3.438 41.945 1.00 14.08 210 PRO A C 1
ATOM 1568 O O . PRO A 1 194 ? 49.771 -3.776 41.901 1.00 13.40 210 PRO A O 1
ATOM 1572 N N . LEU A 1 195 ? 47.922 -3.268 43.082 1.00 13.07 211 LEU A N 1
ATOM 1573 C CA . LEU A 1 195 ? 48.540 -3.572 44.377 1.00 13.88 211 LEU A CA 1
ATOM 1574 C C . LEU A 1 195 ? 48.812 -5.074 44.500 1.00 14.62 211 LEU A C 1
ATOM 1575 O O . LEU A 1 195 ? 49.866 -5.488 44.981 1.00 17.08 211 LEU A O 1
ATOM 1580 N N . ALA A 1 196 ? 47.864 -5.886 44.049 1.00 15.69 212 ALA A N 1
ATOM 1581 C CA . ALA A 1 196 ? 48.042 -7.342 44.023 1.00 16.48 212 ALA A CA 1
ATOM 1582 C C . ALA A 1 196 ? 49.018 -7.766 42.927 1.00 16.16 212 ALA A C 1
ATOM 1583 O O . ALA A 1 196 ? 49.819 -8.682 43.121 1.00 16.73 212 ALA A O 1
ATOM 1585 N N . LEU A 1 197 ? 48.952 -7.098 41.777 1.00 16.52 213 LEU A N 1
ATOM 1586 C CA . LEU A 1 197 ? 49.859 -7.392 40.661 1.00 17.81 213 LEU A CA 1
ATOM 1587 C C . LEU A 1 197 ? 51.321 -7.116 41.021 1.00 17.67 213 LEU A C 1
ATOM 1588 O O . LEU A 1 197 ? 52.237 -7.781 40.522 1.00 20.09 213 LEU A O 1
ATOM 1593 N N . ALA A 1 198 ? 51.525 -6.138 41.896 1.00 15.04 214 ALA A N 1
ATOM 1594 C CA . ALA A 1 198 ? 52.851 -5.783 42.375 1.00 15.37 214 ALA A CA 1
ATOM 1595 C C . ALA A 1 198 ? 53.371 -6.706 43.489 1.00 15.95 214 ALA A C 1
ATOM 1596 O O . ALA A 1 198 ? 54.460 -6.491 43.990 1.00 17.63 214 ALA A O 1
ATOM 1598 N N . GLY A 1 199 ? 52.590 -7.706 43.884 1.00 15.48 215 GLY A N 1
ATOM 1599 C CA . GLY A 1 199 ? 53.002 -8.664 44.911 1.00 16.55 215 GLY A CA 1
ATOM 1600 C C . GLY A 1 199 ? 52.569 -8.295 46.321 1.00 16.34 215 GLY A C 1
ATOM 1601 O O . GLY A 1 199 ? 53.127 -8.791 47.295 1.00 18.78 215 GLY A O 1
ATOM 1602 N N . GLY A 1 200 ? 51.563 -7.437 46.437 1.00 16.04 216 GLY A N 1
ATOM 1603 C CA . GLY A 1 200 ? 51.050 -7.046 47.735 1.00 16.52 216 GLY A CA 1
ATOM 1604 C C . GLY A 1 200 ? 50.091 -8.062 48.327 1.00 17.05 216 GLY A C 1
ATOM 1605 O O . GLY A 1 200 ? 49.368 -8.755 47.604 1.00 18.45 216 GLY A O 1
ATOM 1606 N N . ASN A 1 201 ? 50.108 -8.153 49.651 1.00 16.65 217 ASN A N 1
ATOM 1607 C CA . ASN A 1 201 ? 49.095 -8.867 50.411 1.00 15.81 217 ASN A CA 1
ATOM 1608 C C . ASN A 1 201 ? 48.126 -7.818 50.955 1.00 15.86 217 ASN A C 1
ATOM 1609 O O . ASN A 1 201 ? 48.351 -7.2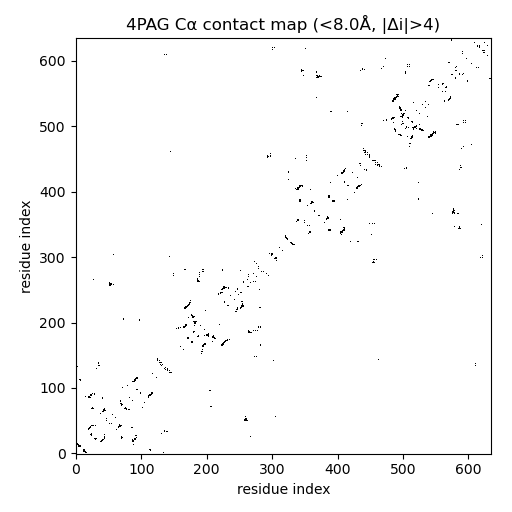00 52.015 1.00 14.59 217 ASN A O 1
ATOM 1614 N N . LEU A 1 202 ? 47.061 -7.588 50.196 1.00 14.76 218 LEU A N 1
ATOM 1615 C CA . LEU A 1 202 ? 46.087 -6.556 50.538 1.00 15.12 218 LEU A CA 1
ATOM 1616 C C . LEU A 1 202 ? 45.310 -6.969 51.790 1.00 14.90 218 LEU A C 1
ATOM 1617 O O . LEU A 1 202 ? 44.698 -8.028 51.820 1.00 14.90 218 LEU A O 1
ATOM 1622 N N . VAL A 1 203 ? 45.331 -6.134 52.824 1.00 15.56 219 VAL A N 1
ATOM 1623 C CA . VAL A 1 203 ? 44.876 -6.583 54.142 1.00 16.18 219 VAL A CA 1
ATOM 1624 C C . VAL A 1 203 ? 43.365 -6.783 54.306 1.00 16.15 219 VAL A C 1
ATOM 1625 O O . VAL A 1 203 ? 42.955 -7.599 55.128 1.00 16.16 219 VAL A O 1
ATOM 1629 N N . HIS A 1 204 ? 42.555 -6.045 53.548 1.00 16.26 220 HIS A N 1
ATOM 1630 C CA . HIS A 1 204 ? 41.098 -6.134 53.641 1.00 17.03 220 HIS A CA 1
ATOM 1631 C C . HIS A 1 204 ? 40.574 -7.153 52.610 1.00 18.32 220 HIS A C 1
ATOM 1632 O O . HIS A 1 204 ? 40.647 -6.927 51.394 1.00 15.85 220 HIS A O 1
ATOM 1639 N N . LYS A 1 205 ? 40.052 -8.270 53.112 1.00 19.53 221 LYS A N 1
ATOM 1640 C CA . LYS A 1 205 ? 39.699 -9.426 52.282 1.00 19.86 221 LYS A CA 1
ATOM 1641 C C . LYS A 1 205 ? 38.203 -9.469 51.967 1.00 20.08 221 LYS A C 1
ATOM 1642 O O . LYS A 1 205 ? 37.380 -9.663 52.858 1.00 20.71 221 LYS A O 1
ATOM 1648 N N . CYS A 1 206 ? 37.865 -9.285 50.697 1.00 20.75 222 CYS A N 1
ATOM 1649 C CA . CYS A 1 206 ? 36.477 -9.397 50.213 1.00 20.38 222 CYS A CA 1
ATOM 1650 C C . CYS A 1 206 ? 36.495 -9.289 48.694 1.00 18.75 222 CYS A C 1
ATOM 1651 O O . CYS A 1 206 ? 37.569 -9.172 48.097 1.00 18.11 222 CYS A O 1
ATOM 1654 N N . VAL A 1 207 ? 35.316 -9.346 48.077 1.00 18.83 223 VAL A N 1
ATOM 1655 C CA . VAL A 1 207 ? 35.169 -9.141 46.634 1.00 18.20 223 VAL A CA 1
ATOM 1656 C C . VAL A 1 207 ? 34.317 -7.897 46.400 1.00 16.66 223 VAL A C 1
ATOM 1657 O O . VAL A 1 207 ? 33.222 -7.757 46.948 1.00 16.96 223 VAL A O 1
ATOM 1661 N N . GLN A 1 208 ? 34.823 -7.002 45.563 1.00 17.42 224 GLN A N 1
ATOM 1662 C CA . GLN A 1 208 ? 34.109 -5.785 45.188 1.00 18.02 224 GLN A CA 1
ATOM 1663 C C . GLN A 1 208 ? 32.699 -6.083 44.682 1.00 19.28 224 GLN A C 1
ATOM 1664 O O . GLN A 1 208 ? 32.520 -6.918 43.802 1.00 17.33 224 GLN A O 1
ATOM 1670 N N . ASN A 1 209 ? 31.707 -5.384 45.221 1.00 20.14 225 ASN A N 1
ATOM 1671 C CA . ASN A 1 209 ? 30.325 -5.550 44.761 1.00 22.28 225 ASN A CA 1
ATOM 1672 C C . ASN A 1 209 ? 29.604 -4.246 44.455 1.00 22.24 225 ASN A C 1
ATOM 1673 O O . ASN A 1 209 ? 28.391 -4.239 44.303 1.00 25.32 225 ASN A O 1
ATOM 1678 N N . SER A 1 210 ? 30.346 -3.147 44.369 1.00 19.67 226 SER A N 1
ATOM 1679 C CA . SER A 1 210 ? 29.803 -1.868 43.916 1.00 20.17 226 SER A CA 1
ATOM 1680 C C . SER A 1 210 ? 30.809 -1.270 42.954 1.00 18.02 226 SER A C 1
ATOM 1681 O O . SER A 1 210 ? 31.995 -1.559 43.049 1.00 17.75 226 SER A O 1
ATOM 1684 N N . VAL A 1 211 ? 30.349 -0.438 42.031 1.00 16.13 227 VAL A N 1
ATOM 1685 C CA . VAL A 1 211 ? 31.254 0.185 41.075 1.00 16.53 227 VAL A CA 1
ATOM 1686 C C . VAL A 1 211 ? 32.321 1.045 41.770 1.00 16.83 227 VAL A C 1
ATOM 1687 O O . VAL A 1 211 ? 33.502 0.972 41.425 1.00 16.51 227 VAL A O 1
ATOM 1691 N N . VAL A 1 212 ? 31.918 1.861 42.740 1.00 17.53 228 VAL A N 1
ATOM 1692 C CA . VAL A 1 212 ? 32.875 2.797 43.355 1.00 17.78 228 VAL A CA 1
ATOM 1693 C C . VAL A 1 212 ? 33.822 2.160 44.368 1.00 17.03 228 VAL A C 1
ATOM 1694 O O . VAL A 1 212 ? 34.867 2.717 44.634 1.00 18.55 228 VAL A O 1
ATOM 1698 N N . GLY A 1 213 ? 33.466 1.000 44.920 1.00 17.85 229 GLY A N 1
ATOM 1699 C CA . GLY A 1 213 ? 34.263 0.378 45.980 1.00 17.85 229 GLY A CA 1
ATOM 1700 C C . GLY A 1 213 ? 34.149 1.174 47.269 1.00 18.00 229 GLY A C 1
ATOM 1701 O O . GLY A 1 213 ? 33.058 1.352 47.786 1.00 21.63 229 GLY A O 1
ATOM 1702 N N . LEU A 1 214 ? 35.273 1.672 47.778 1.00 19.56 230 LEU A N 1
ATOM 1703 C CA . LEU A 1 214 ? 35.298 2.478 49.006 1.00 18.69 230 LEU A CA 1
ATOM 1704 C C . LEU A 1 214 ? 34.641 1.765 50.204 1.00 19.21 230 LEU A C 1
ATOM 1705 O O . LEU A 1 214 ? 33.689 2.252 50.800 1.00 20.66 230 LEU A O 1
ATOM 1710 N N . GLN A 1 215 ? 35.187 0.601 50.542 1.00 19.55 231 GLN A N 1
ATOM 1711 C CA . GLN A 1 215 ? 34.745 -0.190 51.689 1.00 19.28 231 GLN A CA 1
ATOM 1712 C C . GLN A 1 215 ? 35.055 0.606 52.939 1.00 19.27 231 GLN A C 1
ATOM 1713 O O . GLN A 1 215 ? 36.122 1.207 53.020 1.00 16.95 231 GLN A O 1
ATOM 1719 N N . GLU A 1 216 ? 34.143 0.613 53.908 1.00 19.03 232 GLU A N 1
ATOM 1720 C CA . GLU A 1 216 ? 34.362 1.352 55.157 1.00 20.75 232 GLU A CA 1
ATOM 1721 C C . GLU A 1 216 ? 35.139 0.504 56.157 1.00 20.08 232 GLU A C 1
ATOM 1722 O O . GLU A 1 216 ? 34.769 -0.634 56.418 1.00 20.73 232 GLU A O 1
ATOM 1728 N N A VAL A 1 217 ? 36.189 1.084 56.731 0.70 19.81 233 VAL A N 1
ATOM 1729 N N B VAL A 1 217 ? 36.214 1.059 56.712 0.30 20.57 233 VAL A N 1
ATOM 1730 C CA A VAL A 1 217 ? 37.017 0.414 57.729 0.70 21.40 233 VAL A CA 1
ATOM 1731 C CA B VAL A 1 217 ? 36.989 0.382 57.752 0.30 21.91 233 VAL A CA 1
ATOM 1732 C C A VAL A 1 217 ? 37.309 1.403 58.868 0.70 20.70 233 VAL A C 1
ATOM 1733 C C B VAL A 1 217 ? 37.346 1.376 58.857 0.30 20.96 233 VAL A C 1
ATOM 1734 O O A VAL A 1 217 ? 37.531 2.584 58.624 0.70 21.18 233 VAL A O 1
ATOM 1735 O O B VAL A 1 217 ? 37.680 2.525 58.579 0.30 21.63 233 VAL A O 1
ATOM 1742 N N . SER A 1 218 ? 37.272 0.926 60.106 1.00 18.56 234 SER A N 1
ATOM 1743 C CA . SER A 1 218 ? 37.571 1.778 61.262 1.00 18.53 234 SER A CA 1
ATOM 1744 C C . SER A 1 218 ? 39.075 1.897 61.510 1.00 19.65 234 SER A C 1
ATOM 1745 O O . SER A 1 218 ? 39.859 1.059 61.054 1.00 18.30 234 SER A O 1
ATOM 1748 N N . PHE A 1 219 ? 39.467 2.932 62.254 1.00 18.00 235 PHE A N 1
ATOM 1749 C CA . PHE A 1 219 ? 40.852 3.093 62.688 1.00 18.50 235 PHE A CA 1
ATOM 1750 C C . PHE A 1 219 ? 41.310 1.842 63.449 1.00 18.51 235 PHE A C 1
ATOM 1751 O O . PHE A 1 219 ? 42.415 1.341 63.243 1.00 16.37 235 PHE A O 1
ATOM 1759 N N . GLU A 1 220 ? 40.420 1.310 64.283 1.00 19.29 236 GLU A N 1
ATOM 1760 C CA . GLU A 1 220 ? 40.734 0.165 65.123 1.00 21.84 236 GLU A CA 1
ATOM 1761 C C . GLU A 1 220 ? 41.026 -1.081 64.270 1.00 17.98 236 GLU A C 1
ATOM 1762 O O . GLU A 1 220 ? 41.921 -1.866 64.578 1.00 18.32 236 GLU A O 1
ATOM 1768 N N . GLN A 1 221 ? 40.296 -1.222 63.169 1.00 17.23 237 GLN A N 1
ATOM 1769 C CA . GLN A 1 221 ? 40.512 -2.303 62.213 1.00 16.85 237 GLN A CA 1
ATOM 1770 C C . GLN A 1 221 ? 41.858 -2.194 61.479 1.00 16.22 237 GLN A C 1
ATOM 1771 O O . GLN A 1 221 ? 42.525 -3.199 61.232 1.00 16.28 237 GLN A O 1
ATOM 1777 N N . ILE A 1 222 ? 42.247 -0.976 61.122 1.00 15.71 238 ILE A N 1
ATOM 1778 C CA . ILE A 1 222 ? 43.539 -0.746 60.454 1.00 17.36 238 ILE A CA 1
ATOM 1779 C C . ILE A 1 222 ? 44.692 -1.141 61.383 1.00 17.14 238 ILE A C 1
ATOM 1780 O O . ILE A 1 222 ? 45.652 -1.782 60.954 1.00 15.82 238 ILE A O 1
ATOM 1785 N N . ILE A 1 223 ? 44.580 -0.776 62.657 1.00 17.59 239 ILE A N 1
ATOM 1786 C CA . ILE A 1 223 ? 45.553 -1.219 63.661 1.00 17.33 239 ILE A CA 1
ATOM 1787 C C . ILE A 1 223 ? 45.656 -2.742 63.684 1.00 17.43 239 ILE A C 1
ATOM 1788 O O . ILE A 1 223 ? 46.766 -3.286 63.699 1.00 18.56 239 ILE A O 1
ATOM 1793 N N . LEU A 1 224 ? 44.514 -3.429 63.682 1.00 17.42 240 LEU A N 1
ATOM 1794 C CA . LEU A 1 224 ? 44.507 -4.898 63.679 1.00 19.27 240 LEU A CA 1
ATOM 1795 C C . LEU A 1 224 ? 45.193 -5.459 62.446 1.00 17.87 240 LEU A C 1
ATOM 1796 O O . LEU A 1 224 ? 45.950 -6.419 62.547 1.00 17.85 240 LEU A O 1
ATOM 1801 N N . TYR A 1 225 ? 44.936 -4.849 61.288 1.00 16.61 241 TYR A N 1
ATOM 1802 C CA . TYR A 1 225 ? 45.531 -5.300 60.040 1.00 16.26 241 TYR A CA 1
ATOM 1803 C C . TYR A 1 225 ? 47.064 -5.170 60.025 1.00 16.83 241 TYR A C 1
ATOM 1804 O O . TYR A 1 225 ? 47.739 -5.936 59.338 1.00 16.23 241 TYR A O 1
ATOM 1813 N N . ASP A 1 226 ? 47.605 -4.208 60.774 1.00 16.73 242 ASP A N 1
ATOM 1814 C CA . ASP A 1 226 ? 49.053 -4.064 60.945 1.00 18.23 242 ASP A CA 1
ATOM 1815 C C . ASP A 1 226 ? 49.802 -4.064 59.594 1.00 17.21 242 ASP A C 1
ATOM 1816 O O . ASP A 1 226 ? 50.699 -4.884 59.368 1.00 18.23 242 ASP A O 1
ATOM 1821 N N . PRO A 1 227 ? 49.435 -3.148 58.682 1.00 14.82 243 PRO A N 1
ATOM 1822 C CA . PRO A 1 227 ? 50.114 -3.193 57.384 1.00 15.67 243 PRO A CA 1
ATOM 1823 C C . PRO A 1 227 ? 51.588 -2.811 57.495 1.00 15.85 243 PRO A C 1
ATOM 1824 O O . PRO A 1 227 ? 51.975 -2.054 58.394 1.00 17.79 243 PRO A O 1
ATOM 1828 N N . GLU A 1 228 ? 52.400 -3.352 56.596 1.00 16.06 244 GLU A N 1
ATOM 1829 C CA . GLU A 1 228 ? 53.813 -3.000 56.521 1.00 16.31 244 GLU A CA 1
ATOM 1830 C C . GLU A 1 228 ? 54.009 -1.746 55.677 1.00 14.89 244 GLU A C 1
ATOM 1831 O O . GLU A 1 228 ? 54.903 -0.940 55.954 1.00 15.41 244 GLU A O 1
ATOM 1837 N N . VAL A 1 229 ? 53.179 -1.597 54.648 1.00 14.26 245 VAL A N 1
ATOM 1838 C CA . VAL A 1 229 ? 53.191 -0.425 53.784 1.00 12.93 245 VAL A CA 1
ATOM 1839 C C . VAL A 1 229 ? 51.773 0.132 53.645 1.00 12.35 245 VAL A C 1
ATOM 1840 O O . VAL A 1 229 ? 50.800 -0.623 53.564 1.00 11.48 245 VAL A O 1
ATOM 1844 N N . ILE A 1 230 ? 51.666 1.456 53.612 1.00 12.43 246 ILE A N 1
ATOM 1845 C CA . ILE A 1 230 ? 50.396 2.111 53.350 1.00 13.00 246 ILE A CA 1
ATOM 1846 C C . ILE A 1 230 ? 50.507 2.944 52.076 1.00 13.95 246 ILE A C 1
ATOM 1847 O O . ILE A 1 230 ? 51.395 3.784 51.935 1.00 13.33 246 ILE A O 1
ATOM 1852 N N . ILE A 1 231 ? 49.603 2.683 51.139 1.00 13.66 247 ILE A N 1
ATOM 1853 C CA . ILE A 1 231 ? 49.516 3.444 49.901 1.00 13.17 247 ILE A CA 1
ATOM 1854 C C . ILE A 1 231 ? 48.313 4.371 50.013 1.00 12.81 247 ILE A C 1
ATOM 1855 O O . ILE A 1 231 ? 47.197 3.912 50.259 1.00 13.49 247 ILE A O 1
ATOM 1860 N N . VAL A 1 232 ? 48.553 5.666 49.813 1.00 12.60 248 VAL A N 1
ATOM 1861 C CA . VAL A 1 232 ? 47.590 6.728 50.090 1.00 12.41 248 VAL A CA 1
ATOM 1862 C C . VAL A 1 232 ? 47.178 7.464 48.810 1.00 12.64 248 VAL A C 1
ATOM 1863 O O . VAL A 1 232 ? 48.023 7.863 48.007 1.00 13.18 248 VAL A O 1
ATOM 1867 N N . GLN A 1 233 ? 45.878 7.667 48.634 1.00 14.19 249 GLN A N 1
ATOM 1868 C CA . GLN A 1 233 ? 45.369 8.369 47.452 1.00 16.05 249 GLN A CA 1
ATOM 1869 C C . GLN A 1 233 ? 45.284 9.883 47.716 1.00 16.29 249 GLN A C 1
ATOM 1870 O O . GLN A 1 233 ? 45.729 10.694 46.905 1.00 16.89 249 GLN A O 1
ATOM 1876 N N . ASN A 1 234 ? 44.749 10.271 48.865 1.00 17.13 250 ASN A N 1
ATOM 1877 C CA . ASN A 1 234 ? 44.418 11.679 49.104 1.00 16.95 250 ASN A CA 1
ATOM 1878 C C . ASN A 1 234 ? 45.542 12.444 49.820 1.00 15.51 250 ASN A C 1
ATOM 1879 O O . ASN A 1 234 ? 46.011 12.033 50.891 1.00 15.69 250 ASN A O 1
ATOM 1884 N N . PRO A 1 235 ? 45.992 13.560 49.229 1.00 16.03 251 PRO A N 1
ATOM 1885 C CA . PRO A 1 235 ? 47.090 14.295 49.858 1.00 18.00 251 PRO A CA 1
ATOM 1886 C C . PRO A 1 235 ? 46.763 14.833 51.253 1.00 19.33 251 PRO A C 1
ATOM 1887 O O . PRO A 1 235 ? 47.676 14.937 52.066 1.00 20.19 251 PRO A O 1
ATOM 1891 N N . THR A 1 236 ? 45.494 15.145 51.544 1.00 21.56 252 THR A N 1
ATOM 1892 C CA . THR A 1 236 ? 45.132 15.612 52.901 1.00 24.51 252 THR A CA 1
ATOM 1893 C C . THR A 1 236 ? 45.368 14.507 53.931 1.00 20.73 252 THR A C 1
ATOM 1894 O O . THR A 1 236 ? 45.853 14.771 55.032 1.00 23.13 252 THR A O 1
ATOM 1898 N N . PHE A 1 237 ? 45.044 13.269 53.577 1.00 17.81 253 PHE A N 1
ATOM 1899 C CA . PHE A 1 237 ? 45.303 12.177 54.488 1.00 17.42 253 PHE A CA 1
ATOM 1900 C C . PHE A 1 237 ? 46.804 11.930 54.664 1.00 16.22 253 PHE A C 1
ATOM 1901 O O . PHE A 1 237 ? 47.280 11.655 55.774 1.00 16.58 253 PHE A O 1
ATOM 1909 N N . TYR A 1 238 ? 47.554 12.032 53.576 1.00 14.19 254 TYR A N 1
ATOM 1910 C CA . TYR A 1 238 ? 48.999 11.830 53.645 1.00 15.93 254 TYR A CA 1
ATOM 1911 C C . TYR A 1 238 ? 49.662 12.787 54.649 1.00 16.16 254 TYR A C 1
ATOM 1912 O O . TYR A 1 238 ? 50.557 12.384 55.401 1.00 15.33 254 TYR A O 1
ATOM 1921 N N . LYS A 1 239 ? 49.212 14.038 54.682 1.00 17.71 255 LYS A N 1
ATOM 1922 C CA . LYS A 1 239 ? 49.668 14.990 55.712 1.00 20.98 255 LYS A CA 1
ATOM 1923 C C . LYS A 1 239 ? 49.172 14.594 57.102 1.00 19.24 255 LYS A C 1
ATOM 1924 O O . LYS A 1 239 ? 49.940 14.557 58.061 1.00 20.24 255 LYS A O 1
ATOM 1930 N N . THR A 1 240 ? 47.882 14.300 57.198 1.00 20.01 256 THR A N 1
ATOM 1931 C CA . THR A 1 240 ? 47.254 13.949 58.474 1.00 21.02 256 THR A CA 1
ATOM 1932 C C . THR A 1 240 ? 47.945 12.783 59.172 1.00 21.07 256 THR A C 1
ATOM 1933 O O . THR A 1 240 ? 48.192 12.840 60.384 1.00 18.99 256 THR A O 1
ATOM 1937 N N . VAL A 1 241 ? 48.269 11.739 58.410 1.00 20.51 257 VAL A N 1
ATOM 1938 C CA . VAL A 1 241 ? 48.794 10.498 58.983 1.00 22.18 257 VAL A CA 1
ATOM 1939 C C . VAL A 1 241 ? 50.166 10.694 59.648 1.00 22.10 257 VAL A C 1
ATOM 1940 O O . VAL A 1 241 ? 50.540 9.927 60.533 1.00 22.37 257 VAL A O 1
ATOM 1944 N N . PHE A 1 242 ? 50.897 11.728 59.234 1.00 21.77 258 PHE A N 1
ATOM 1945 C CA . PHE A 1 242 ? 52.168 12.096 59.877 1.00 21.98 258 PHE A CA 1
ATOM 1946 C C . PHE A 1 242 ? 52.064 13.250 60.879 1.00 23.01 258 PHE A C 1
ATOM 1947 O O . PHE A 1 242 ? 52.988 13.466 61.670 1.00 27.32 258 PHE A O 1
ATOM 1955 N N . ARG A 1 243 ? 50.953 13.980 60.852 1.00 24.85 259 ARG A N 1
ATOM 1956 C CA . ARG A 1 243 ? 50.718 15.092 61.783 1.00 28.62 259 ARG A CA 1
ATOM 1957 C C . ARG A 1 243 ? 50.002 14.617 63.059 1.00 29.06 259 ARG A C 1
ATOM 1958 O O . ARG A 1 243 ? 50.429 14.962 64.159 1.00 32.88 259 ARG A O 1
ATOM 1966 N N . GLU A 1 244 ? 48.934 13.829 62.913 1.00 30.74 260 GLU A N 1
ATOM 1967 C CA . GLU A 1 244 ? 48.134 13.375 64.060 1.00 27.69 260 GLU A CA 1
ATOM 1968 C C . GLU A 1 244 ? 48.804 12.222 64.821 1.00 31.50 260 GLU A C 1
ATOM 1969 O O . GLU A 1 244 ? 49.152 11.190 64.242 1.00 29.35 260 GLU A O 1
ATOM 1975 N N . LYS A 1 245 ? 48.945 12.397 66.131 1.00 29.76 261 LYS A N 1
ATOM 1976 C CA . LYS A 1 245 ? 49.676 11.455 66.993 1.00 32.40 261 LYS A CA 1
ATOM 1977 C C . LYS A 1 245 ? 49.144 10.006 66.964 1.00 27.20 261 LYS A C 1
ATOM 1978 O O . LYS A 1 245 ? 49.918 9.047 67.040 1.00 23.51 261 LYS A O 1
ATOM 1984 N N . LYS A 1 246 ? 47.831 9.837 66.861 1.00 26.09 262 LYS A N 1
ATOM 1985 C CA . LYS A 1 246 ? 47.232 8.502 66.985 1.00 27.31 262 LYS A CA 1
ATOM 1986 C C . LYS A 1 246 ? 47.703 7.523 65.901 1.00 23.57 262 LYS A C 1
ATOM 1987 O O . LYS A 1 246 ? 47.745 6.319 66.130 1.00 19.54 262 LYS A O 1
ATOM 1993 N N . TRP A 1 247 ? 48.064 8.032 64.726 1.00 20.70 263 TRP A N 1
ATOM 1994 C CA . TRP A 1 247 ? 48.532 7.151 63.653 1.00 19.26 263 TRP A CA 1
ATOM 1995 C C . TRP A 1 247 ? 49.932 6.589 63.897 1.00 17.29 263 TRP A C 1
ATOM 1996 O O . TRP A 1 247 ? 50.327 5.630 63.253 1.00 16.17 263 TRP A O 1
ATOM 2007 N N . ALA A 1 248 ? 50.673 7.175 64.828 1.00 16.99 264 ALA A N 1
ATOM 2008 C CA . ALA A 1 248 ? 52.011 6.687 65.165 1.00 18.06 264 ALA A CA 1
ATOM 2009 C C . ALA A 1 248 ? 52.003 5.298 65.814 1.00 15.03 264 ALA A C 1
ATOM 2010 O O . ALA A 1 248 ? 53.052 4.695 65.968 1.00 16.71 264 ALA A O 1
ATOM 2012 N N . VAL A 1 249 ? 50.834 4.799 66.214 1.00 15.75 265 VAL A N 1
ATOM 2013 C CA . VAL A 1 249 ? 50.718 3.406 66.663 1.00 17.82 265 VAL A CA 1
ATOM 2014 C C . VAL A 1 249 ? 51.106 2.405 65.565 1.00 15.58 265 VAL A C 1
ATOM 2015 O O . VAL A 1 249 ? 51.545 1.297 65.856 1.00 16.01 265 VAL A O 1
ATOM 2019 N N . LEU A 1 250 ? 50.945 2.800 64.306 1.00 15.43 266 LEU A N 1
ATOM 2020 C CA . LEU A 1 250 ? 51.203 1.905 63.184 1.00 16.21 266 LEU A CA 1
ATOM 2021 C C . LEU A 1 250 ? 52.691 1.811 62.857 1.00 15.88 266 LEU A C 1
ATOM 2022 O O . LEU A 1 250 ? 53.369 2.833 62.719 1.00 15.03 266 LEU A O 1
ATOM 2027 N N . LYS A 1 251 ? 53.191 0.588 62.699 1.00 16.99 267 LYS A N 1
ATOM 2028 C CA . LYS A 1 251 ? 54.598 0.376 62.347 1.00 19.45 267 LYS A CA 1
ATOM 2029 C C . LYS A 1 251 ? 54.939 0.999 60.982 1.00 17.44 267 LYS A C 1
ATOM 2030 O O . LYS A 1 251 ? 56.031 1.518 60.795 1.00 15.67 267 LYS A O 1
ATOM 2036 N N . ALA A 1 252 ? 54.011 0.951 60.028 1.00 17.05 268 ALA A N 1
ATOM 2037 C CA . ALA A 1 252 ? 54.244 1.570 58.730 1.00 16.91 268 ALA A CA 1
ATOM 2038 C C . ALA A 1 252 ? 54.527 3.064 58.895 1.00 17.02 268 ALA A C 1
ATOM 2039 O O . ALA A 1 252 ? 55.369 3.618 58.189 1.00 17.97 268 ALA A O 1
ATOM 2041 N N . VAL A 1 253 ? 53.839 3.700 59.843 1.00 15.96 269 VAL A N 1
ATOM 2042 C CA . VAL A 1 253 ? 54.004 5.130 60.087 1.00 16.56 269 VAL A CA 1
ATOM 2043 C C . VAL A 1 253 ? 55.352 5.400 60.765 1.00 16.56 269 VAL A C 1
ATOM 2044 O O . VAL A 1 253 ? 56.072 6.316 60.368 1.00 16.20 269 VAL A O 1
ATOM 2048 N N . GLN A 1 254 ? 55.685 4.587 61.766 1.00 16.30 270 GLN A N 1
ATOM 2049 C CA . GLN A 1 254 ? 57.006 4.613 62.406 1.00 17.26 270 GLN A CA 1
ATOM 2050 C C . GLN A 1 254 ? 58.151 4.461 61.412 1.00 17.00 270 GLN A C 1
ATOM 2051 O O . GLN A 1 254 ? 59.150 5.169 61.499 1.00 20.24 270 GLN A O 1
ATOM 2057 N N . ASN A 1 255 ? 57.999 3.535 60.470 1.00 17.09 271 ASN A N 1
ATOM 2058 C CA . ASN A 1 255 ? 59.013 3.291 59.450 1.00 19.70 271 ASN A CA 1
ATOM 2059 C C . ASN A 1 255 ? 58.918 4.223 58.233 1.00 18.69 271 ASN A C 1
ATOM 2060 O O . ASN A 1 255 ? 59.722 4.107 57.319 1.00 19.05 271 ASN A O 1
ATOM 2065 N N . LYS A 1 256 ? 57.944 5.135 58.227 1.00 16.69 272 LYS A N 1
ATOM 2066 C CA . LYS A 1 256 ? 57.725 6.073 57.115 1.00 18.68 272 LYS A CA 1
ATOM 2067 C C . LYS A 1 256 ? 57.472 5.351 55.786 1.00 17.57 272 LYS A C 1
ATOM 2068 O O . LYS A 1 256 ? 57.803 5.852 54.718 1.00 18.46 272 LYS A O 1
ATOM 2074 N N . LYS A 1 257 ? 56.857 4.179 55.863 1.00 16.85 273 LYS A N 1
ATOM 2075 C CA . LYS A 1 257 ? 56.507 3.403 54.673 1.00 16.21 273 LYS A CA 1
ATOM 2076 C C . LYS A 1 257 ? 55.048 3.698 54.291 1.00 15.44 273 LYS A C 1
ATOM 2077 O O . LYS A 1 257 ? 54.178 2.817 54.271 1.00 14.02 273 LYS A O 1
ATOM 2083 N N . VAL A 1 258 ? 54.816 4.975 54.001 1.00 14.90 274 VAL A N 1
ATOM 2084 C CA . VAL A 1 258 ? 53.524 5.519 53.620 1.00 14.20 274 VAL A CA 1
ATOM 2085 C C . VAL A 1 258 ? 53.783 6.372 52.380 1.00 14.36 274 VAL A C 1
ATOM 2086 O O . VAL A 1 258 ? 54.620 7.271 52.424 1.00 14.04 274 VAL A O 1
ATOM 2090 N N . TYR A 1 259 ? 53.095 6.088 51.274 1.00 14.89 275 TYR A N 1
ATOM 2091 C CA . TYR A 1 259 ? 53.425 6.718 49.987 1.00 14.83 275 TYR A CA 1
ATOM 2092 C C . TYR A 1 259 ? 52.189 7.229 49.273 1.00 13.97 275 TYR A C 1
ATOM 2093 O O . TYR A 1 259 ? 51.170 6.535 49.201 1.00 13.34 275 TYR A O 1
ATOM 2102 N N . LEU A 1 260 ? 52.295 8.449 48.753 1.00 13.10 276 LEU A N 1
ATOM 2103 C CA . LEU A 1 260 ? 51.200 9.119 48.067 1.00 13.39 276 LEU A CA 1
ATOM 2104 C C . LEU A 1 260 ? 51.246 8.772 46.577 1.00 12.11 276 LEU A C 1
ATOM 2105 O O . LEU A 1 260 ? 52.270 8.919 45.928 1.00 12.47 276 LEU A O 1
ATOM 2110 N N . VAL A 1 261 ? 50.135 8.297 46.041 1.00 12.28 277 VAL A N 1
ATOM 2111 C CA . VAL A 1 261 ? 50.081 7.896 44.632 1.00 13.19 277 VAL A CA 1
ATOM 2112 C C . VAL A 1 261 ? 50.224 9.123 43.725 1.00 12.49 277 VAL A C 1
ATOM 2113 O O . VAL A 1 261 ? 49.479 10.083 43.883 1.00 14.65 277 VAL A O 1
ATOM 2117 N N . PRO A 1 262 ? 51.176 9.100 42.771 1.00 11.90 278 PRO A N 1
ATOM 2118 C CA . PRO A 1 262 ? 51.270 10.174 41.784 1.00 14.20 278 PRO A CA 1
ATOM 2119 C C . PRO A 1 262 ? 50.065 10.277 40.861 1.00 14.81 278 PRO A C 1
ATOM 2120 O O . PRO A 1 262 ? 49.406 9.269 40.548 1.00 14.07 278 PRO A O 1
ATOM 2124 N N . LYS A 1 263 ? 49.798 11.498 40.419 1.00 15.33 279 LYS A N 1
ATOM 2125 C CA . LYS A 1 263 ? 48.557 11.821 39.716 1.00 16.50 279 LYS A CA 1
ATOM 2126 C C . LYS A 1 263 ? 48.731 12.601 38.423 1.00 15.02 279 LYS A C 1
ATOM 2127 O O . LYS A 1 263 ? 47.734 12.930 37.781 1.00 13.57 279 LYS A O 1
ATOM 2133 N N . SER A 1 264 ? 49.975 12.887 38.034 1.00 15.50 280 SER A N 1
ATOM 2134 C CA . SER A 1 264 ? 50.257 13.802 36.932 1.00 15.08 280 SER A CA 1
ATOM 2135 C C . SER A 1 264 ? 50.730 13.074 35.668 1.00 15.51 280 SER A C 1
ATOM 2136 O O . SER A 1 264 ? 51.801 12.468 35.672 1.00 16.39 280 SER A O 1
ATOM 2139 N N . PRO A 1 265 ? 49.944 13.139 34.575 1.00 14.32 281 PRO A N 1
ATOM 2140 C CA . PRO A 1 265 ? 48.646 13.787 34.398 1.00 14.14 281 PRO A CA 1
ATOM 2141 C C . PRO A 1 265 ? 47.449 12.873 34.688 1.00 14.72 281 PRO A C 1
ATOM 2142 O O . PRO A 1 265 ? 46.317 13.357 34.817 1.00 14.23 281 PRO A O 1
ATOM 2146 N N . PHE A 1 266 ? 47.697 11.565 34.748 1.00 13.77 282 PHE A N 1
ATOM 2147 C CA . PHE A 1 266 ? 46.678 10.583 35.068 1.00 12.98 282 PHE A CA 1
ATOM 2148 C C . PHE A 1 266 ? 47.150 9.814 36.303 1.00 13.00 282 PHE A C 1
ATOM 2149 O O . PHE A 1 266 ? 48.348 9.583 36.481 1.00 12.34 282 PHE A O 1
ATOM 2157 N N . ASN A 1 267 ? 46.207 9.386 37.130 1.00 12.39 283 ASN A N 1
ATOM 2158 C CA . ASN A 1 267 ? 46.534 8.630 38.344 1.00 12.28 283 ASN A CA 1
ATOM 2159 C C . ASN A 1 267 ? 47.268 7.329 38.015 1.00 13.34 283 ASN A C 1
ATOM 2160 O O . ASN A 1 267 ? 46.876 6.596 37.095 1.00 13.98 283 ASN A O 1
ATOM 2165 N N . TRP A 1 268 ? 48.335 7.045 38.764 1.00 14.42 284 TRP A N 1
ATOM 2166 C CA . TRP A 1 268 ? 49.163 5.873 38.512 1.00 14.50 284 TRP A CA 1
ATOM 2167 C C . TRP A 1 268 ? 48.502 4.544 38.893 1.00 13.61 284 TRP A C 1
ATOM 2168 O O . TRP A 1 268 ? 48.931 3.509 38.397 1.00 13.78 284 TRP A O 1
ATOM 2179 N N . THR A 1 269 ? 47.481 4.550 39.752 1.00 13.35 285 THR A N 1
ATOM 2180 C CA . THR A 1 269 ? 46.901 3.273 40.227 1.00 14.95 285 THR A CA 1
ATOM 2181 C C . THR A 1 269 ? 45.375 3.111 40.195 1.00 13.80 285 THR A C 1
ATOM 2182 O O . THR A 1 269 ? 44.896 1.977 40.157 1.00 15.26 285 THR A O 1
ATOM 2186 N N . ASP A 1 270 ? 44.613 4.205 40.185 1.00 14.10 286 ASP A N 1
ATOM 2187 C CA . ASP A 1 270 ? 43.160 4.128 40.395 1.00 14.33 286 ASP A CA 1
ATOM 2188 C C .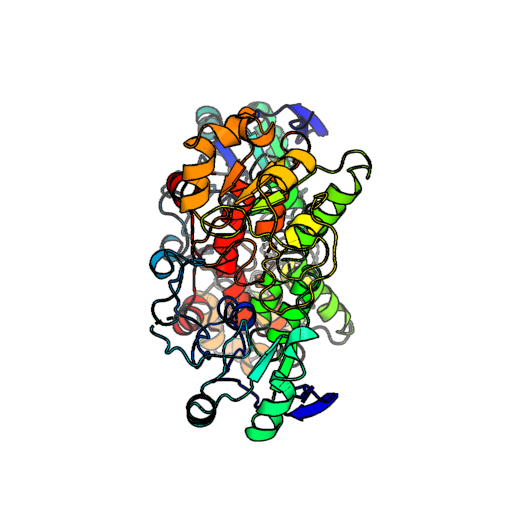 ASP A 1 270 ? 42.476 5.480 40.109 1.00 14.74 286 ASP A C 1
ATOM 2189 O O . ASP A 1 270 ? 43.141 6.509 40.050 1.00 15.34 286 ASP A O 1
ATOM 2194 N N . ARG A 1 271 ? 41.156 5.475 39.913 1.00 13.02 287 ARG A N 1
ATOM 2195 C CA . ARG A 1 271 ? 40.378 6.711 39.824 1.00 14.79 287 ARG A CA 1
ATOM 2196 C C . ARG A 1 271 ? 40.860 7.589 38.658 1.00 15.17 287 ARG A C 1
ATOM 2197 O O . ARG A 1 271 ? 41.097 8.780 38.829 1.00 15.72 287 ARG A O 1
ATOM 2205 N N . PRO A 1 272 ? 40.971 7.006 37.451 1.00 13.72 288 PRO A N 1
ATOM 2206 C CA . PRO A 1 272 ? 40.529 5.683 37.040 1.00 14.46 288 PRO A CA 1
ATOM 2207 C C . PRO A 1 272 ? 41.591 4.577 37.038 1.00 13.73 288 PRO A C 1
ATOM 2208 O O . PRO A 1 272 ? 42.788 4.858 36.952 1.00 11.57 288 PRO A O 1
ATOM 2212 N N . PRO A 1 273 ? 41.136 3.314 37.077 1.00 14.91 289 PRO A N 1
ATOM 2213 C CA . PRO A 1 273 ? 41.966 2.212 36.611 1.00 16.43 289 PRO A CA 1
ATOM 2214 C C . PRO A 1 273 ? 42.336 2.513 35.162 1.00 17.47 289 PRO A C 1
ATOM 2215 O O . PRO A 1 273 ? 41.486 2.969 34.403 1.00 19.30 289 PRO A O 1
ATOM 2219 N N . SER A 1 274 ? 43.594 2.327 34.792 1.00 17.43 290 SER A N 1
ATOM 2220 C CA . SER A 1 274 ? 44.018 2.602 33.424 1.00 16.87 290 SER A CA 1
ATOM 2221 C C . SER A 1 274 ? 45.363 1.959 33.110 1.00 16.23 290 SER A C 1
ATOM 2222 O O . SER A 1 274 ? 46.025 1.384 33.983 1.00 13.19 290 SER A O 1
ATOM 2225 N N . PHE A 1 275 ? 45.752 2.090 31.846 1.00 14.98 291 PHE A N 1
ATOM 2226 C CA . PHE A 1 275 ? 47.061 1.662 31.366 1.00 13.91 291 PHE A CA 1
ATOM 2227 C C . PHE A 1 275 ? 48.240 2.236 32.177 1.00 12.73 291 PHE A C 1
ATOM 2228 O O . PHE A 1 275 ? 49.343 1.701 32.118 1.00 12.85 291 PHE A O 1
ATOM 2244 N N . ARG A 1 277 ? 48.810 1.833 35.033 1.00 13.01 293 ARG A N 1
ATOM 2245 C CA . ARG A 1 277 ? 49.210 0.730 35.922 1.00 13.73 293 ARG A CA 1
ATOM 2246 C C . ARG A 1 277 ? 50.426 -0.053 35.435 1.00 14.65 293 ARG A C 1
ATOM 2247 O O . ARG A 1 277 ? 51.137 -0.668 36.241 1.00 14.63 293 ARG A O 1
ATOM 2255 N N . ILE A 1 278 ? 50.663 -0.029 34.124 1.00 13.51 294 ILE A N 1
ATOM 2256 C CA . ILE A 1 278 ? 51.894 -0.564 33.551 1.00 14.98 294 ILE A CA 1
ATOM 2257 C C . ILE A 1 278 ? 53.122 -0.024 34.305 1.00 14.75 294 ILE A C 1
ATOM 2258 O O . ILE A 1 278 ? 54.053 -0.772 34.604 1.00 16.08 294 ILE A O 1
ATOM 2263 N N . LEU A 1 279 ? 53.098 1.270 34.615 1.00 14.70 295 LEU A N 1
ATOM 2264 C CA . LEU A 1 279 ? 54.148 1.911 35.402 1.00 13.78 295 LEU A CA 1
ATOM 2265 C C . LEU A 1 279 ? 53.815 1.890 36.892 1.00 13.70 295 LEU A C 1
ATOM 2266 O O . LEU A 1 279 ? 54.686 1.627 37.728 1.00 12.99 295 LEU A O 1
ATOM 2271 N N . GLY A 1 280 ? 52.561 2.182 37.222 1.00 12.71 296 GLY A N 1
ATOM 2272 C CA . GLY A 1 280 ? 52.133 2.274 38.613 1.00 12.94 296 GLY A CA 1
ATOM 2273 C C . GLY A 1 280 ? 52.369 1.023 39.429 1.00 12.90 296 GLY A C 1
ATOM 2274 O O . GLY A 1 280 ? 52.710 1.106 40.606 1.00 13.15 296 GLY A O 1
ATOM 2275 N N . ALA A 1 281 ? 52.178 -0.147 38.821 1.00 13.17 297 ALA A N 1
ATOM 2276 C CA . ALA A 1 281 ? 52.423 -1.408 39.531 1.00 13.24 297 ALA A CA 1
ATOM 2277 C C . ALA A 1 281 ? 53.913 -1.595 39.829 1.00 12.49 297 ALA A C 1
ATOM 2278 O O . ALA A 1 281 ? 54.275 -2.149 40.868 1.00 13.52 297 ALA A O 1
ATOM 2280 N N . HIS A 1 282 ? 54.774 -1.116 38.937 1.00 13.10 298 HIS A N 1
ATOM 2281 C CA . HIS A 1 282 ? 56.217 -1.106 39.215 1.00 13.57 298 HIS A CA 1
ATOM 2282 C C . HIS A 1 282 ? 56.554 -0.171 40.370 1.00 14.56 298 HIS A C 1
ATOM 2283 O O . HIS A 1 282 ? 57.331 -0.528 41.271 1.00 16.28 298 HIS A O 1
ATOM 2290 N N . TRP A 1 283 ? 55.974 1.021 40.345 1.00 14.04 299 TRP A N 1
ATOM 2291 C CA . TRP A 1 283 ? 56.139 1.967 41.450 1.00 14.63 299 TRP A CA 1
ATOM 2292 C C . TRP A 1 283 ? 55.713 1.337 42.779 1.00 13.56 299 TRP A C 1
ATOM 2293 O O . TRP A 1 283 ? 56.452 1.406 43.776 1.00 13.24 299 TRP A O 1
ATOM 2304 N N . ILE A 1 284 ? 54.537 0.711 42.794 1.00 12.95 300 ILE A N 1
ATOM 2305 C CA . ILE A 1 284 ? 54.081 -0.032 43.982 1.00 13.87 300 ILE A CA 1
ATOM 2306 C C . ILE A 1 284 ? 55.091 -1.122 44.403 1.00 13.84 300 ILE A C 1
ATOM 2307 O O . ILE A 1 284 ? 55.429 -1.240 45.593 1.00 13.30 300 ILE A O 1
ATOM 2312 N N . ALA A 1 285 ? 55.558 -1.924 43.448 1.00 14.41 301 ALA A N 1
ATOM 2313 C CA . ALA A 1 285 ? 56.531 -2.984 43.756 1.00 14.95 301 ALA A CA 1
ATOM 2314 C C . ALA A 1 285 ? 57.802 -2.426 44.406 1.00 15.55 301 ALA A C 1
ATOM 2315 O O . ALA A 1 285 ? 58.347 -3.019 45.354 1.00 16.46 301 ALA A O 1
ATOM 2317 N N . SER A 1 286 ? 58.256 -1.281 43.905 1.00 13.90 302 SER A N 1
ATOM 2318 C CA . SER A 1 286 ? 59.440 -0.603 44.441 1.00 15.59 302 SER A CA 1
ATOM 2319 C C . SER A 1 286 ? 59.238 -0.187 45.901 1.00 16.52 302 SER A C 1
ATOM 2320 O O . SER A 1 286 ? 60.189 -0.168 46.674 1.00 20.05 302 SER A O 1
ATOM 2323 N N . LYS A 1 287 ? 58.005 0.136 46.272 1.00 16.23 303 LYS A N 1
ATOM 2324 C CA . LYS A 1 287 ? 57.690 0.504 47.650 1.00 16.10 303 LYS A CA 1
ATOM 2325 C C . LYS A 1 287 ? 57.459 -0.723 48.542 1.00 14.96 303 LYS A C 1
ATOM 2326 O O . LYS A 1 287 ? 57.814 -0.700 49.712 1.00 18.16 303 LYS A O 1
ATOM 2332 N N . LEU A 1 288 ? 56.869 -1.784 47.995 1.00 13.93 304 LEU A N 1
ATOM 2333 C CA . LEU A 1 288 ? 56.638 -3.021 48.754 1.00 14.48 304 LEU A CA 1
ATOM 2334 C C . LEU A 1 288 ? 57.930 -3.817 49.019 1.00 15.20 304 LEU A C 1
ATOM 2335 O O . LEU A 1 288 ? 58.048 -4.498 50.034 1.00 17.73 304 LEU A O 1
ATOM 2340 N N . TYR A 1 289 ? 58.884 -3.716 48.098 1.00 15.00 305 TYR A N 1
ATOM 2341 C CA . TYR A 1 289 ? 60.101 -4.525 48.103 1.00 16.97 305 TYR A CA 1
ATOM 2342 C C . TYR A 1 289 ? 61.321 -3.643 47.872 1.00 18.03 305 TYR A C 1
ATOM 2343 O O . TYR A 1 289 ? 62.016 -3.788 46.871 1.00 21.18 305 TYR A O 1
ATOM 2352 N N . PRO A 1 290 ? 61.589 -2.720 48.812 1.00 21.71 306 PRO A N 1
ATOM 2353 C CA . PRO A 1 290 ? 62.679 -1.751 48.615 1.00 25.02 306 PRO A CA 1
ATOM 2354 C C . PRO A 1 290 ? 64.063 -2.385 48.469 1.00 27.09 306 PRO A C 1
ATOM 2355 O O . PRO A 1 290 ? 64.921 -1.813 47.801 1.00 29.88 306 PRO A O 1
ATOM 2359 N N . THR A 1 291 ? 64.277 -3.550 49.070 1.00 24.94 307 THR A N 1
ATOM 2360 C CA . THR A 1 291 ? 65.564 -4.226 48.943 1.00 29.89 307 THR A CA 1
ATOM 2361 C C . THR A 1 291 ? 65.597 -5.257 47.806 1.00 29.95 307 THR A C 1
ATOM 2362 O O . THR A 1 291 ? 66.651 -5.491 47.228 1.00 39.74 307 THR A O 1
ATOM 2366 N N . ARG A 1 292 ? 64.459 -5.862 47.475 1.00 24.30 308 ARG A N 1
ATOM 2367 C CA . ARG A 1 292 ? 64.419 -6.923 46.459 1.00 25.52 308 ARG A CA 1
ATOM 2368 C C . ARG A 1 292 ? 64.104 -6.405 45.050 1.00 21.71 308 ARG A C 1
ATOM 2369 O O . ARG A 1 292 ? 64.520 -7.011 44.071 1.00 21.79 308 ARG A O 1
ATOM 2377 N N . TYR A 1 293 ? 63.364 -5.307 44.937 1.00 20.17 309 TYR A N 1
ATOM 2378 C CA . TYR A 1 293 ? 62.954 -4.806 43.615 1.00 18.45 309 TYR A CA 1
ATOM 2379 C C . TYR A 1 293 ? 64.198 -4.495 42.779 1.00 18.39 309 TYR A C 1
ATOM 2380 O O . TYR A 1 293 ? 64.982 -3.646 43.151 1.00 20.25 309 TYR A O 1
ATOM 2389 N N . PRO A 1 294 ? 64.384 -5.192 41.647 1.00 18.84 310 PRO A N 1
ATOM 2390 C CA . PRO A 1 294 ? 65.664 -5.138 40.946 1.00 21.05 310 PRO A CA 1
ATOM 2391 C C . PRO A 1 294 ? 65.827 -4.058 39.869 1.00 20.56 310 PRO A C 1
ATOM 2392 O O . PRO A 1 294 ? 66.890 -3.985 39.264 1.00 23.71 310 PRO A O 1
ATOM 2396 N N . TYR A 1 295 ? 64.810 -3.237 39.622 1.00 19.67 311 TYR A N 1
ATOM 2397 C CA . TYR A 1 295 ? 64.888 -2.214 38.571 1.00 19.58 311 TYR A CA 1
ATOM 2398 C C . TYR A 1 295 ? 65.098 -0.821 39.152 1.00 18.65 311 TYR A C 1
ATOM 2399 O O . TYR A 1 295 ? 65.003 -0.622 40.362 1.00 18.47 311 TYR A O 1
ATOM 2408 N N . LYS A 1 296 ? 65.414 0.131 38.279 1.00 18.44 312 LYS A N 1
ATOM 2409 C CA . LYS A 1 296 ? 65.545 1.529 38.665 1.00 19.29 312 LYS A CA 1
ATOM 2410 C C . LYS A 1 296 ? 64.252 2.232 38.282 1.00 17.76 312 LYS A C 1
ATOM 2411 O O . LYS A 1 296 ? 63.996 2.500 37.104 1.00 19.89 312 LYS A O 1
ATOM 2417 N N . ILE A 1 297 ? 63.423 2.491 39.285 1.00 17.21 313 ILE A N 1
ATOM 2418 C CA . ILE A 1 297 ? 62.080 3.006 39.060 1.00 17.13 313 ILE A CA 1
ATOM 2419 C C . ILE A 1 297 ? 62.111 4.352 38.345 1.00 16.87 313 ILE A C 1
ATOM 2420 O O . ILE A 1 297 ? 61.322 4.578 37.423 1.00 15.74 313 ILE A O 1
ATOM 2425 N N . GLU A 1 298 ? 63.041 5.225 38.726 1.00 16.18 314 GLU A N 1
ATOM 2426 C CA . GLU A 1 298 ? 63.148 6.534 38.074 1.00 18.35 314 GLU A CA 1
ATOM 2427 C C . GLU A 1 298 ? 63.419 6.423 36.566 1.00 19.04 314 GLU A C 1
ATOM 2428 O O . GLU A 1 298 ? 62.926 7.242 35.795 1.00 18.62 314 GLU A O 1
ATOM 2434 N N . ASP A 1 299 ? 64.178 5.407 36.147 1.00 19.78 315 ASP A N 1
ATOM 2435 C CA . ASP A 1 299 ? 64.431 5.176 34.718 1.00 18.79 315 ASP A CA 1
ATOM 2436 C C . ASP A 1 299 ? 63.204 4.626 33.985 1.00 17.77 315 ASP A C 1
ATOM 2437 O O . ASP A 1 299 ? 62.970 4.964 32.831 1.00 17.56 315 ASP A O 1
ATOM 2442 N N . LYS A 1 300 ? 62.437 3.767 34.647 1.00 17.01 316 LYS A N 1
ATOM 2443 C CA . LYS A 1 300 ? 61.151 3.310 34.095 1.00 17.17 316 LYS A CA 1
ATOM 2444 C C . LYS A 1 300 ? 60.159 4.462 33.912 1.00 15.96 316 LYS A C 1
ATOM 2445 O O . LYS A 1 300 ? 59.483 4.544 32.887 1.00 16.01 316 LYS A O 1
ATOM 2451 N N . VAL A 1 301 ? 60.087 5.357 34.891 1.00 16.20 317 VAL A N 1
ATOM 2452 C CA . VAL A 1 301 ? 59.232 6.539 34.764 1.00 16.14 317 VAL A CA 1
ATOM 2453 C C . VAL A 1 301 ? 59.644 7.341 33.529 1.00 15.52 317 VAL A C 1
ATOM 2454 O O . VAL A 1 301 ? 58.799 7.721 32.716 1.00 15.40 317 VAL A O 1
ATOM 2458 N N . LYS A 1 302 ? 60.946 7.580 33.379 1.00 15.16 318 LYS A N 1
ATOM 2459 C CA . LYS A 1 302 ? 61.444 8.393 32.270 1.00 16.27 318 LYS A CA 1
ATOM 2460 C C . LYS A 1 302 ? 61.111 7.774 30.921 1.00 15.28 318 LYS A C 1
ATOM 2461 O O . LYS A 1 302 ? 60.612 8.470 30.041 1.00 16.41 318 LYS A O 1
ATOM 2467 N N . ALA A 1 303 ? 61.360 6.472 30.772 1.00 15.70 319 ALA A N 1
ATOM 2468 C CA . ALA A 1 303 ? 61.078 5.768 29.515 1.00 14.88 319 ALA A CA 1
ATOM 2469 C C . ALA A 1 303 ? 59.580 5.725 29.216 1.00 15.11 319 ALA A C 1
ATOM 2470 O O . ALA A 1 303 ? 59.158 5.930 28.084 1.00 14.20 319 ALA A O 1
ATOM 2472 N N . PHE A 1 304 ? 58.783 5.465 30.241 1.00 15.46 320 PHE A N 1
ATOM 2473 C CA . PHE A 1 304 ? 57.336 5.391 30.081 1.00 15.18 320 PHE A CA 1
ATOM 2474 C C . PHE A 1 304 ? 56.756 6.744 29.635 1.00 14.54 320 PHE A C 1
ATOM 2475 O O . PHE A 1 304 ? 55.965 6.813 28.683 1.00 14.41 320 PHE A O 1
ATOM 2483 N N . TYR A 1 305 ? 57.173 7.818 30.293 1.00 13.43 321 TYR A N 1
ATOM 2484 C CA . TYR A 1 305 ? 56.657 9.145 29.964 1.00 15.90 321 TYR A CA 1
ATOM 2485 C C . TYR A 1 305 ? 57.106 9.603 28.577 1.00 15.10 321 TYR A C 1
ATOM 2486 O O . TYR A 1 305 ? 56.343 10.272 27.859 1.00 15.89 321 TYR A O 1
ATOM 2495 N N . GLN A 1 306 ? 58.311 9.202 28.178 1.00 14.37 322 GLN A N 1
ATOM 2496 C CA . GLN A 1 306 ? 58.832 9.575 26.866 1.00 15.23 322 GLN A CA 1
ATOM 2497 C C . GLN A 1 306 ? 57.978 8.991 25.757 1.00 14.81 322 GLN A C 1
ATOM 2498 O O . GLN A 1 306 ? 57.577 9.708 24.842 1.00 14.64 322 GLN A O 1
ATOM 2504 N N . LEU A 1 307 ? 57.681 7.705 25.857 1.00 14.03 323 LEU A N 1
ATOM 2505 C CA . LEU A 1 307 ? 56.947 6.993 24.810 1.00 14.40 323 LEU A CA 1
ATOM 2506 C C . LEU A 1 307 ? 55.454 7.298 24.871 1.00 14.78 323 LEU A C 1
ATOM 2507 O O . LEU A 1 307 ? 54.844 7.661 23.851 1.00 14.94 323 LEU A O 1
ATOM 2512 N N . PHE A 1 308 ? 54.862 7.167 26.057 1.00 14.11 324 PHE A N 1
ATOM 2513 C CA . PHE A 1 308 ? 53.405 7.333 26.197 1.00 14.35 324 PHE A CA 1
ATOM 2514 C C . PHE A 1 308 ? 52.937 8.777 26.054 1.00 14.18 324 PHE A C 1
ATOM 2515 O O . PHE A 1 308 ? 51.900 9.021 25.444 1.00 16.09 324 PHE A O 1
ATOM 2523 N N . PHE A 1 309 ? 53.702 9.729 26.587 1.00 14.78 325 PHE A N 1
ATOM 2524 C CA . PHE A 1 309 ? 53.285 11.133 26.608 1.00 15.48 325 PHE A CA 1
ATOM 2525 C C . PHE A 1 309 ? 54.138 12.050 25.731 1.00 16.20 325 PHE A C 1
ATOM 2526 O O . PHE A 1 309 ? 53.752 13.188 25.485 1.00 18.80 325 PHE A O 1
ATOM 2534 N N . GLY A 1 310 ? 55.281 11.562 25.250 1.00 15.89 326 GLY A N 1
ATOM 2535 C CA . GLY A 1 310 ? 56.189 12.396 24.469 1.00 18.24 326 GLY A CA 1
ATOM 2536 C C . GLY A 1 310 ? 56.852 13.465 25.319 1.00 19.24 326 GLY A C 1
ATOM 2537 O O . GLY A 1 310 ? 57.171 14.542 24.822 1.00 21.50 326 GLY A O 1
ATOM 2538 N N . VAL A 1 311 ? 57.060 13.168 26.601 1.00 20.40 327 VAL A N 1
ATOM 2539 C CA . VAL A 1 311 ? 57.547 14.152 27.563 1.00 21.85 327 VAL A CA 1
ATOM 2540 C C . VAL A 1 311 ? 58.860 13.689 28.184 1.00 21.58 327 VAL A C 1
ATOM 2541 O O . VAL A 1 311 ? 58.967 12.553 28.643 1.00 18.13 327 VAL A O 1
ATOM 2545 N N . GLU A 1 312 ? 59.846 14.582 28.186 1.00 21.50 328 GLU A N 1
ATOM 2546 C CA . GLU A 1 312 ? 61.146 14.338 28.813 1.00 22.36 328 GLU A CA 1
ATOM 2547 C C . GLU A 1 312 ? 61.100 14.878 30.218 1.00 22.92 328 GLU A C 1
ATOM 2548 O O . GLU A 1 312 ? 60.694 16.014 30.427 1.00 25.84 328 GLU A O 1
ATOM 2554 N N . LEU A 1 313 ? 61.535 14.076 31.177 1.00 22.34 329 LEU A N 1
ATOM 2555 C CA . LEU A 1 313 ? 61.497 14.465 32.571 1.00 22.55 329 LEU A CA 1
ATOM 2556 C C . LEU A 1 313 ? 62.904 14.707 33.089 1.00 24.74 329 LEU A C 1
ATOM 2557 O O . LEU A 1 313 ? 63.779 13.851 32.947 1.00 26.08 329 LEU A O 1
ATOM 2562 N N . SER A 1 314 ? 63.120 15.879 33.676 1.00 26.23 330 SER A N 1
ATOM 2563 C CA . SER A 1 314 ? 64.367 16.182 34.374 1.00 28.00 330 SER A CA 1
ATOM 2564 C C . SER A 1 314 ? 64.363 15.503 35.740 1.00 28.49 330 SER A C 1
ATOM 2565 O O . SER A 1 314 ? 63.324 15.038 36.203 1.00 22.62 330 SER A O 1
ATOM 2568 N N . ASN A 1 315 ? 65.516 15.473 36.402 1.00 30.09 331 ASN A N 1
ATOM 2569 C CA . ASN A 1 315 ? 65.574 14.952 37.764 1.00 32.17 331 ASN A CA 1
ATOM 2570 C C . ASN A 1 315 ? 64.743 15.803 38.727 1.00 31.21 331 ASN A C 1
ATOM 2571 O O . ASN A 1 315 ? 64.137 15.277 39.658 1.00 31.28 331 ASN A O 1
ATOM 2576 N N . GLU A 1 316 ? 64.688 17.109 38.486 1.00 31.10 332 GLU A N 1
ATOM 2577 C CA . GLU A 1 316 ? 63.844 17.979 39.293 1.00 34.55 332 GLU A CA 1
ATOM 2578 C C . GLU A 1 316 ? 62.354 17.682 39.064 1.00 30.93 332 GLU A C 1
ATOM 2579 O O . GLU A 1 316 ? 61.571 17.715 40.011 1.00 29.68 332 GLU A O 1
ATOM 2585 N N . ASP A 1 317 ? 61.969 17.382 37.822 1.00 29.42 333 ASP A N 1
ATOM 2586 C CA . ASP A 1 317 ? 60.589 16.970 37.518 1.00 27.73 333 ASP A CA 1
ATOM 2587 C C . ASP A 1 317 ? 60.201 15.708 38.267 1.00 23.41 333 ASP A C 1
ATOM 2588 O O . ASP A 1 317 ? 59.073 15.590 38.744 1.00 24.98 333 ASP A O 1
ATOM 2593 N N . LEU A 1 318 ? 61.126 14.754 38.338 1.00 19.56 334 LEU A N 1
ATOM 2594 C CA . LEU A 1 318 ? 60.855 13.488 39.013 1.00 19.92 334 LEU A CA 1
ATOM 2595 C C . LEU A 1 318 ? 60.585 13.721 40.490 1.00 24.93 334 LEU A C 1
ATOM 2596 O O . LEU A 1 318 ? 59.703 13.090 41.074 1.00 25.84 334 LEU A O 1
ATOM 2601 N N . LYS A 1 319 ? 61.340 14.644 41.078 1.00 26.66 335 LYS A N 1
ATOM 2602 C CA . LYS A 1 319 ? 61.148 15.029 42.465 1.00 29.58 335 LYS A CA 1
ATOM 2603 C C . LYS A 1 319 ? 59.815 15.749 42.634 1.00 28.71 335 LYS A C 1
ATOM 2604 O O . LYS A 1 319 ? 59.007 15.370 43.474 1.00 32.95 335 LYS A O 1
ATOM 2610 N N . THR A 1 320 ? 59.595 16.775 41.816 1.00 27.43 336 THR A N 1
ATOM 2611 C CA . THR A 1 320 ? 58.416 17.635 41.907 1.00 29.99 336 THR A CA 1
ATOM 2612 C C . THR A 1 320 ? 57.102 16.885 41.741 1.00 28.01 336 THR A C 1
ATOM 2613 O O . THR A 1 320 ? 56.205 17.014 42.563 1.00 27.74 336 THR A O 1
ATOM 2617 N N . TYR A 1 321 ? 56.979 16.121 40.665 1.00 25.91 337 TYR A N 1
ATOM 2618 C CA . TYR A 1 321 ? 55.721 15.445 40.372 1.00 25.34 337 TYR A CA 1
ATOM 2619 C C . TYR A 1 321 ? 55.550 14.089 41.051 1.00 26.27 337 TYR A C 1
ATOM 2620 O O . TYR A 1 321 ? 54.419 13.688 41.325 1.00 29.28 337 TYR A O 1
ATOM 2629 N N . PHE A 1 322 ? 56.654 13.390 41.321 1.00 24.64 338 PHE A N 1
ATOM 2630 C CA . PHE A 1 322 ? 56.590 11.968 41.712 1.00 25.51 338 PHE A CA 1
ATOM 2631 C C . PHE A 1 322 ? 57.382 11.558 42.962 1.00 28.98 338 PHE A C 1
ATOM 2632 O O . PHE A 1 322 ? 57.300 10.399 43.378 1.00 27.93 338 PHE A O 1
ATOM 2640 N N . LYS A 1 323 ? 58.129 12.490 43.556 1.00 29.46 339 LYS A N 1
ATOM 2641 C CA . LYS A 1 323 ? 58.994 12.198 44.704 1.00 30.30 339 LYS A CA 1
ATOM 2642 C C . LYS A 1 323 ? 59.965 11.056 44.398 1.00 29.48 339 LYS A C 1
ATOM 2643 O O . LYS A 1 323 ? 60.203 10.176 45.227 1.00 29.50 339 LYS A O 1
ATOM 2649 N N . LEU A 1 324 ? 60.528 11.086 43.199 1.00 29.30 340 LEU A N 1
ATOM 2650 C CA . LEU A 1 324 ? 61.502 10.100 42.775 1.00 32.29 340 LEU A CA 1
ATOM 2651 C C . LEU A 1 324 ? 62.761 10.814 42.297 1.00 39.83 340 LEU A C 1
ATOM 2652 O O . LEU A 1 324 ? 63.759 10.172 41.979 1.00 45.16 340 LEU A O 1
ATOM 2657 N N . SER B 1 3 ? 78.968 -8.113 38.050 1.00 44.50 19 SER B N 1
ATOM 2658 C CA . SER B 1 3 ? 77.956 -7.041 37.790 1.00 45.38 19 SER B CA 1
ATOM 2659 C C . SER B 1 3 ? 78.524 -5.917 36.921 1.00 45.22 19 SER B C 1
ATOM 2660 O O . SER B 1 3 ? 77.861 -5.443 35.992 1.00 46.67 19 SER B O 1
ATOM 2663 N N . ARG B 1 4 ? 79.741 -5.488 37.247 1.00 39.68 20 ARG B N 1
ATOM 2664 C CA . ARG B 1 4 ? 80.483 -4.529 36.430 1.00 32.23 20 ARG B CA 1
ATOM 2665 C C . ARG B 1 4 ? 81.644 -5.192 35.697 1.00 31.82 20 ARG B C 1
ATOM 2666 O O . ARG B 1 4 ? 82.553 -4.510 35.217 1.00 29.49 20 ARG B O 1
ATOM 2674 N N . THR B 1 5 ? 81.586 -6.519 35.595 1.00 34.11 21 THR B N 1
ATOM 2675 C CA . THR B 1 5 ? 82.623 -7.313 34.950 1.00 34.87 21 THR B CA 1
ATOM 2676 C C . THR B 1 5 ? 82.166 -7.674 33.548 1.00 31.90 21 THR B C 1
ATOM 2677 O O . THR B 1 5 ? 81.080 -8.218 33.365 1.00 32.48 21 THR B O 1
ATOM 2681 N N . PHE B 1 6 ? 82.998 -7.350 32.564 1.00 28.63 22 PHE B N 1
ATOM 2682 C CA . PHE B 1 6 ? 82.708 -7.629 31.168 1.00 28.40 22 PHE B CA 1
ATOM 2683 C C . PHE B 1 6 ? 83.932 -8.250 30.524 1.00 29.71 22 PHE B C 1
ATOM 2684 O O . PHE B 1 6 ? 85.062 -7.977 30.924 1.00 35.64 22 PHE B O 1
ATOM 2692 N N . LEU B 1 7 ? 83.700 -9.080 29.519 1.00 32.69 23 LEU B N 1
ATOM 2693 C CA . LEU B 1 7 ? 84.778 -9.647 28.731 1.00 33.07 23 LEU B CA 1
ATOM 2694 C C . LEU B 1 7 ? 85.232 -8.620 27.702 1.00 30.09 23 LEU B C 1
ATOM 2695 O O . LEU B 1 7 ? 84.427 -8.124 26.922 1.00 29.65 23 LEU B O 1
ATOM 2700 N N . ASP B 1 8 ? 86.525 -8.296 27.711 1.00 22.30 24 ASP B N 1
ATOM 2701 C CA . ASP B 1 8 ? 87.069 -7.284 26.809 1.00 25.97 24 ASP B CA 1
ATOM 2702 C C . ASP B 1 8 ? 87.321 -7.869 25.416 1.00 25.86 24 ASP B C 1
ATOM 2703 O O . ASP B 1 8 ? 86.918 -8.997 25.127 1.00 30.22 24 ASP B O 1
ATOM 2708 N N . VAL B 1 9 ? 87.969 -7.088 24.557 1.00 26.76 25 VAL B N 1
ATOM 2709 C CA . VAL B 1 9 ? 88.245 -7.493 23.171 1.00 27.57 25 VAL B CA 1
ATOM 2710 C C . VAL B 1 9 ? 89.051 -8.793 23.033 1.00 30.13 25 VAL B C 1
ATOM 2711 O O . VAL B 1 9 ? 88.871 -9.524 22.062 1.00 34.98 25 VAL B O 1
ATOM 2715 N N . SER B 1 10 ? 89.928 -9.063 24.001 1.00 31.12 26 SER B N 1
ATOM 2716 C CA . SER B 1 10 ? 90.739 -10.291 24.049 1.00 34.98 26 SER B CA 1
ATOM 2717 C C . SER B 1 10 ? 90.066 -11.423 24.826 1.00 36.53 26 SER B C 1
ATOM 2718 O O . SER B 1 10 ? 90.698 -12.431 25.128 1.00 41.23 26 SER B O 1
ATOM 2721 N N . ASN B 1 11 ? 88.794 -11.241 25.158 1.00 33.18 27 ASN B N 1
ATOM 2722 C CA . ASN B 1 11 ? 88.051 -12.162 26.007 1.00 39.76 27 ASN B CA 1
ATOM 2723 C C . ASN B 1 11 ? 88.594 -12.251 27.446 1.00 39.47 27 ASN B C 1
ATOM 2724 O O . ASN B 1 11 ? 88.388 -13.255 28.134 1.00 43.18 27 ASN B O 1
ATOM 2729 N N . LYS B 1 12 ? 89.269 -11.194 27.900 1.00 37.94 28 LYS B N 1
ATOM 2730 C CA . LYS B 1 12 ? 89.717 -11.099 29.290 1.00 40.06 28 LYS B CA 1
ATOM 2731 C C . LYS B 1 12 ? 88.669 -10.372 30.131 1.00 38.46 28 LYS B C 1
ATOM 2732 O O . LYS B 1 12 ? 88.104 -9.374 29.680 1.00 36.00 28 LYS B O 1
ATOM 2738 N N . PRO B 1 13 ? 88.406 -10.864 31.355 1.00 40.89 29 PRO B N 1
ATOM 2739 C CA . PRO B 1 13 ? 87.488 -10.147 32.235 1.00 41.04 29 PRO B CA 1
ATOM 2740 C C . PRO B 1 13 ? 88.078 -8.831 32.721 1.00 39.53 29 PRO B C 1
ATOM 2741 O O . PRO B 1 13 ? 89.200 -8.798 33.223 1.00 47.22 29 PRO B O 1
ATOM 2745 N N . ILE B 1 14 ? 87.322 -7.754 32.556 1.00 33.93 30 ILE B N 1
ATOM 2746 C CA . ILE B 1 14 ? 87.713 -6.452 33.076 1.00 31.22 30 ILE B CA 1
ATOM 2747 C C . ILE B 1 14 ? 86.581 -5.907 33.930 1.00 30.14 30 ILE B C 1
ATOM 2748 O O . ILE B 1 14 ? 85.438 -6.329 33.793 1.00 29.34 30 ILE B O 1
ATOM 2753 N N . VAL B 1 15 ? 86.915 -4.968 34.808 1.00 29.97 31 VAL B N 1
ATOM 2754 C CA . VAL B 1 15 ? 85.960 -4.375 35.728 1.00 34.53 31 VAL B CA 1
ATOM 2755 C C . VAL B 1 15 ? 85.816 -2.893 35.402 1.00 34.08 31 VAL B C 1
ATOM 2756 O O . VAL B 1 15 ? 86.779 -2.133 35.512 1.00 35.00 31 VAL B O 1
ATOM 2760 N N . LEU B 1 16 ? 84.616 -2.488 34.990 1.00 33.00 32 LEU B N 1
ATOM 2761 C CA . LEU B 1 16 ? 84.346 -1.086 34.697 1.00 30.49 32 LEU B CA 1
ATOM 2762 C C . LEU B 1 16 ? 83.874 -0.343 35.937 1.00 29.04 32 LEU B C 1
ATOM 2763 O O . LEU B 1 16 ? 83.326 -0.955 36.852 1.00 29.32 32 LEU B O 1
ATOM 2768 N N . PRO B 1 17 ? 84.079 0.987 35.966 1.00 31.40 33 PRO B N 1
ATOM 2769 C CA . PRO B 1 17 ? 83.523 1.815 37.030 1.00 32.33 33 PRO B CA 1
ATOM 2770 C C . PRO B 1 17 ? 82.008 1.662 37.134 1.00 30.82 33 PRO B C 1
ATOM 2771 O O . PRO B 1 17 ? 81.349 1.289 36.156 1.00 27.18 33 PRO B O 1
ATOM 2775 N N . GLU B 1 18 ? 81.470 1.958 38.312 1.00 35.91 34 GLU B N 1
ATOM 2776 C CA . GLU B 1 18 ? 80.042 1.841 38.559 1.00 40.19 34 GLU B CA 1
ATOM 2777 C C . GLU B 1 18 ? 79.262 2.708 37.584 1.00 43.09 34 GLU B C 1
ATOM 2778 O O . GLU B 1 18 ? 78.309 2.242 36.955 1.00 46.79 34 GLU B O 1
ATOM 2784 N N . HIS B 1 19 ? 79.672 3.965 37.454 1.00 39.70 35 HIS B N 1
ATOM 2785 C CA . HIS B 1 19 ? 79.005 4.875 36.533 1.00 45.22 35 HIS B CA 1
ATOM 2786 C C . HIS B 1 19 ? 79.952 5.358 35.448 1.00 39.96 35 HIS B C 1
ATOM 2787 O O . HIS B 1 19 ? 80.967 5.999 35.725 1.00 50.34 35 HIS B O 1
ATOM 2794 N N . ILE B 1 20 ? 79.616 5.020 34.210 1.00 30.91 36 ILE B N 1
ATOM 2795 C CA . ILE B 1 20 ? 80.377 5.456 33.052 1.00 31.16 36 ILE B CA 1
ATOM 2796 C C . ILE B 1 20 ? 79.944 6.882 32.766 1.00 27.46 36 ILE B C 1
ATOM 2797 O O . ILE B 1 20 ? 78.799 7.117 32.387 1.00 31.09 36 ILE B O 1
ATOM 2802 N N . THR B 1 21 ? 80.841 7.837 32.974 1.00 24.50 37 THR B N 1
ATOM 2803 C CA . THR B 1 21 ? 80.544 9.235 32.676 1.00 26.38 37 THR B CA 1
ATOM 2804 C C . THR B 1 21 ? 81.193 9.682 31.361 1.00 21.28 37 THR B C 1
ATOM 2805 O O . THR B 1 21 ? 80.840 10.724 30.824 1.00 21.67 37 THR B O 1
ATOM 2809 N N . ARG B 1 22 ? 82.141 8.893 30.854 1.00 20.76 38 ARG B N 1
ATOM 2810 C CA . ARG B 1 22 ? 82.886 9.231 29.641 1.00 22.01 38 ARG B CA 1
ATOM 2811 C C . ARG B 1 22 ? 83.036 7.961 28.814 1.00 19.35 38 ARG B C 1
ATOM 2812 O O . ARG B 1 22 ? 83.480 6.939 29.321 1.00 21.80 38 ARG B O 1
ATOM 2820 N N . ILE B 1 23 ? 82.653 8.019 27.547 1.00 17.58 39 ILE B N 1
ATOM 2821 C CA . ILE B 1 23 ? 82.708 6.839 26.694 1.00 17.03 39 ILE B CA 1
ATOM 2822 C C . ILE B 1 23 ? 83.130 7.241 25.284 1.00 16.33 39 ILE B C 1
ATOM 2823 O O . ILE B 1 23 ? 82.829 8.352 24.832 1.00 15.64 39 ILE B O 1
ATOM 2828 N N . TYR B 1 24 ? 83.839 6.338 24.609 1.00 15.13 40 TYR B N 1
ATOM 2829 C CA . TYR B 1 24 ? 84.244 6.543 23.220 1.00 15.68 40 TYR B CA 1
ATOM 2830 C C . TYR B 1 24 ? 83.792 5.375 22.349 1.00 15.55 40 TYR B C 1
ATOM 2831 O O . TYR B 1 24 ? 84.061 4.209 22.657 1.00 15.96 40 TYR B O 1
ATOM 2840 N N . GLY B 1 25 ? 83.086 5.699 21.274 1.00 15.32 41 GLY B N 1
ATOM 2841 C CA . GLY B 1 25 ? 82.759 4.723 20.234 1.00 17.11 41 GLY B CA 1
ATOM 2842 C C . GLY B 1 25 ? 83.803 4.797 19.134 1.00 16.93 41 GLY B C 1
ATOM 2843 O O . GLY B 1 25 ? 84.161 5.885 18.685 1.00 19.12 41 GLY B O 1
ATOM 2844 N N . SER B 1 26 ? 84.283 3.642 18.687 1.00 15.45 42 SER B N 1
ATOM 2845 C CA . SER B 1 26 ? 85.439 3.576 17.787 1.00 19.23 42 SER B CA 1
ATOM 2846 C C . SER B 1 26 ? 85.128 3.875 16.310 1.00 17.01 42 SER B C 1
ATOM 2847 O O . SER B 1 26 ? 86.038 3.980 15.497 1.00 15.43 42 SER B O 1
ATOM 2850 N N . ALA B 1 27 ? 83.852 3.999 15.971 1.00 16.98 43 ALA B N 1
ATOM 2851 C CA . ALA B 1 27 ? 83.429 4.186 14.580 1.00 15.61 43 ALA B CA 1
ATOM 2852 C C . ALA B 1 27 ? 81.992 4.670 14.554 1.00 15.48 43 ALA B C 1
ATOM 2853 O O . ALA B 1 27 ? 81.263 4.467 15.533 1.00 14.58 43 ALA B O 1
ATOM 2855 N N . PRO B 1 28 ? 81.571 5.311 13.441 1.00 15.68 44 PRO B N 1
ATOM 2856 C CA . PRO B 1 28 ? 80.222 5.884 13.427 1.00 15.01 44 PRO B CA 1
ATOM 2857 C C . PRO B 1 28 ? 79.063 4.926 13.770 1.00 13.81 44 PRO B C 1
ATOM 2858 O O . PRO B 1 28 ? 78.143 5.344 14.462 1.00 13.55 44 PRO B O 1
ATOM 2862 N N . PRO B 1 29 ? 79.105 3.650 13.330 1.00 14.40 45 PRO B N 1
ATOM 2863 C CA . PRO B 1 29 ? 77.996 2.790 13.774 1.00 15.23 45 PRO B CA 1
ATOM 2864 C C . PRO B 1 29 ? 77.859 2.759 15.299 1.00 15.25 45 PRO B C 1
ATOM 2865 O O . PRO B 1 29 ? 76.746 2.653 15.832 1.00 15.12 45 PRO B O 1
ATOM 2869 N N . ILE B 1 30 ? 78.989 2.854 15.994 1.00 14.03 46 ILE B N 1
ATOM 2870 C CA . ILE B 1 30 ? 78.994 2.734 17.449 1.00 14.00 46 ILE B CA 1
ATOM 2871 C C . ILE B 1 30 ? 78.617 4.052 18.096 1.00 12.96 46 ILE B C 1
ATOM 2872 O O . ILE B 1 30 ? 77.760 4.081 18.974 1.00 14.95 46 ILE B O 1
ATOM 2877 N N . SER B 1 31 ? 79.241 5.145 17.664 1.00 13.13 47 SER B N 1
ATOM 2878 C CA . SER B 1 31 ? 78.912 6.457 18.226 1.00 15.58 47 SER B CA 1
ATOM 2879 C C . SER B 1 31 ? 77.447 6.855 17.961 1.00 15.31 47 SER B C 1
ATOM 2880 O O . SER B 1 31 ? 76.805 7.439 18.835 1.00 14.53 47 SER B O 1
ATOM 2883 N N . PHE B 1 32 ? 76.904 6.503 16.791 1.00 15.98 48 PHE B N 1
ATOM 2884 C CA . PHE B 1 32 ? 75.483 6.752 16.497 1.00 16.11 48 PHE B CA 1
ATOM 2885 C C . PHE B 1 32 ? 74.552 5.994 17.463 1.00 15.55 48 PHE B C 1
ATOM 2886 O O . PHE B 1 32 ? 73.543 6.529 17.913 1.00 15.33 48 PHE B O 1
ATOM 2902 N N . ILE B 1 34 ? 75.369 4.818 20.506 1.00 14.81 50 ILE B N 1
ATOM 2903 C CA . ILE B 1 34 ? 75.535 5.436 21.813 1.00 15.17 50 ILE B CA 1
ATOM 2904 C C . ILE B 1 34 ? 74.687 6.703 21.896 1.00 14.77 50 ILE B C 1
ATOM 2905 O O . ILE B 1 34 ? 74.024 6.926 22.909 1.00 14.74 50 ILE B O 1
ATOM 2910 N N . TYR B 1 35 ? 74.684 7.513 20.833 1.00 14.74 51 TYR B N 1
ATOM 2911 C CA . TYR B 1 35 ? 73.868 8.727 20.821 1.00 15.68 51 TYR B CA 1
ATOM 2912 C C . TYR B 1 35 ? 72.414 8.456 21.247 1.00 15.54 51 TYR B C 1
ATOM 2913 O O . TYR B 1 35 ? 71.902 9.110 22.158 1.00 16.54 51 TYR B O 1
ATOM 2922 N N . VAL B 1 36 ? 71.754 7.498 20.601 1.00 14.95 52 VAL B N 1
ATOM 2923 C CA . VAL B 1 36 ? 70.342 7.261 20.880 1.00 15.70 52 VAL B CA 1
ATOM 2924 C C . VAL B 1 36 ? 70.072 6.667 22.258 1.00 16.57 52 VAL B C 1
ATOM 2925 O O . VAL B 1 36 ? 68.963 6.818 22.784 1.00 15.10 52 VAL B O 1
ATOM 2929 N N . ILE B 1 37 ? 71.076 6.016 22.846 1.00 16.16 53 ILE B N 1
ATOM 2930 C CA . ILE B 1 37 ? 70.960 5.567 24.228 1.00 16.46 53 ILE B CA 1
ATOM 2931 C C . ILE B 1 37 ? 71.107 6.782 25.148 1.00 19.36 53 ILE B C 1
ATOM 2932 O O . ILE B 1 37 ? 70.171 7.130 25.856 1.00 22.27 53 ILE B O 1
ATOM 2937 N N . ASP B 1 38 ? 72.270 7.432 25.118 1.00 17.39 54 ASP B N 1
ATOM 2938 C CA . ASP B 1 38 ? 72.503 8.661 25.885 1.00 19.53 54 ASP B CA 1
ATOM 2939 C C . ASP B 1 38 ? 73.764 9.339 25.366 1.00 18.35 54 ASP B C 1
ATOM 2940 O O . ASP B 1 38 ? 74.845 8.764 25.425 1.00 19.08 54 ASP B O 1
ATOM 2945 N N . ASP B 1 39 ? 73.625 10.557 24.859 1.00 19.72 55 ASP B N 1
ATOM 2946 C CA . ASP B 1 39 ? 74.767 11.284 24.303 1.00 23.90 55 ASP B CA 1
ATOM 2947 C C . ASP B 1 39 ? 75.666 11.899 25.375 1.00 22.19 55 ASP B C 1
ATOM 2948 O O . ASP B 1 39 ? 76.811 12.242 25.094 1.00 25.28 55 ASP B O 1
ATOM 2953 N N . THR B 1 40 ? 75.143 12.036 26.590 1.00 21.97 56 THR B N 1
ATOM 2954 C CA . THR B 1 40 ? 75.836 12.739 27.672 1.00 21.76 56 THR B CA 1
ATOM 2955 C C . THR B 1 40 ? 77.313 12.325 27.857 1.00 19.10 56 THR B C 1
ATOM 2956 O O . THR B 1 40 ? 78.179 13.184 27.877 1.00 19.37 56 THR B O 1
ATOM 2960 N N . PRO B 1 41 ? 77.609 11.015 27.964 1.00 19.13 57 PRO B N 1
ATOM 2961 C CA . PRO B 1 41 ? 79.014 10.638 28.182 1.00 18.87 57 PRO B CA 1
ATOM 2962 C C . PRO B 1 41 ? 79.953 10.575 26.956 1.00 18.91 57 PRO B C 1
ATOM 2963 O O . PRO B 1 41 ? 81.152 10.361 27.143 1.00 16.80 57 PRO B O 1
ATOM 2967 N N . LEU B 1 42 ? 79.444 10.736 25.736 1.00 18.91 58 LEU B N 1
ATOM 2968 C CA . LEU B 1 42 ? 80.308 10.677 24.540 1.00 19.61 58 LEU B CA 1
ATOM 2969 C C . LEU B 1 42 ? 81.405 11.738 24.567 1.00 19.18 58 LEU B C 1
ATOM 2970 O O . LEU B 1 42 ? 81.109 12.923 24.674 1.00 20.40 58 LEU B O 1
ATOM 2975 N N . ILE B 1 43 ? 82.662 11.312 24.443 1.00 19.83 59 ILE B N 1
ATOM 2976 C CA . ILE B 1 43 ? 83.795 12.251 24.431 1.00 20.21 59 ILE B CA 1
ATOM 2977 C C . ILE B 1 43 ? 83.988 12.910 23.062 1.00 18.01 59 ILE B C 1
ATOM 2978 O O . ILE B 1 43 ? 84.664 13.922 22.948 1.00 17.42 59 ILE B O 1
ATOM 2983 N N . GLY B 1 44 ? 83.418 12.321 22.020 1.00 18.06 60 GLY B N 1
ATOM 2984 C CA . GLY B 1 44 ? 83.605 12.834 20.677 1.00 17.11 60 GLY B CA 1
ATOM 2985 C C . GLY B 1 44 ? 82.924 11.968 19.645 1.00 18.21 60 GLY B C 1
ATOM 2986 O O . GLY B 1 44 ? 82.389 10.903 19.969 1.00 19.83 60 GLY B O 1
ATOM 2987 N N . VAL B 1 45 ? 82.941 12.441 18.405 1.00 17.18 61 VAL B N 1
ATOM 2988 C CA . VAL B 1 45 ? 82.415 11.694 17.264 1.00 17.42 61 VAL B CA 1
ATOM 2989 C C . VAL B 1 45 ? 83.579 11.197 16.407 1.00 16.52 61 VAL B C 1
ATOM 2990 O O . VAL B 1 45 ? 84.729 11.549 16.658 1.00 16.12 61 VAL B O 1
ATOM 2994 N N . ASN B 1 46 ? 83.288 10.359 15.414 1.00 15.78 62 ASN B N 1
ATOM 2995 C CA . ASN B 1 46 ? 84.337 9.743 14.599 1.00 16.99 62 ASN B CA 1
ATOM 2996 C C . ASN B 1 46 ? 84.538 10.427 13.261 1.00 20.50 62 ASN B C 1
ATOM 2997 O O . ASN B 1 46 ? 85.613 10.322 12.664 1.00 24.30 62 ASN B O 1
ATOM 3002 N N . SER B 1 47 ? 83.487 11.111 12.808 1.00 22.97 63 SER B N 1
ATOM 3003 C CA . SER B 1 47 ? 83.429 11.792 11.516 1.00 23.90 63 SER B CA 1
ATOM 3004 C C . SER B 1 47 ? 82.588 13.049 11.700 1.00 21.61 63 SER B C 1
ATOM 3005 O O . SER B 1 47 ? 81.814 13.122 12.648 1.00 21.14 63 SER B O 1
ATOM 3008 N N . PRO B 1 48 ? 82.708 14.032 10.791 1.00 21.68 64 PRO B N 1
ATOM 3009 C CA . PRO B 1 48 ? 81.841 15.212 10.888 1.00 23.19 64 PRO B CA 1
ATOM 3010 C C . PRO B 1 48 ? 80.361 14.854 10.997 1.00 22.61 64 PRO B C 1
ATOM 3011 O O . PRO B 1 48 ? 79.872 13.982 10.271 1.00 22.54 64 PRO B O 1
ATOM 3015 N N . GLN B 1 49 ? 79.653 15.542 11.883 1.00 22.86 65 GLN B N 1
ATOM 3016 C CA . GLN B 1 49 ? 78.244 15.257 12.126 1.00 23.42 65 GLN B CA 1
ATOM 3017 C C . GLN B 1 49 ? 77.383 15.509 10.883 1.00 23.77 65 GLN B C 1
ATOM 3018 O O . GLN B 1 49 ? 76.306 14.941 10.751 1.00 25.44 65 GLN B O 1
ATOM 3024 N N . THR B 1 50 ? 77.862 16.379 10.001 1.00 24.46 66 THR B N 1
ATOM 3025 C CA . THR B 1 50 ? 77.233 16.627 8.704 1.00 25.65 66 THR B CA 1
ATOM 3026 C C . THR B 1 50 ? 78.242 16.255 7.631 1.00 23.35 66 THR B C 1
ATOM 3027 O O . THR B 1 50 ? 79.349 16.795 7.602 1.00 23.99 66 THR B O 1
ATOM 3031 N N . ASN B 1 51 ? 77.871 15.329 6.757 1.00 20.06 67 ASN B N 1
ATOM 3032 C CA . ASN B 1 51 ? 78.768 14.900 5.693 1.00 20.28 67 ASN B CA 1
ATOM 3033 C C . ASN B 1 51 ? 77.960 14.475 4.463 1.00 21.89 67 ASN B C 1
ATOM 3034 O O . ASN B 1 51 ? 76.750 14.718 4.397 1.00 21.14 67 ASN B O 1
ATOM 3039 N N . LYS B 1 52 ? 78.622 13.858 3.492 1.00 21.02 68 LYS B N 1
ATOM 3040 C CA . LYS B 1 52 ? 77.965 13.444 2.243 1.00 25.10 68 LYS B CA 1
ATOM 3041 C C . LYS B 1 52 ? 76.798 12.465 2.467 1.00 21.26 68 LYS B C 1
ATOM 3042 O O . LYS B 1 52 ? 75.840 12.435 1.692 1.00 23.99 68 LYS B O 1
ATOM 3048 N N . ASP B 1 53 ? 76.895 11.667 3.524 1.00 18.18 69 ASP B N 1
ATOM 3049 C CA . ASP B 1 53 ? 75.985 10.546 3.774 1.00 18.09 69 ASP B CA 1
ATOM 3050 C C . ASP B 1 53 ? 75.002 10.772 4.930 1.00 16.37 69 ASP B C 1
ATOM 3051 O O . ASP B 1 53 ? 74.098 9.972 5.148 1.00 15.22 69 ASP B O 1
ATOM 3056 N N . ASN B 1 54 ? 75.193 11.850 5.680 1.00 17.19 70 ASN B N 1
ATOM 3057 C CA . ASN B 1 54 ? 74.411 12.122 6.887 1.00 16.43 70 ASN B CA 1
ATOM 3058 C C . ASN B 1 54 ? 74.174 13.632 6.954 1.00 16.88 70 ASN B C 1
ATOM 3059 O O . ASN B 1 54 ? 75.129 14.390 6.988 1.00 18.50 70 ASN B O 1
ATOM 3064 N N A ASN B 1 55 ? 72.894 14.027 6.948 0.50 18.31 71 ASN B N 1
ATOM 3065 N N B ASN B 1 55 ? 72.921 14.064 6.999 0.50 18.52 71 ASN B N 1
ATOM 3066 C CA A ASN B 1 55 ? 72.443 15.408 6.699 0.50 19.81 71 ASN B CA 1
ATOM 3067 C CA B ASN B 1 55 ? 72.624 15.483 6.878 0.50 20.28 71 ASN B CA 1
ATOM 3068 C C A ASN B 1 55 ? 71.455 15.914 7.755 0.50 18.75 71 ASN B C 1
ATOM 3069 C C B ASN B 1 55 ? 71.474 15.924 7.763 0.50 18.87 71 ASN B C 1
ATOM 3070 O O A ASN B 1 55 ? 70.815 15.121 8.440 0.50 15.83 71 ASN B O 1
ATOM 3071 O O B ASN B 1 55 ? 70.759 15.108 8.339 0.50 15.99 71 ASN B O 1
ATOM 3080 N N . ASN B 1 56 ? 71.312 17.236 7.858 1.00 19.58 72 ASN B N 1
ATOM 3081 C CA . ASN B 1 56 ? 70.250 17.861 8.661 1.00 21.79 72 ASN B CA 1
ATOM 3082 C C . ASN B 1 56 ? 70.255 17.511 10.145 1.00 20.56 72 ASN B C 1
ATOM 3083 O O . ASN B 1 56 ? 69.210 17.549 10.803 1.00 17.86 72 ASN B O 1
ATOM 3088 N N . GLY B 1 57 ? 71.438 17.195 10.663 1.00 19.35 73 GLY B N 1
ATOM 3089 C CA . GLY B 1 57 ? 71.592 16.767 12.046 1.00 22.07 73 GLY B CA 1
ATOM 3090 C C . GLY B 1 57 ? 71.058 17.769 13.047 1.00 21.76 73 GLY B C 1
ATOM 3091 O O . GLY B 1 57 ? 70.467 17.390 14.051 1.00 21.62 73 GLY B O 1
ATOM 3092 N N . GLU B 1 58 ? 71.261 19.052 12.772 1.00 23.64 74 GLU B N 1
ATOM 3093 C CA . GLU B 1 58 ? 70.817 20.102 13.696 1.00 26.12 74 GLU B CA 1
ATOM 3094 C C . GLU B 1 58 ? 69.296 20.079 13.929 1.00 24.55 74 GLU B C 1
ATOM 3095 O O . GLU B 1 58 ? 68.820 20.493 14.986 1.00 26.00 74 GLU B O 1
ATOM 3101 N N . LYS B 1 59 ? 68.541 19.570 12.958 1.00 24.03 75 LYS B N 1
ATOM 3102 C CA . LYS B 1 59 ? 67.088 19.445 13.109 1.00 26.84 75 LYS B CA 1
ATOM 3103 C C . LYS B 1 59 ? 66.643 18.253 13.973 1.00 25.89 75 LYS B C 1
ATOM 3104 O O . LYS B 1 59 ? 65.537 18.269 14.509 1.00 26.61 75 LYS B O 1
ATOM 3110 N N . PHE B 1 60 ? 67.490 17.232 14.109 1.00 22.48 76 PHE B N 1
ATOM 3111 C CA . PHE B 1 60 ? 67.093 15.977 14.760 1.00 21.38 76 PHE B CA 1
ATOM 3112 C C . PHE B 1 60 ? 67.903 15.594 15.990 1.00 21.33 76 PHE B C 1
ATOM 3113 O O . PHE B 1 60 ? 67.449 14.757 16.768 1.00 22.58 76 PHE B O 1
ATOM 3121 N N . LEU B 1 61 ? 69.101 16.164 16.140 1.00 19.79 77 LEU B N 1
ATOM 3122 C CA . LEU B 1 61 ? 70.060 15.732 17.158 1.00 19.37 77 LEU B CA 1
ATOM 3123 C C . LEU B 1 61 ? 70.321 16.832 18.178 1.00 18.96 77 LEU B C 1
ATOM 3124 O O . LEU B 1 61 ? 70.206 18.013 17.866 1.00 21.91 77 LEU B O 1
ATOM 3129 N N . SER B 1 62 ? 70.705 16.443 19.391 1.00 18.14 78 SER B N 1
ATOM 3130 C CA . SER B 1 62 ? 71.014 17.430 20.443 1.00 19.99 78 SER B CA 1
ATOM 3131 C C . SER B 1 62 ? 72.144 18.387 20.037 1.00 20.41 78 SER B C 1
ATOM 3132 O O . SER B 1 62 ? 73.090 17.992 19.351 1.00 18.06 78 SER B O 1
ATOM 3135 N N . LYS B 1 63 ? 72.033 19.645 20.467 1.00 21.43 79 LYS B N 1
ATOM 3136 C CA . LYS B 1 63 ? 73.107 20.624 20.291 1.00 25.25 79 LYS B CA 1
ATOM 3137 C C . LYS B 1 63 ? 74.447 20.102 20.826 1.00 23.08 79 LYS B C 1
ATOM 3138 O O . LYS B 1 63 ? 75.489 20.329 20.218 1.00 20.87 79 LYS B O 1
ATOM 3144 N N . HIS B 1 64 ? 74.404 19.397 21.955 1.00 23.64 80 HIS B N 1
ATOM 3145 C CA . HIS B 1 64 ? 75.601 18.825 22.565 1.00 24.25 80 HIS B CA 1
ATOM 3146 C C . HIS B 1 64 ? 76.319 17.856 21.624 1.00 22.44 80 HIS B C 1
ATOM 3147 O O . HIS B 1 64 ? 77.534 17.911 21.483 1.00 22.20 80 HIS B O 1
ATOM 3154 N N . PHE B 1 65 ? 75.562 16.971 20.981 1.00 22.32 81 PHE B N 1
ATOM 3155 C CA . PHE B 1 65 ? 76.142 16.036 20.021 1.00 18.85 81 PHE B CA 1
ATOM 3156 C C . PHE B 1 65 ? 76.766 16.788 18.850 1.00 18.60 81 PHE B C 1
ATOM 3157 O O . PHE B 1 65 ? 77.879 16.470 18.421 1.00 18.84 81 PHE B O 1
ATOM 3173 N N . GLU B 1 67 ? 78.033 19.618 18.716 1.00 22.42 83 GLU B N 1
ATOM 3174 C CA . GLU B 1 67 ? 79.217 20.404 19.087 1.00 23.66 83 GLU B CA 1
ATOM 3175 C C . GLU B 1 67 ? 80.430 19.551 19.511 1.00 22.88 83 GLU B C 1
ATOM 3176 O O . GLU B 1 67 ? 81.501 20.093 19.817 1.00 22.98 83 GLU B O 1
ATOM 3182 N N . LEU B 1 68 ? 80.277 18.227 19.510 1.00 19.07 84 LEU B N 1
ATOM 3183 C CA . LEU B 1 68 ? 81.369 17.336 19.909 1.00 20.42 84 LEU B CA 1
ATOM 3184 C C . LEU B 1 68 ? 82.537 17.404 18.927 1.00 20.32 84 LEU B C 1
ATOM 3185 O O . LEU B 1 68 ? 82.329 17.592 17.727 1.00 20.96 84 LEU B O 1
ATOM 3190 N N . PRO B 1 69 ? 83.773 17.243 19.434 1.00 19.93 85 PRO B N 1
ATOM 3191 C CA . PRO B 1 69 ? 84.926 17.203 18.545 1.00 19.07 85 PRO B CA 1
ATOM 3192 C C . PRO B 1 69 ? 85.005 15.879 17.799 1.00 17.26 85 PRO B C 1
ATOM 3193 O O . PRO B 1 69 ? 84.446 14.875 18.240 1.00 18.29 85 PRO B O 1
ATOM 3197 N N . ILE B 1 70 ? 85.690 15.907 16.669 1.00 16.95 86 ILE B N 1
ATOM 3198 C CA . ILE B 1 70 ? 85.941 14.730 15.863 1.00 17.57 86 ILE B CA 1
ATOM 3199 C C . ILE B 1 70 ? 87.259 14.130 16.346 1.00 18.62 86 ILE B C 1
ATOM 3200 O O . ILE B 1 70 ? 88.287 14.812 16.341 1.00 18.00 86 ILE B O 1
ATOM 3205 N N . LEU B 1 71 ? 87.231 12.866 16.768 1.00 18.98 87 LEU B N 1
ATOM 3206 C CA . LEU B 1 71 ? 88.435 12.187 17.281 1.00 19.56 87 LEU B CA 1
ATOM 3207 C C . LEU B 1 71 ? 88.931 11.075 16.380 1.00 21.04 87 LEU B C 1
ATOM 3208 O O . LEU B 1 71 ? 89.882 10.372 16.724 1.00 26.51 87 LEU B O 1
ATOM 3213 N N . GLY B 1 72 ? 88.294 10.913 15.227 1.00 17.83 88 GLY B N 1
ATOM 3214 C CA . GLY B 1 72 ? 88.607 9.827 14.323 1.00 20.63 88 GLY B CA 1
ATOM 3215 C C . GLY B 1 72 ? 88.145 8.510 14.903 1.00 23.11 88 GLY B C 1
ATOM 3216 O O . GLY B 1 72 ? 87.382 8.475 15.881 1.00 27.44 88 GLY B O 1
ATOM 3217 N N . GLY B 1 73 ? 88.628 7.434 14.301 1.00 17.91 89 GLY B N 1
ATOM 3218 C CA . GLY B 1 73 ? 88.281 6.073 14.688 1.00 19.63 89 GLY B CA 1
ATOM 3219 C C . GLY B 1 73 ? 88.892 5.049 13.737 1.00 20.82 89 GLY B C 1
ATOM 3220 O O . GLY B 1 73 ? 89.677 5.407 12.843 1.00 19.26 89 GLY B O 1
ATOM 3221 N N . TRP B 1 74 ? 88.539 3.779 13.946 1.00 19.75 90 TRP B N 1
ATOM 3222 C CA . TRP B 1 74 ? 88.914 2.683 13.053 1.00 19.73 90 TRP B CA 1
ATOM 3223 C C . TRP B 1 74 ? 87.725 2.384 12.152 1.00 20.75 90 TRP B C 1
ATOM 3224 O O . TRP B 1 74 ? 86.827 1.631 12.517 1.00 21.43 90 TRP B O 1
ATOM 3235 N N . HIS B 1 75 ? 87.705 3.020 10.990 1.00 22.31 91 HIS B N 1
ATOM 3236 C CA . HIS B 1 75 ? 86.625 2.855 10.021 1.00 22.48 91 HIS B CA 1
ATOM 3237 C C . HIS B 1 75 ? 87.106 3.417 8.693 1.00 24.69 91 HIS B C 1
ATOM 3238 O O . HIS B 1 75 ? 88.040 4.231 8.667 1.00 27.32 91 HIS B O 1
ATOM 3245 N N . GLY B 1 76 ? 86.487 2.978 7.598 1.00 25.40 92 GLY B N 1
ATOM 3246 C CA . GLY B 1 76 ? 86.915 3.379 6.256 1.00 28.34 92 GLY B CA 1
ATOM 3247 C C . GLY B 1 76 ? 88.430 3.304 6.126 1.00 31.93 92 GLY B C 1
ATOM 3248 O O . GLY B 1 76 ? 89.036 2.297 6.503 1.00 35.67 92 GLY B O 1
ATOM 3249 N N . ASN B 1 77 ? 89.041 4.378 5.620 1.00 35.69 93 ASN B N 1
ATOM 3250 C CA . ASN B 1 77 ? 90.509 4.494 5.546 1.00 42.49 93 ASN B CA 1
ATOM 3251 C C . ASN B 1 77 ? 91.079 5.339 6.695 1.00 40.98 93 ASN B C 1
ATOM 3252 O O . ASN B 1 77 ? 92.215 5.812 6.628 1.00 45.41 93 ASN B O 1
ATOM 3257 N N . ASN B 1 78 ? 90.284 5.507 7.747 1.00 38.78 94 ASN B N 1
ATOM 3258 C CA . ASN B 1 78 ? 90.557 6.471 8.804 1.00 39.81 94 ASN B CA 1
ATOM 3259 C C . ASN B 1 78 ? 91.413 5.891 9.932 1.00 41.88 94 ASN B C 1
ATOM 3260 O O . ASN B 1 78 ? 91.534 4.667 10.068 1.00 37.09 94 ASN B O 1
ATOM 3265 N N . ILE B 1 79 ? 92.007 6.789 10.723 1.00 43.66 95 ILE B N 1
ATOM 3266 C CA . ILE B 1 79 ? 92.773 6.434 11.923 1.00 40.48 95 ILE B CA 1
ATOM 3267 C C . ILE B 1 79 ? 92.351 7.302 13.118 1.00 42.97 95 ILE B C 1
ATOM 3268 O O . ILE B 1 79 ? 91.904 8.442 12.942 1.00 47.32 95 ILE B O 1
ATOM 3273 N N . PRO B 1 80 ? 92.497 6.775 14.342 1.00 32.06 96 PRO B N 1
ATOM 3274 C CA . PRO B 1 80 ? 92.064 7.553 15.493 1.00 33.26 96 PRO B CA 1
ATOM 3275 C C . PRO B 1 80 ? 93.121 8.558 15.942 1.00 31.08 96 PRO B C 1
ATOM 3276 O O . PRO B 1 80 ? 94.308 8.369 15.660 1.00 31.04 96 PRO B O 1
ATOM 3280 N N . ASN B 1 81 ? 92.679 9.623 16.608 1.00 29.17 97 ASN B N 1
ATOM 3281 C CA . ASN B 1 81 ? 93.587 10.502 17.351 1.00 29.20 97 ASN B CA 1
ATOM 3282 C C . ASN B 1 81 ? 93.803 9.914 18.753 1.00 30.28 97 ASN B C 1
ATOM 3283 O O . ASN B 1 81 ? 93.115 10.279 19.725 1.00 30.40 97 ASN B O 1
ATOM 3288 N N . LEU B 1 82 ? 94.775 9.014 18.843 1.00 28.85 98 LEU B N 1
ATOM 3289 C CA . LEU B 1 82 ? 94.992 8.210 20.052 1.00 33.01 98 LEU B CA 1
ATOM 3290 C C . LEU B 1 82 ? 95.330 9.054 21.276 1.00 33.70 98 LEU B C 1
ATOM 3291 O O . LEU B 1 82 ? 94.851 8.771 22.376 1.00 30.75 98 LEU B O 1
ATOM 3296 N N . GLU B 1 83 ? 96.129 10.103 21.079 1.00 35.87 99 GLU B N 1
ATOM 3297 C CA . GLU B 1 83 ? 96.548 10.961 22.183 1.00 37.38 99 GLU B CA 1
ATOM 3298 C C . GLU B 1 83 ? 95.367 11.764 22.726 1.00 33.02 99 GLU B C 1
ATOM 3299 O O . GLU B 1 83 ? 95.202 11.879 23.940 1.00 34.85 99 GLU B O 1
ATOM 3305 N N . ALA B 1 84 ? 94.538 12.302 21.832 1.00 31.49 100 ALA B N 1
ATOM 3306 C CA . ALA B 1 84 ? 93.319 13.010 22.246 1.00 31.33 100 ALA B CA 1
ATOM 3307 C C . ALA B 1 84 ? 92.332 12.087 22.959 1.00 30.75 100 ALA B C 1
ATOM 3308 O O . ALA B 1 84 ? 91.713 12.472 23.959 1.00 32.14 100 ALA B O 1
ATOM 3310 N N . ILE B 1 85 ? 92.187 10.872 22.443 1.00 28.06 101 ILE B N 1
ATOM 3311 C CA . ILE B 1 85 ? 91.295 9.890 23.051 1.00 27.99 101 ILE B CA 1
ATOM 3312 C C . ILE B 1 85 ? 91.790 9.582 24.450 1.00 28.32 101 ILE B C 1
ATOM 3313 O O . ILE B 1 85 ? 91.021 9.603 25.400 1.00 27.13 101 ILE B O 1
ATOM 3318 N N . LEU B 1 86 ? 93.087 9.330 24.573 1.00 31.74 102 LEU B N 1
ATOM 3319 C CA . LEU B 1 86 ? 93.690 9.074 25.872 1.00 33.99 102 LEU B CA 1
ATOM 3320 C C . LEU B 1 86 ? 93.501 10.278 26.799 1.00 32.59 102 LEU B C 1
ATOM 3321 O O . LEU B 1 86 ? 93.105 10.112 27.953 1.00 31.11 102 LEU B O 1
ATOM 3326 N N . ALA B 1 87 ? 93.738 11.485 26.282 1.00 33.62 103 ALA B N 1
ATOM 3327 C CA . ALA B 1 87 ? 93.548 12.717 27.060 1.00 35.06 103 ALA B CA 1
ATOM 3328 C C . ALA B 1 87 ? 92.110 12.903 27.534 1.00 33.72 103 ALA B C 1
ATOM 3329 O O . ALA B 1 87 ? 91.868 13.457 28.609 1.00 34.53 103 ALA B O 1
ATOM 3331 N N . ALA B 1 88 ? 91.156 12.447 26.730 1.00 33.76 104 ALA B N 1
ATOM 3332 C CA . ALA B 1 88 ? 89.743 12.612 27.053 1.00 32.07 104 ALA B CA 1
ATOM 3333 C C . ALA B 1 88 ? 89.311 11.679 28.176 1.00 32.81 104 ALA B C 1
ATOM 3334 O O . ALA B 1 88 ? 88.256 11.877 28.780 1.00 32.23 104 ALA B O 1
ATOM 3336 N N . LYS B 1 89 ? 90.125 10.662 28.448 1.00 32.26 105 LYS B N 1
ATOM 3337 C CA . LYS B 1 89 ? 89.902 9.768 29.577 1.00 35.99 105 LYS B CA 1
ATOM 3338 C C . LYS B 1 89 ? 88.528 9.113 29.523 1.00 30.25 105 LYS B C 1
ATOM 3339 O O . LYS B 1 89 ? 87.761 9.209 30.480 1.00 29.23 105 LYS B O 1
ATOM 3345 N N . PRO B 1 90 ? 88.208 8.443 28.402 1.00 24.68 106 PRO B N 1
ATOM 3346 C CA . PRO B 1 90 ? 87.001 7.622 28.439 1.00 23.38 106 PRO B CA 1
ATOM 3347 C C . PRO B 1 90 ? 87.160 6.479 29.438 1.00 23.35 106 PRO B C 1
ATOM 3348 O O . PRO B 1 90 ? 88.258 5.928 29.559 1.00 27.22 106 PRO B O 1
ATOM 3352 N N . ASP B 1 91 ? 86.085 6.145 30.153 1.00 23.08 107 ASP B N 1
ATOM 3353 C CA . ASP B 1 91 ? 86.071 4.992 31.063 1.00 23.37 107 ASP B CA 1
ATOM 3354 C C . ASP B 1 91 ? 86.121 3.667 30.291 1.00 22.69 107 ASP B C 1
ATOM 3355 O O . ASP B 1 91 ? 86.588 2.653 30.806 1.00 22.48 107 ASP B O 1
ATOM 3360 N N . VAL B 1 92 ? 85.618 3.676 29.058 1.00 21.01 108 VAL B N 1
ATOM 3361 C CA . VAL B 1 92 ? 85.641 2.486 28.217 1.00 18.56 108 VAL B CA 1
ATOM 3362 C C . VAL B 1 92 ? 85.584 2.886 26.744 1.00 15.58 108 VAL B C 1
ATOM 3363 O O . VAL B 1 92 ? 85.032 3.921 26.397 1.00 14.51 108 VAL B O 1
ATOM 3367 N N . ILE B 1 93 ? 86.185 2.056 25.901 1.00 13.29 109 ILE B N 1
ATOM 3368 C CA . ILE B 1 93 ? 86.097 2.181 24.461 1.00 15.85 109 ILE B CA 1
ATOM 3369 C C . ILE B 1 93 ? 85.215 1.037 23.965 1.00 16.44 109 ILE B C 1
ATOM 3370 O O . ILE B 1 93 ? 85.404 -0.121 24.357 1.00 16.80 109 ILE B O 1
ATOM 3375 N N . ILE B 1 94 ? 84.238 1.367 23.126 1.00 15.85 110 ILE B N 1
ATOM 3376 C CA . ILE B 1 94 ? 83.393 0.373 22.485 1.00 15.38 110 ILE B CA 1
ATOM 3377 C C . ILE B 1 94 ? 83.788 0.278 21.016 1.00 15.47 110 ILE B C 1
ATOM 3378 O O . ILE B 1 94 ? 83.718 1.270 20.293 1.00 15.10 110 ILE B O 1
ATOM 3383 N N . THR B 1 95 ? 84.191 -0.918 20.582 1.00 17.47 111 THR B N 1
ATOM 3384 C CA . THR B 1 95 ? 84.662 -1.119 19.219 1.00 17.80 111 THR B CA 1
ATOM 3385 C C . THR B 1 95 ? 83.688 -1.932 18.383 1.00 18.62 111 THR B C 1
ATOM 3386 O O . THR B 1 95 ? 82.805 -2.615 18.898 1.00 20.01 111 THR B O 1
ATOM 3390 N N . TRP B 1 96 ? 83.888 -1.832 17.078 1.00 17.10 112 TRP B N 1
ATOM 3391 C CA . TRP B 1 96 ? 83.116 -2.539 16.071 1.00 16.25 112 TRP B CA 1
ATOM 3392 C C . TRP B 1 96 ? 83.801 -3.863 15.749 1.00 15.63 112 TRP B C 1
ATOM 3393 O O . TRP B 1 96 ? 84.919 -3.884 15.235 1.00 17.63 112 TRP B O 1
ATOM 3404 N N . ASP B 1 97 ? 83.123 -4.961 16.074 1.00 17.08 113 ASP B N 1
ATOM 3405 C CA . ASP B 1 97 ? 83.646 -6.326 15.900 1.00 18.83 113 ASP B CA 1
ATOM 3406 C C . ASP B 1 97 ? 83.303 -6.818 14.508 1.00 19.03 113 ASP B C 1
ATOM 3407 O O . ASP B 1 97 ? 82.219 -7.359 14.294 1.00 19.22 113 ASP B O 1
ATOM 3412 N N . THR B 1 98 ? 84.221 -6.622 13.568 1.00 16.95 114 THR B N 1
ATOM 3413 C CA . THR B 1 98 ? 84.023 -7.088 12.199 1.00 17.49 114 THR B CA 1
ATOM 3414 C C . THR B 1 98 ? 85.400 -7.424 11.607 1.00 18.06 114 THR B C 1
ATOM 3415 O O . THR B 1 98 ? 86.362 -6.678 11.822 1.00 16.25 114 THR B O 1
ATOM 3419 N N . PRO B 1 99 ? 85.511 -8.567 10.897 1.00 18.59 115 PRO B N 1
ATOM 3420 C CA . PRO B 1 99 ? 86.834 -9.081 10.510 1.00 18.80 115 PRO B CA 1
ATOM 3421 C C . PRO B 1 99 ? 87.752 -8.099 9.785 1.00 17.24 115 PRO B C 1
ATOM 3422 O O . PRO B 1 99 ? 88.941 -8.083 10.050 1.00 18.11 115 PRO B O 1
ATOM 3426 N N . LEU B 1 100 ? 87.223 -7.286 8.879 1.00 17.64 116 LEU B N 1
ATOM 3427 C CA . LEU B 1 100 ? 88.079 -6.386 8.112 1.00 18.14 116 LEU B CA 1
ATOM 3428 C C . LEU B 1 100 ? 88.670 -5.251 8.950 1.00 16.93 116 LEU B C 1
ATOM 3429 O O . LEU B 1 100 ? 89.623 -4.619 8.516 1.00 18.81 116 LEU B O 1
ATOM 3434 N N . LEU B 1 101 ? 88.131 -5.005 10.147 1.00 16.20 117 LEU B N 1
ATOM 3435 C CA . LEU B 1 101 ? 88.645 -3.949 11.034 1.00 17.68 117 LEU B CA 1
ATOM 3436 C C . LEU B 1 101 ? 89.363 -4.449 12.283 1.00 18.58 117 LEU B C 1
ATOM 3437 O O . LEU B 1 101 ? 90.061 -3.671 12.953 1.00 17.89 117 LEU B O 1
ATOM 3442 N N . ASN B 1 102 ? 89.206 -5.726 12.607 1.00 19.15 118 ASN B N 1
ATOM 3443 C CA . ASN B 1 102 ? 89.665 -6.217 13.910 1.00 21.38 118 ASN B CA 1
ATOM 3444 C C . ASN B 1 102 ? 91.178 -6.151 14.145 1.00 21.01 118 ASN B C 1
ATOM 3445 O O . ASN B 1 102 ? 91.593 -5.865 15.270 1.00 22.48 118 ASN B O 1
ATOM 3450 N N A GLU B 1 103 ? 91.977 -6.382 13.104 0.50 22.62 119 GLU B N 1
ATOM 3451 N N B GLU B 1 103 ? 91.994 -6.387 13.114 0.50 22.88 119 GLU B N 1
ATOM 3452 C CA A GLU B 1 103 ? 93.441 -6.350 13.240 0.50 26.21 119 GLU B CA 1
ATOM 3453 C CA B GLU B 1 103 ? 93.466 -6.350 13.279 0.50 26.20 119 GLU B CA 1
ATOM 3454 C C A GLU B 1 103 ? 93.943 -4.947 13.582 0.50 24.70 119 GLU B C 1
ATOM 3455 C C B GLU B 1 103 ? 93.968 -4.939 13.582 0.50 24.70 119 GLU B C 1
ATOM 3456 O O A GLU B 1 103 ? 94.642 -4.747 14.577 0.50 26.34 119 GLU B O 1
ATOM 3457 O O B GLU B 1 103 ? 94.696 -4.722 14.552 0.50 26.37 119 GLU B O 1
ATOM 3468 N N . LYS B 1 104 ? 93.576 -3.989 12.739 1.00 23.41 120 LYS B N 1
ATOM 3469 C CA . LYS B 1 104 ? 93.937 -2.578 12.913 1.00 27.58 120 LYS B CA 1
ATOM 3470 C C . LYS B 1 104 ? 93.463 -2.042 14.283 1.00 23.40 120 LYS B C 1
ATOM 3471 O O . LYS B 1 104 ? 94.199 -1.344 14.975 1.00 25.46 120 LYS B O 1
ATOM 3477 N N . THR B 1 105 ? 92.261 -2.433 14.691 1.00 19.49 121 THR B N 1
ATOM 3478 C CA . THR B 1 105 ? 91.734 -2.076 16.005 1.00 19.32 121 THR B CA 1
ATOM 3479 C C . THR B 1 105 ? 92.559 -2.699 17.136 1.00 21.40 121 THR B C 1
ATOM 3480 O O . THR B 1 105 ? 92.966 -2.005 18.078 1.00 21.74 121 THR B O 1
ATOM 3484 N N . ALA B 1 106 ? 92.809 -4.001 17.037 1.00 22.57 122 ALA B N 1
ATOM 3485 C CA . ALA B 1 106 ? 93.581 -4.727 18.061 1.00 27.13 122 ALA B CA 1
ATOM 3486 C C . ALA B 1 106 ? 95.008 -4.182 18.243 1.00 28.33 122 ALA B C 1
ATOM 3487 O O . ALA B 1 106 ? 95.495 -4.055 19.377 1.00 29.45 122 ALA B O 1
ATOM 3489 N N . LYS B 1 107 ? 95.669 -3.870 17.131 1.00 28.54 123 LYS B N 1
ATOM 3490 C CA . LYS B 1 107 ? 97.006 -3.263 17.151 1.00 34.47 123 LYS B CA 1
ATOM 3491 C C . LYS B 1 107 ? 97.051 -1.949 17.925 1.00 30.43 123 LYS B C 1
ATOM 3492 O O . LYS B 1 107 ? 97.956 -1.727 18.740 1.00 31.82 123 LYS B O 1
ATOM 3498 N N . ASP B 1 108 ? 96.087 -1.074 17.667 1.00 26.29 124 ASP B N 1
ATOM 3499 C CA . ASP B 1 108 ? 96.046 0.203 18.364 1.00 27.99 124 ASP B CA 1
ATOM 3500 C C . ASP B 1 108 ? 95.559 0.093 19.811 1.00 27.46 124 ASP B C 1
ATOM 3501 O O . ASP B 1 108 ? 96.045 0.833 20.664 1.00 28.55 124 ASP B O 1
ATOM 3506 N N . LEU B 1 109 ? 94.641 -0.831 20.108 1.00 23.68 125 LEU B N 1
ATOM 3507 C CA . LEU B 1 109 ? 94.195 -1.018 21.501 1.00 27.00 125 LEU B CA 1
ATOM 3508 C C . LEU B 1 109 ? 95.347 -1.479 22.403 1.00 28.99 125 LEU B C 1
ATOM 3509 O O . LEU B 1 109 ? 95.368 -1.160 23.588 1.00 32.15 125 LEU B O 1
ATOM 3514 N N . ALA B 1 110 ? 96.317 -2.193 21.834 1.00 34.66 126 ALA B N 1
ATOM 3515 C CA . ALA B 1 110 ? 97.540 -2.564 22.563 1.00 38.40 126 ALA B CA 1
ATOM 3516 C C . ALA B 1 110 ? 98.436 -1.361 22.896 1.00 39.84 126 ALA B C 1
ATOM 3517 O O . ALA B 1 110 ? 99.439 -1.514 23.595 1.00 46.97 126 ALA B O 1
ATOM 3519 N N . ARG B 1 111 ? 98.067 -0.172 22.415 1.00 39.47 127 ARG B N 1
ATOM 3520 C CA . ARG B 1 111 ? 98.843 1.048 22.646 1.00 46.70 127 ARG B CA 1
ATOM 3521 C C . ARG B 1 111 ? 98.225 2.052 23.644 1.00 48.89 127 ARG B C 1
ATOM 3522 O O . ARG B 1 111 ? 98.851 3.072 23.926 1.00 55.10 127 ARG B O 1
ATOM 3530 N N . ILE B 1 112 ? 97.028 1.793 24.180 1.00 44.41 128 ILE B N 1
ATOM 3531 C CA . ILE B 1 112 ? 96.314 2.822 24.973 1.00 54.09 128 ILE B CA 1
ATOM 3532 C C . ILE B 1 112 ? 96.227 2.542 26.480 1.00 52.11 128 ILE B C 1
ATOM 3533 O O . ILE B 1 112 ? 96.496 3.431 27.294 1.00 68.75 128 ILE B O 1
ATOM 3538 N N . SER B 1 113 ? 95.840 1.321 26.841 1.00 43.55 129 SER B N 1
ATOM 3539 C CA . SER B 1 113 ? 95.560 0.939 28.240 1.00 46.88 129 SER B CA 1
ATOM 3540 C C . SER B 1 113 ? 94.285 1.600 28.794 1.00 44.45 129 SER B C 1
ATOM 3541 O O . SER B 1 113 ? 94.247 2.059 29.936 1.00 53.51 129 SER B O 1
ATOM 3544 N N . ILE B 1 114 ? 93.257 1.655 27.954 1.00 36.03 130 ILE B N 1
ATOM 3545 C CA . ILE B 1 114 ? 91.886 1.945 28.366 1.00 30.99 130 ILE B CA 1
ATOM 3546 C C . ILE B 1 114 ? 91.104 0.663 28.072 1.00 25.09 130 ILE B C 1
ATOM 3547 O O . ILE B 1 114 ? 91.270 0.089 26.997 1.00 26.57 130 ILE B O 1
ATOM 3552 N N . PRO B 1 115 ? 90.247 0.214 29.007 1.00 25.10 131 PRO B N 1
ATOM 3553 C CA . PRO B 1 115 ? 89.400 -0.952 28.749 1.00 24.62 131 PRO B CA 1
ATOM 3554 C C . PRO B 1 115 ? 88.601 -0.811 27.450 1.00 21.42 131 PRO B C 1
ATOM 3555 O O . PRO B 1 115 ? 88.064 0.258 27.182 1.00 21.14 131 PRO B O 1
ATOM 3559 N N . ALA B 1 116 ? 88.527 -1.882 26.668 1.00 19.07 132 ALA B N 1
ATOM 3560 C CA . ALA B 1 116 ? 87.789 -1.868 25.414 1.00 19.05 132 ALA B CA 1
ATOM 3561 C C . ALA B 1 116 ? 86.938 -3.127 25.248 1.00 19.22 132 ALA B C 1
ATOM 3562 O O . ALA B 1 116 ? 87.384 -4.247 25.549 1.00 18.36 132 ALA B O 1
ATOM 3564 N N . LEU B 1 117 ? 85.701 -2.907 24.807 1.00 18.72 133 LEU B N 1
ATOM 3565 C CA . LEU B 1 117 ? 84.734 -3.947 24.512 1.00 18.93 133 LEU B CA 1
ATOM 3566 C C . LEU B 1 117 ? 84.475 -3.907 23.009 1.00 19.19 133 LEU B C 1
ATOM 3567 O O . LEU B 1 117 ? 84.793 -2.925 22.343 1.00 20.15 133 LEU B O 1
ATOM 3572 N N . LYS B 1 118 ? 83.915 -4.979 22.474 1.00 19.46 134 LYS B N 1
ATOM 3573 C CA . LYS B 1 118 ? 83.561 -5.012 21.056 1.00 22.85 134 LYS B CA 1
ATOM 3574 C C . LYS B 1 118 ? 82.149 -5.544 20.879 1.00 20.70 134 LYS B C 1
ATOM 3575 O O . LYS B 1 118 ? 81.710 -6.390 21.644 1.00 23.58 134 LYS B O 1
ATOM 3581 N N . VAL B 1 119 ? 81.440 -5.023 19.883 1.00 19.12 135 VAL B N 1
ATOM 3582 C CA . VAL B 1 119 ? 80.080 -5.466 19.602 1.00 20.26 135 VAL B CA 1
ATOM 3583 C C . VAL B 1 119 ? 79.967 -5.877 18.144 1.00 20.65 135 VAL B C 1
ATOM 3584 O O . VAL B 1 119 ? 80.499 -5.207 17.251 1.00 18.81 135 VAL B O 1
ATOM 3588 N N . ASN B 1 120 ? 79.276 -6.990 17.920 1.00 23.67 136 ASN B N 1
ATOM 3589 C CA . ASN B 1 120 ? 79.076 -7.545 16.593 1.00 23.96 136 ASN B CA 1
ATOM 3590 C C . ASN B 1 120 ? 77.707 -7.128 16.053 1.00 21.44 136 ASN B C 1
ATOM 3591 O O . ASN B 1 120 ? 76.673 -7.654 16.458 1.00 22.16 136 ASN B O 1
ATOM 3596 N N . ILE B 1 121 ? 77.723 -6.189 15.119 1.00 20.10 137 ILE B N 1
ATOM 3597 C CA . ILE B 1 121 ? 76.505 -5.571 14.605 1.00 22.38 137 ILE B CA 1
ATOM 3598 C C . ILE B 1 121 ? 76.280 -5.835 13.118 1.00 22.98 137 ILE B C 1
ATOM 3599 O O . ILE B 1 121 ? 75.386 -5.241 12.513 1.00 24.87 137 ILE B O 1
ATOM 3604 N N . ASP B 1 122 ? 77.081 -6.716 12.525 1.00 20.23 138 ASP B N 1
ATOM 3605 C CA . ASP B 1 122 ? 77.011 -6.918 11.077 1.00 23.17 138 ASP B CA 1
ATOM 3606 C C . ASP B 1 122 ? 75.672 -7.488 10.640 1.00 24.27 138 ASP B C 1
ATOM 3607 O O . ASP B 1 122 ? 75.097 -7.037 9.652 1.00 28.75 138 ASP B O 1
ATOM 3612 N N . ASP B 1 123 ? 75.192 -8.489 11.370 1.00 19.39 139 ASP B N 1
ATOM 3613 C CA . ASP B 1 123 ? 73.841 -8.990 11.178 1.00 19.46 139 ASP B CA 1
ATOM 3614 C C . ASP B 1 123 ? 72.907 -8.081 11.968 1.00 18.55 139 ASP B C 1
ATOM 3615 O O . ASP B 1 123 ? 72.991 -8.015 13.194 1.00 18.97 139 ASP B O 1
ATOM 3620 N N . SER B 1 124 ? 72.022 -7.380 11.264 1.00 17.92 140 SER B N 1
ATOM 3621 C CA . SER B 1 124 ? 71.091 -6.455 11.910 1.00 18.75 140 SER B CA 1
ATOM 3622 C C . SER B 1 124 ? 70.182 -7.103 12.959 1.00 19.13 140 SER B C 1
ATOM 3623 O O . SER B 1 124 ? 69.705 -6.412 13.865 1.00 19.77 140 SER B O 1
ATOM 3626 N N A GLN B 1 125 ? 69.949 -8.411 12.842 0.70 19.15 141 GLN B N 1
ATOM 3627 N N B GLN B 1 125 ? 69.940 -8.410 12.834 0.30 19.58 141 GLN B N 1
ATOM 3628 C CA A GLN B 1 125 ? 69.154 -9.140 13.832 0.70 21.49 141 GLN B CA 1
ATOM 3629 C CA B GLN B 1 125 ? 69.167 -9.154 13.831 0.30 21.64 141 GLN B CA 1
ATOM 3630 C C A GLN B 1 125 ? 69.820 -9.076 15.212 0.70 19.12 141 GLN B C 1
ATOM 3631 C C B GLN B 1 125 ? 69.830 -9.108 15.209 0.30 19.28 141 GLN B C 1
ATOM 3632 O O A GLN B 1 125 ? 69.162 -9.308 16.224 0.70 17.34 141 GLN B O 1
ATOM 3633 O O B GLN B 1 125 ? 69.182 -9.380 16.217 0.30 18.48 141 GLN B O 1
ATOM 3644 N N . ASN B 1 126 ? 71.116 -8.765 15.247 1.00 17.28 142 ASN B N 1
ATOM 3645 C CA . ASN B 1 126 ? 71.851 -8.629 16.513 1.00 18.52 142 ASN B CA 1
ATOM 3646 C C . ASN B 1 126 ? 71.549 -7.346 17.272 1.00 17.38 142 ASN B C 1
ATOM 3647 O O . ASN B 1 126 ? 71.913 -7.239 18.440 1.00 17.29 142 ASN B O 1
ATOM 3652 N N . TYR B 1 127 ? 70.903 -6.368 16.638 1.00 16.81 143 TYR B N 1
ATOM 3653 C CA . TYR B 1 127 ? 70.751 -5.065 17.281 1.00 16.96 143 TYR B CA 1
ATOM 3654 C C . TYR B 1 127 ? 70.074 -5.082 18.661 1.00 16.27 143 TYR B C 1
ATOM 3655 O O . TYR B 1 127 ? 70.546 -4.392 19.554 1.00 16.86 143 TYR B O 1
ATOM 3664 N N . PRO B 1 128 ? 68.994 -5.873 18.846 1.00 15.79 144 PRO B N 1
ATOM 3665 C CA . PRO B 1 128 ? 68.369 -5.879 20.169 1.00 17.26 144 PRO B CA 1
ATOM 3666 C C . PRO B 1 128 ? 69.323 -6.308 21.301 1.00 17.94 144 PRO B C 1
ATOM 3667 O O . PRO B 1 128 ? 69.407 -5.630 22.330 1.00 18.03 144 PRO B O 1
ATOM 3671 N N . GLU B 1 129 ? 70.045 -7.404 21.115 1.00 17.26 145 GLU B N 1
ATOM 3672 C CA . GLU B 1 129 ? 70.975 -7.840 22.153 1.00 20.19 145 GLU B CA 1
ATOM 3673 C C . GLU B 1 129 ? 72.151 -6.865 22.330 1.00 18.06 145 GLU B C 1
ATOM 3674 O O . GLU B 1 129 ? 72.625 -6.658 23.448 1.00 17.04 145 GLU B O 1
ATOM 3680 N N . VAL B 1 130 ? 72.600 -6.235 21.247 1.00 18.19 146 VAL B N 1
ATOM 3681 C CA . VAL B 1 130 ? 73.673 -5.250 21.365 1.00 17.29 146 VAL B CA 1
ATOM 3682 C C . VAL B 1 130 ? 73.193 -4.018 22.149 1.00 16.66 146 VAL B C 1
ATOM 3683 O O . VAL B 1 130 ? 73.891 -3.544 23.037 1.00 14.60 146 VAL B O 1
ATOM 3687 N N . PHE B 1 131 ? 71.993 -3.526 21.848 1.00 16.33 147 PHE B N 1
ATOM 3688 C CA . PHE B 1 131 ? 71.397 -2.439 22.645 1.00 15.53 147 PHE B CA 1
ATOM 3689 C C . PHE B 1 131 ? 71.314 -2.794 24.136 1.00 15.05 147 PHE B C 1
ATOM 3690 O O . PHE B 1 131 ? 71.735 -2.009 24.985 1.00 13.76 147 PHE B O 1
ATOM 3698 N N . ARG B 1 132 ? 70.801 -3.981 24.445 1.00 15.86 148 ARG B N 1
ATOM 3699 C CA . ARG B 1 132 ? 70.661 -4.414 25.844 1.00 17.18 148 ARG B CA 1
ATOM 3700 C C . ARG B 1 132 ? 72.018 -4.477 26.546 1.00 17.26 148 ARG B C 1
ATOM 3701 O O . ARG B 1 132 ? 72.140 -4.043 27.683 1.00 17.52 148 ARG B O 1
ATOM 3709 N N . TYR B 1 133 ? 73.024 -4.991 25.844 1.00 17.48 149 TYR B N 1
ATOM 3710 C CA . TYR B 1 133 ? 74.401 -5.052 26.337 1.00 18.24 149 TYR B CA 1
ATOM 3711 C C . TYR B 1 133 ? 74.973 -3.665 26.626 1.00 16.56 149 TYR B C 1
ATOM 3712 O O . TYR B 1 133 ? 75.554 -3.433 27.692 1.00 16.08 149 TYR B O 1
ATOM 3721 N N . LEU B 1 134 ? 74.810 -2.734 25.693 1.00 16.53 150 LEU B N 1
ATOM 3722 C CA . LEU B 1 134 ? 75.295 -1.375 25.921 1.00 17.49 150 LEU B CA 1
ATOM 3723 C C . LEU B 1 134 ? 74.544 -0.702 27.067 1.00 16.68 150 LEU B C 1
ATOM 3724 O O . LEU B 1 134 ? 75.122 0.094 27.818 1.00 15.87 150 LEU B O 1
ATOM 3729 N N . GLY B 1 135 ? 73.264 -1.033 27.204 1.00 15.68 151 GLY B N 1
ATOM 3730 C CA . GLY B 1 135 ? 72.474 -0.604 28.354 1.00 17.29 151 GLY B CA 1
ATOM 3731 C C . GLY B 1 135 ? 73.126 -0.984 29.670 1.00 17.28 151 GLY B C 1
ATOM 3732 O O . GLY B 1 135 ? 73.220 -0.153 30.576 1.00 17.81 151 GLY B O 1
ATOM 3733 N N A ARG B 1 136 ? 73.584 -2.228 29.776 0.50 18.20 152 ARG B N 1
ATOM 3734 N N B ARG B 1 136 ? 73.560 -2.242 29.769 0.50 18.26 152 ARG B N 1
ATOM 3735 C CA A ARG B 1 136 ? 74.246 -2.696 30.998 0.50 19.43 152 ARG B CA 1
ATOM 3736 C CA B ARG B 1 136 ? 74.268 -2.749 30.953 0.50 19.87 152 ARG B CA 1
ATOM 3737 C C A ARG B 1 136 ? 75.610 -2.032 31.201 0.50 19.10 152 ARG B C 1
ATOM 3738 C C B ARG B 1 136 ? 75.577 -1.994 31.183 0.50 19.32 152 ARG B C 1
ATOM 3739 O O A ARG B 1 136 ? 75.983 -1.706 32.334 0.50 19.38 152 ARG B O 1
ATOM 3740 O O B ARG B 1 136 ? 75.879 -1.578 32.307 0.50 19.49 152 ARG B O 1
ATOM 3755 N N . VAL B 1 137 ? 76.349 -1.825 30.111 1.00 17.97 153 VAL B N 1
ATOM 3756 C CA . VAL B 1 137 ? 77.651 -1.150 30.184 1.00 18.54 153 VAL B CA 1
ATOM 3757 C C . VAL B 1 137 ? 77.506 0.288 30.695 1.00 16.44 153 VAL B C 1
ATOM 3758 O O . VAL B 1 137 ? 78.211 0.701 31.621 1.00 17.85 153 VAL B O 1
ATOM 3770 N N . GLN B 1 139 ? 74.848 1.664 32.172 1.00 16.91 155 GLN B N 1
ATOM 3771 C CA . GLN B 1 139 ? 73.799 1.813 33.205 1.00 20.19 155 GLN B CA 1
ATOM 3772 C C . GLN B 1 139 ? 72.625 2.664 32.708 1.00 18.26 155 GLN B C 1
ATOM 3773 O O . GLN B 1 139 ? 72.154 3.561 33.407 1.00 16.53 155 GLN B O 1
ATOM 3779 N N . LYS B 1 140 ? 72.179 2.376 31.489 1.00 17.45 156 LYS B N 1
ATOM 3780 C CA . LYS B 1 140 ? 71.025 3.028 30.884 1.00 18.17 156 LYS B CA 1
ATOM 3781 C C . LYS B 1 140 ? 70.126 1.912 30.384 1.00 17.00 156 LYS B C 1
ATOM 3782 O O . LYS B 1 140 ? 69.755 1.859 29.209 1.00 18.14 156 LYS B O 1
ATOM 3788 N N . GLU B 1 141 ? 69.798 1.009 31.298 1.00 16.55 157 GLU B N 1
ATOM 3789 C CA . GLU B 1 141 ? 69.135 -0.243 30.953 1.00 18.25 157 GLU B CA 1
ATOM 3790 C C . GLU B 1 141 ? 67.719 -0.013 30.427 1.00 17.03 157 GLU B C 1
ATOM 3791 O O . GLU B 1 141 ? 67.332 -0.616 29.430 1.00 16.66 157 GLU B O 1
ATOM 3797 N N . GLU B 1 142 ? 66.947 0.854 31.081 1.00 15.88 158 GLU B N 1
ATOM 3798 C CA . GLU B 1 142 ? 65.545 1.034 30.675 1.00 16.79 158 GLU B CA 1
ATOM 3799 C C . GLU B 1 142 ? 65.464 1.702 29.315 1.00 16.50 158 GLU B C 1
ATOM 3800 O O . GLU B 1 142 ? 64.623 1.330 28.494 1.00 16.25 158 GLU B O 1
ATOM 3806 N N . ARG B 1 143 ? 66.343 2.671 29.071 1.00 15.68 159 ARG B N 1
ATOM 3807 C CA . ARG B 1 143 ? 66.392 3.335 27.767 1.00 16.91 159 ARG B CA 1
ATOM 3808 C C . ARG B 1 143 ? 66.796 2.331 26.691 1.00 16.29 159 ARG B C 1
ATOM 3809 O O . ARG B 1 143 ? 66.124 2.192 25.664 1.00 16.61 159 ARG B O 1
ATOM 3817 N N . ALA B 1 144 ? 67.879 1.611 26.945 1.00 16.42 160 ALA B N 1
ATOM 3818 C CA . ALA B 1 144 ? 68.410 0.668 25.968 1.00 16.95 160 ALA B CA 1
ATOM 3819 C C . ALA B 1 144 ? 67.439 -0.478 25.674 1.00 16.36 160 ALA B C 1
ATOM 3820 O O . ALA B 1 144 ? 67.314 -0.905 24.527 1.00 15.21 160 ALA B O 1
ATOM 3822 N N . ASN B 1 145 ? 66.763 -0.967 26.710 1.00 15.18 161 ASN B N 1
ATOM 3823 C CA . ASN B 1 145 ? 65.750 -2.009 26.549 1.00 16.57 161 ASN B CA 1
ATOM 3824 C C . ASN B 1 145 ? 64.553 -1.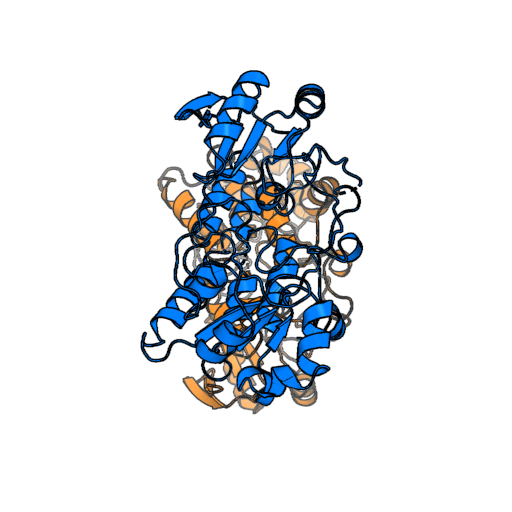554 25.733 1.00 16.08 161 ASN B C 1
ATOM 3825 O O . ASN B 1 145 ? 63.962 -2.352 25.000 1.00 19.49 161 ASN B O 1
ATOM 3830 N N . ALA B 1 146 ? 64.185 -0.285 25.864 1.00 15.80 162 ALA B N 1
ATOM 3831 C CA . ALA B 1 146 ? 63.069 0.269 25.086 1.00 15.90 162 ALA B CA 1
ATOM 3832 C C . ALA B 1 146 ? 63.406 0.247 23.601 1.00 16.58 162 ALA B C 1
ATOM 3833 O O . ALA B 1 146 ? 62.605 -0.189 22.776 1.00 16.54 162 ALA B O 1
ATOM 3835 N N . LEU B 1 147 ? 64.605 0.705 23.272 1.00 17.13 163 LEU B N 1
ATOM 3836 C CA . LEU B 1 147 ? 65.098 0.646 21.896 1.00 16.10 163 LEU B CA 1
ATOM 3837 C C . LEU B 1 147 ? 65.223 -0.797 21.392 1.00 15.84 163 LEU B C 1
ATOM 3838 O O . LEU B 1 147 ? 64.830 -1.097 20.260 1.00 14.78 163 LEU B O 1
ATOM 3843 N N . ALA B 1 148 ? 65.750 -1.688 22.231 1.00 15.53 164 ALA B N 1
ATOM 3844 C CA . ALA B 1 148 ? 65.890 -3.104 21.874 1.00 16.62 164 ALA B CA 1
ATOM 3845 C C . ALA B 1 148 ? 64.551 -3.770 21.555 1.00 17.22 164 ALA B C 1
ATOM 3846 O O . ALA B 1 148 ? 64.453 -4.569 20.617 1.00 16.14 164 ALA B O 1
ATOM 3848 N N . ASN B 1 149 ? 63.539 -3.446 22.355 1.00 17.92 165 ASN B N 1
ATOM 3849 C CA . ASN B 1 149 ? 62.172 -3.927 22.147 1.00 21.14 165 ASN B CA 1
ATOM 3850 C C . ASN B 1 149 ? 61.606 -3.580 20.768 1.00 18.45 165 ASN B C 1
ATOM 3851 O O . ASN B 1 149 ? 61.099 -4.458 20.064 1.00 18.52 165 ASN B O 1
ATOM 3864 N N . ALA B 1 151 ? 63.348 -2.516 18.159 1.00 18.33 167 ALA B N 1
ATOM 3865 C CA . ALA B 1 151 ? 64.223 -3.209 17.208 1.00 17.71 167 ALA B CA 1
ATOM 3866 C C . ALA B 1 151 ? 63.757 -4.645 17.001 1.00 18.58 167 ALA B C 1
ATOM 3867 O O . ALA B 1 151 ? 63.582 -5.085 15.856 1.00 18.33 167 ALA B O 1
ATOM 3869 N N . GLN B 1 152 ? 63.537 -5.367 18.099 1.00 16.79 168 GLN B N 1
ATOM 3870 C CA . GLN B 1 152 ? 63.155 -6.779 17.992 1.00 18.35 168 GLN B CA 1
ATOM 3871 C C . GLN B 1 152 ? 61.842 -6.946 17.224 1.00 17.41 168 GLN B C 1
ATOM 3872 O O . GLN B 1 152 ? 61.729 -7.809 16.359 1.00 16.59 168 GLN B O 1
ATOM 3878 N N . THR B 1 153 ? 60.860 -6.115 17.548 1.00 17.33 169 THR B N 1
ATOM 3879 C CA . THR B 1 153 ? 59.558 -6.175 16.891 1.00 17.44 169 THR B CA 1
ATOM 3880 C C . THR B 1 153 ? 59.683 -5.905 15.406 1.00 16.63 169 THR B C 1
ATOM 3881 O O . THR B 1 153 ? 59.133 -6.657 14.600 1.00 15.40 169 THR B O 1
ATOM 3885 N N . TYR B 1 154 ? 60.406 -4.844 15.046 1.00 15.70 170 TYR B N 1
ATOM 3886 C CA . TYR B 1 154 ? 60.571 -4.475 13.634 1.00 16.81 170 TYR B CA 1
ATOM 3887 C C . TYR B 1 154 ? 61.322 -5.556 12.867 1.00 16.58 170 TYR B C 1
ATOM 3888 O O . TYR B 1 154 ? 60.931 -5.923 11.747 1.00 15.37 170 TYR B O 1
ATOM 3897 N N . LEU B 1 155 ? 62.384 -6.080 13.474 1.00 16.82 171 LEU B N 1
ATOM 3898 C CA . LEU B 1 155 ? 63.165 -7.155 12.854 1.00 18.14 171 LEU B CA 1
ATOM 3899 C C . LEU B 1 155 ? 62.378 -8.464 12.658 1.00 18.91 171 LEU B C 1
ATOM 3900 O O . LEU B 1 155 ? 62.535 -9.141 11.635 1.00 18.18 171 LEU B O 1
ATOM 3905 N N . ASP B 1 156 ? 61.536 -8.815 13.627 1.00 18.95 172 ASP B N 1
ATOM 3906 C CA . ASP B 1 156 ? 60.707 -10.026 13.523 1.00 19.04 172 ASP B CA 1
ATOM 3907 C C . ASP B 1 156 ? 59.627 -9.898 12.448 1.00 19.38 172 ASP B C 1
ATOM 3908 O O . ASP B 1 156 ? 59.371 -10.851 11.707 1.00 19.52 172 ASP B O 1
ATOM 3913 N N . GLU B 1 157 ? 58.997 -8.727 12.369 1.00 17.56 173 GLU B N 1
ATOM 3914 C CA . GLU B 1 157 ? 58.001 -8.459 11.331 1.00 18.40 173 GLU B CA 1
ATOM 3915 C C . GLU B 1 157 ? 58.614 -8.574 9.937 1.00 18.49 173 GLU B C 1
ATOM 3916 O O . GLU B 1 157 ? 58.000 -9.117 9.010 1.00 19.14 173 GLU B O 1
ATOM 3922 N N . LEU B 1 158 ? 59.817 -8.033 9.781 1.00 17.56 174 LEU B N 1
ATOM 3923 C CA . LEU B 1 158 ? 60.479 -8.062 8.494 1.00 16.96 174 LEU B CA 1
ATOM 3924 C C . LEU B 1 158 ? 60.869 -9.489 8.124 1.00 16.94 174 LEU B C 1
ATOM 3925 O O . LEU B 1 158 ? 60.683 -9.904 6.980 1.00 16.42 174 LEU B O 1
ATOM 3930 N N . LYS B 1 159 ? 61.399 -10.239 9.088 1.00 17.67 175 LYS B N 1
ATOM 3931 C CA . LYS B 1 159 ? 61.832 -11.613 8.835 1.00 18.82 175 LYS B CA 1
ATOM 3932 C C . LYS B 1 159 ? 60.656 -12.477 8.404 1.00 19.53 175 LYS B C 1
ATOM 3933 O O . LYS B 1 159 ? 60.771 -13.273 7.469 1.00 19.85 175 LYS B O 1
ATOM 3939 N N . THR B 1 160 ? 59.527 -12.313 9.084 1.00 19.83 176 THR B N 1
ATOM 3940 C CA . THR B 1 160 ? 58.317 -13.069 8.756 1.00 21.42 176 THR B CA 1
ATOM 3941 C C . THR B 1 160 ? 57.796 -12.708 7.364 1.00 18.86 176 THR B C 1
ATOM 3942 O O . THR B 1 160 ? 57.400 -13.579 6.602 1.00 21.43 176 THR B O 1
ATOM 3946 N N . PHE B 1 161 ? 57.805 -11.423 7.038 1.00 15.68 177 PHE B N 1
ATOM 3947 C CA . PHE B 1 161 ? 57.362 -10.974 5.724 1.00 18.76 177 PHE B CA 1
ATOM 3948 C C . PHE B 1 161 ? 58.261 -11.517 4.613 1.00 19.38 177 PHE B C 1
ATOM 3949 O O . PHE B 1 161 ? 57.771 -12.047 3.612 1.00 23.00 177 PHE B O 1
ATOM 3957 N N . VAL B 1 162 ? 59.572 -11.384 4.783 1.00 17.63 178 VAL B N 1
ATOM 3958 C CA . VAL B 1 162 ? 60.513 -11.830 3.756 1.00 18.75 178 VAL B CA 1
ATOM 3959 C C . VAL B 1 162 ? 60.412 -13.351 3.529 1.00 21.66 178 VAL B C 1
ATOM 3960 O O . VAL B 1 162 ? 60.480 -13.829 2.387 1.00 23.06 178 VAL B O 1
ATOM 3964 N N . ALA B 1 163 ? 60.202 -14.107 4.604 1.00 22.13 179 ALA B N 1
ATOM 3965 C CA . ALA B 1 163 ? 60.016 -15.563 4.487 1.00 24.34 179 ALA B CA 1
ATOM 3966 C C . ALA B 1 163 ? 58.805 -15.950 3.622 1.00 25.16 179 ALA B C 1
ATOM 3967 O O . ALA B 1 163 ? 58.772 -17.037 3.050 1.00 29.27 179 ALA B O 1
ATOM 3969 N N . SER B 1 164 ? 57.820 -15.062 3.525 1.00 26.44 180 SER B N 1
ATOM 3970 C CA . SER B 1 164 ? 56.633 -15.297 2.702 1.00 28.67 180 SER B CA 1
ATOM 3971 C C . SER B 1 164 ? 56.852 -15.049 1.202 1.00 26.14 180 SER B C 1
ATOM 3972 O O . SER B 1 164 ? 55.961 -15.319 0.398 1.00 31.32 180 SER B O 1
ATOM 3975 N N . ILE B 1 165 ? 58.015 -14.525 0.830 1.00 23.17 181 ILE B N 1
ATOM 3976 C CA . ILE B 1 165 ? 58.358 -14.306 -0.575 1.00 23.79 181 ILE B CA 1
ATOM 3977 C C . ILE B 1 165 ? 59.203 -15.481 -1.050 1.00 23.75 181 ILE B C 1
ATOM 3978 O O . ILE B 1 165 ? 60.322 -15.678 -0.555 1.00 22.42 181 ILE B O 1
ATOM 3983 N N . PRO B 1 166 ? 58.676 -16.277 -2.000 1.00 25.44 182 PRO B N 1
ATOM 3984 C CA . PRO B 1 166 ? 59.471 -17.372 -2.555 1.00 27.85 182 PRO B CA 1
ATOM 3985 C C . PRO B 1 166 ? 60.727 -16.871 -3.249 1.00 29.04 182 PRO B C 1
ATOM 3986 O O . PRO B 1 166 ? 60.711 -15.783 -3.836 1.00 28.30 182 PRO B O 1
ATOM 3990 N N . GLU B 1 167 ? 61.803 -17.655 -3.161 1.00 32.09 183 GLU B N 1
ATOM 3991 C CA . GLU B 1 167 ? 63.099 -17.307 -3.758 1.00 35.97 183 GLU B CA 1
ATOM 3992 C C . GLU B 1 167 ? 62.977 -16.781 -5.181 1.00 34.73 183 GLU B C 1
ATOM 3993 O O . GLU B 1 167 ? 63.576 -15.763 -5.529 1.00 35.55 183 GLU B O 1
ATOM 3999 N N . LYS B 1 168 ? 62.185 -17.482 -5.985 1.00 35.86 184 LYS B N 1
ATOM 4000 C CA . LYS B 1 168 ? 61.975 -17.152 -7.394 1.00 37.55 184 LYS B CA 1
ATOM 4001 C C . LYS B 1 168 ? 61.370 -15.765 -7.613 1.00 32.33 184 LYS B C 1
ATOM 4002 O O . LYS B 1 168 ? 61.548 -15.177 -8.671 1.00 33.18 184 LYS B O 1
ATOM 4008 N N . GLU B 1 169 ? 60.647 -15.254 -6.621 1.00 31.58 185 GLU B N 1
ATOM 4009 C CA . GLU B 1 169 ? 59.985 -13.961 -6.730 1.00 29.88 185 GLU B CA 1
ATOM 4010 C C . GLU B 1 169 ? 60.743 -12.825 -6.039 1.00 26.72 185 GLU B C 1
ATOM 4011 O O . GLU B 1 169 ? 60.210 -11.733 -5.922 1.00 27.43 185 GLU B O 1
ATOM 4017 N N . ARG B 1 170 ? 61.969 -13.068 -5.580 1.00 24.54 186 ARG B N 1
ATOM 4018 C CA . ARG B 1 170 ? 62.722 -12.015 -4.886 1.00 23.05 186 ARG B CA 1
ATOM 4019 C C . ARG B 1 170 ? 63.098 -10.905 -5.873 1.00 21.30 186 ARG B C 1
ATOM 4020 O O . ARG B 1 170 ? 63.558 -11.183 -6.972 1.00 22.68 186 ARG B O 1
ATOM 4028 N N . THR B 1 171 ? 62.892 -9.655 -5.471 1.00 18.17 187 THR B N 1
ATOM 4029 C CA . THR B 1 171 ? 63.106 -8.506 -6.352 1.00 17.63 187 THR B CA 1
ATOM 4030 C C . THR B 1 171 ? 64.587 -8.277 -6.604 1.00 16.17 187 THR B C 1
ATOM 4031 O O . THR B 1 171 ? 65.361 -8.160 -5.662 1.00 17.12 187 THR B O 1
ATOM 4035 N N . LYS B 1 172 ? 64.981 -8.237 -7.875 1.00 15.23 188 LYS B N 1
ATOM 4036 C CA . LYS B 1 172 ? 66.362 -7.935 -8.233 1.00 16.71 188 LYS B CA 1
ATOM 4037 C C . LYS B 1 172 ? 66.626 -6.458 -7.976 1.00 15.71 188 LYS B C 1
ATOM 4038 O O . LYS B 1 172 ? 65.851 -5.585 -8.399 1.00 16.54 188 LYS B O 1
ATOM 4044 N N . VAL B 1 173 ? 67.694 -6.182 -7.242 1.00 14.21 189 VAL B N 1
ATOM 4045 C CA . VAL B 1 173 ? 68.006 -4.820 -6.837 1.00 15.23 189 VAL B CA 1
ATOM 4046 C C . VAL B 1 173 ? 69.488 -4.511 -7.089 1.00 14.12 189 VAL B C 1
ATOM 4047 O O . VAL B 1 173 ? 70.355 -5.345 -6.853 1.00 15.24 189 VAL B O 1
ATOM 4051 N N . TYR B 1 174 ? 69.747 -3.317 -7.608 1.00 13.66 190 TYR B N 1
ATOM 4052 C CA . TYR B 1 174 ? 71.083 -2.795 -7.808 1.00 13.36 190 TYR B CA 1
ATOM 4053 C C . TYR B 1 174 ? 71.288 -1.617 -6.851 1.00 13.74 190 TYR B C 1
ATOM 4054 O O . TYR B 1 174 ? 70.481 -0.677 -6.798 1.00 14.24 190 TYR B O 1
ATOM 4063 N N . TYR B 1 175 ? 72.374 -1.687 -6.093 1.00 13.10 191 TYR B N 1
ATOM 4064 C CA . TYR B 1 175 ? 72.766 -0.633 -5.160 1.00 12.99 191 TYR B CA 1
ATOM 4065 C C . TYR B 1 175 ? 73.777 0.279 -5.860 1.00 12.43 191 TYR B C 1
ATOM 4066 O O . TYR B 1 175 ? 74.927 -0.093 -6.066 1.00 13.48 191 TYR B O 1
ATOM 4075 N N . ALA B 1 176 ? 73.311 1.461 -6.254 1.00 11.96 192 ALA B N 1
ATOM 4076 C CA . ALA B 1 176 ? 74.087 2.396 -7.055 1.00 12.33 192 ALA B CA 1
ATOM 4077 C C . ALA B 1 176 ? 74.804 3.396 -6.160 1.00 12.63 192 ALA B C 1
ATOM 4078 O O . ALA B 1 176 ? 74.179 4.246 -5.535 1.00 14.51 192 ALA B O 1
ATOM 4080 N N . GLU B 1 177 ? 76.121 3.284 -6.113 1.00 13.58 193 GLU B N 1
ATOM 4081 C CA . GLU B 1 177 ? 76.947 4.153 -5.284 1.00 13.64 193 GLU B CA 1
ATOM 4082 C C . GLU B 1 177 ? 77.838 5.043 -6.143 1.00 15.49 193 GLU B C 1
ATOM 4083 O O . GLU B 1 177 ? 78.058 4.764 -7.326 1.00 19.17 193 GLU B O 1
ATOM 4089 N N . GLY B 1 178 ? 78.338 6.116 -5.537 1.00 15.40 194 GLY B N 1
ATOM 4090 C CA . GLY B 1 178 ? 79.174 7.087 -6.222 1.00 16.42 194 GLY B CA 1
ATOM 4091 C C . GLY B 1 178 ? 78.400 8.098 -7.049 1.00 17.43 194 GLY B C 1
ATOM 4092 O O . GLY B 1 178 ? 77.196 7.974 -7.245 1.00 17.54 194 GLY B O 1
ATOM 4093 N N . ASP B 1 179 ? 79.115 9.101 -7.546 1.00 19.36 195 ASP B N 1
ATOM 4094 C CA . ASP B 1 179 ? 78.513 10.170 -8.336 1.00 20.69 195 ASP B CA 1
ATOM 4095 C C . ASP B 1 179 ? 77.924 9.698 -9.666 1.00 20.09 195 ASP B C 1
ATOM 4096 O O . ASP B 1 179 ? 77.023 10.339 -10.199 1.00 20.63 195 ASP B O 1
ATOM 4101 N N . PHE B 1 180 ? 78.432 8.592 -10.196 1.00 19.12 196 PHE B N 1
ATOM 4102 C CA . PHE B 1 180 ? 78.025 8.120 -11.512 1.00 21.13 196 PHE B CA 1
ATOM 4103 C C . PHE B 1 180 ? 77.309 6.764 -11.471 1.00 18.91 196 PHE B C 1
ATOM 4104 O O . PHE B 1 180 ? 77.027 6.177 -12.511 1.00 18.87 196 PHE B O 1
ATOM 4112 N N . GLY B 1 181 ? 77.012 6.271 -10.268 1.00 18.61 197 GLY B N 1
ATOM 4113 C CA . GLY B 1 181 ? 76.265 5.032 -10.103 1.00 16.96 197 GLY B CA 1
ATOM 4114 C C . GLY B 1 181 ? 76.993 3.767 -10.517 1.00 16.32 197 GLY B C 1
ATOM 4115 O O . GLY B 1 181 ? 76.369 2.714 -10.613 1.00 17.22 197 GLY B O 1
ATOM 4116 N N . LEU B 1 182 ? 78.307 3.867 -10.737 1.00 15.80 198 LEU B N 1
ATOM 4117 C CA . LEU B 1 182 ? 79.111 2.764 -11.252 1.00 17.24 198 LEU B CA 1
ATOM 4118 C C . LEU B 1 182 ? 79.933 2.077 -10.161 1.00 17.84 198 LEU B C 1
ATOM 4119 O O . LEU B 1 182 ? 80.788 1.239 -10.452 1.00 18.88 198 LEU B O 1
ATOM 4124 N N . GLN B 1 183 ? 79.679 2.417 -8.906 1.00 16.90 199 GLN B N 1
ATOM 4125 C CA . GLN B 1 183 ? 80.210 1.621 -7.810 1.00 17.39 199 GLN B CA 1
ATOM 4126 C C . GLN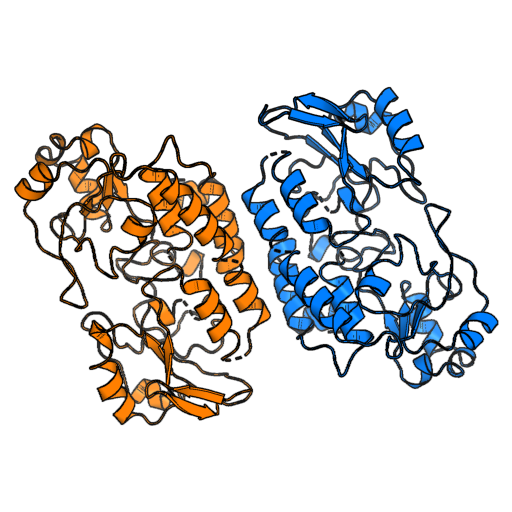 B 1 183 ? 79.030 0.950 -7.152 1.00 16.16 199 GLN B C 1
ATOM 4127 O O . GLN B 1 183 ? 77.939 1.485 -7.166 1.00 16.37 199 GLN B O 1
ATOM 4133 N N . THR B 1 184 ? 79.254 -0.237 -6.606 1.00 16.35 200 THR B N 1
ATOM 4134 C CA . THR B 1 184 ? 78.204 -0.975 -5.935 1.00 15.21 200 THR B CA 1
ATOM 4135 C C . THR B 1 184 ? 78.834 -1.815 -4.842 1.00 14.15 200 THR B C 1
ATOM 4136 O O . THR B 1 184 ? 80.030 -1.693 -4.561 1.00 13.69 200 THR B O 1
ATOM 4140 N N . GLU B 1 185 ? 78.020 -2.634 -4.202 1.00 14.06 201 GLU B N 1
ATOM 4141 C CA . GLU B 1 185 ? 78.513 -3.563 -3.197 1.00 15.36 201 GLU B CA 1
ATOM 4142 C C . GLU B 1 185 ? 78.295 -4.983 -3.643 1.00 15.68 201 GLU B C 1
ATOM 4143 O O . GLU B 1 185 ? 77.386 -5.267 -4.419 1.00 16.77 201 GLU B O 1
ATOM 4149 N N . CYS B 1 186 ? 79.141 -5.864 -3.129 1.00 17.21 202 CYS B N 1
ATOM 4150 C CA . CYS B 1 186 ? 78.929 -7.300 -3.210 1.00 18.49 202 CYS B CA 1
ATOM 4151 C C . CYS B 1 186 ? 77.622 -7.669 -2.516 1.00 17.13 202 CYS B C 1
ATOM 4152 O O . CYS B 1 186 ? 77.181 -6.970 -1.582 1.00 18.14 202 CYS B O 1
ATOM 4155 N N . ASP B 1 187 ? 77.012 -8.771 -2.952 1.00 15.44 203 ASP B N 1
ATOM 4156 C CA . ASP B 1 187 ? 75.796 -9.268 -2.307 1.00 18.21 203 ASP B CA 1
ATOM 4157 C C . ASP B 1 187 ? 76.051 -9.749 -0.872 1.00 17.85 203 ASP B C 1
ATOM 4158 O O . ASP B 1 187 ? 75.111 -9.850 -0.086 1.00 18.10 203 ASP B O 1
ATOM 4163 N N . ARG B 1 188 ? 77.314 -10.037 -0.550 1.00 17.18 204 ARG B N 1
ATOM 4164 C CA . ARG B 1 188 ? 77.751 -10.290 0.832 1.00 17.85 204 ARG B CA 1
ATOM 4165 C C . ARG B 1 188 ? 78.750 -9.201 1.239 1.00 17.73 204 ARG B C 1
ATOM 4166 O O . ARG B 1 188 ? 79.940 -9.272 0.906 1.00 18.78 204 ARG B O 1
ATOM 4174 N N . SER B 1 189 ? 78.244 -8.191 1.940 1.00 15.66 205 SER B N 1
ATOM 4175 C CA . SER B 1 189 ? 79.021 -7.020 2.340 1.00 15.58 205 SER B CA 1
ATOM 4176 C C . SER B 1 189 ? 78.307 -6.349 3.500 1.00 16.73 205 SER B C 1
ATOM 4177 O O . SER B 1 189 ? 77.077 -6.270 3.506 1.00 16.71 205 SER B O 1
ATOM 4180 N N . PHE B 1 190 ? 79.054 -5.834 4.474 1.00 17.35 206 PHE B N 1
ATOM 4181 C CA . PHE B 1 190 ? 78.387 -5.087 5.533 1.00 15.76 206 PHE B CA 1
ATOM 4182 C C . PHE B 1 190 ? 77.770 -3.771 5.046 1.00 14.42 206 PHE B C 1
ATOM 4183 O O . PHE B 1 190 ? 76.947 -3.201 5.740 1.00 15.82 206 PHE B O 1
ATOM 4191 N N . HIS B 1 191 ? 78.128 -3.327 3.843 1.00 14.05 207 HIS B N 1
ATOM 4192 C CA . HIS B 1 191 ? 77.495 -2.152 3.235 1.00 14.41 207 HIS B CA 1
ATOM 4193 C C . HIS B 1 191 ? 76.141 -2.423 2.581 1.00 15.51 207 HIS B C 1
ATOM 4194 O O . HIS B 1 191 ? 75.359 -1.497 2.403 1.00 17.30 207 HIS B O 1
ATOM 4201 N N . SER B 1 192 ? 75.870 -3.672 2.215 1.00 17.16 208 SER B N 1
ATOM 4202 C CA . SER B 1 192 ? 74.629 -4.008 1.502 1.00 16.26 208 SER B CA 1
ATOM 4203 C C . SER B 1 192 ? 73.676 -4.901 2.295 1.00 13.96 208 SER B C 1
ATOM 4204 O O . SER B 1 192 ? 72.607 -5.257 1.800 1.00 14.31 208 SER B O 1
ATOM 4207 N N . GLU B 1 193 ? 74.034 -5.220 3.533 1.00 13.90 209 GLU B N 1
ATOM 4208 C CA . GLU B 1 193 ? 73.254 -6.142 4.362 1.00 15.99 209 GLU B CA 1
ATOM 4209 C C . GLU B 1 193 ? 71.737 -5.884 4.417 1.00 16.19 209 GLU B C 1
ATOM 4210 O O . GLU B 1 193 ? 70.966 -6.825 4.262 1.00 17.91 209 GLU B O 1
ATOM 4216 N N . PRO B 1 194 ? 71.302 -4.621 4.629 1.00 15.35 210 PRO B N 1
ATOM 4217 C CA . PRO B 1 194 ? 69.858 -4.440 4.774 1.00 14.88 210 PRO B CA 1
ATOM 4218 C C . PRO B 1 194 ? 69.074 -4.668 3.482 1.00 15.95 210 PRO B C 1
ATOM 4219 O O . PRO B 1 194 ? 67.875 -4.961 3.544 1.00 15.82 210 PRO B O 1
ATOM 4223 N N . LEU B 1 195 ? 69.729 -4.535 2.329 1.00 15.62 211 LEU B N 1
ATOM 4224 C CA . LEU B 1 195 ? 69.080 -4.857 1.054 1.00 16.29 211 LEU B CA 1
ATOM 4225 C C . LEU B 1 195 ? 68.743 -6.358 0.996 1.00 16.67 211 LEU B C 1
ATOM 4226 O O . LEU B 1 195 ? 67.668 -6.749 0.522 1.00 16.43 211 LEU B O 1
ATOM 4231 N N . ALA B 1 196 ? 69.649 -7.196 1.490 1.00 16.05 212 ALA B N 1
ATOM 4232 C CA . ALA B 1 196 ? 69.387 -8.643 1.577 1.00 17.68 212 ALA B CA 1
ATOM 4233 C C . ALA B 1 196 ? 68.359 -8.957 2.668 1.00 18.25 212 ALA B C 1
ATOM 4234 O O . ALA B 1 196 ? 67.454 -9.785 2.478 1.00 17.56 212 ALA B O 1
ATOM 4236 N N . LEU B 1 197 ? 68.489 -8.282 3.807 1.00 17.65 213 LEU B N 1
ATOM 4237 C CA . LEU B 1 197 ? 67.560 -8.478 4.921 1.00 19.32 213 LEU B CA 1
ATOM 4238 C C . LEU B 1 197 ? 66.120 -8.148 4.533 1.00 17.82 213 LEU B C 1
ATOM 4239 O O . LEU B 1 197 ? 65.185 -8.777 5.022 1.00 20.91 213 LEU B O 1
ATOM 4244 N N . ALA B 1 198 ? 65.960 -7.166 3.651 1.00 16.78 214 ALA B N 1
ATOM 4245 C CA . ALA B 1 198 ? 64.661 -6.740 3.151 1.00 17.02 214 ALA B CA 1
ATOM 4246 C C . ALA B 1 198 ? 64.115 -7.630 2.037 1.00 17.87 214 ALA B C 1
ATOM 4247 O O . ALA B 1 198 ? 63.047 -7.351 1.500 1.00 18.49 214 ALA B O 1
ATOM 4249 N N . GLY B 1 199 ? 64.851 -8.677 1.667 1.00 18.92 215 GLY B N 1
ATOM 4250 C CA . GLY B 1 199 ? 64.360 -9.671 0.706 1.00 19.75 215 GLY B CA 1
ATOM 4251 C C . GLY B 1 199 ? 64.784 -9.412 -0.730 1.00 19.73 215 GLY B C 1
ATOM 4252 O O . GLY B 1 199 ? 64.188 -9.936 -1.672 1.00 19.70 215 GLY B O 1
ATOM 4253 N N . GLY B 1 200 ? 65.823 -8.610 -0.904 1.00 17.37 216 GLY B N 1
ATOM 4254 C CA . GLY B 1 200 ? 66.307 -8.295 -2.233 1.00 17.26 216 GLY B CA 1
ATOM 4255 C C . GLY B 1 200 ? 67.185 -9.399 -2.790 1.00 16.80 216 GLY B C 1
ATOM 4256 O O . GLY B 1 200 ? 67.836 -10.121 -2.040 1.00 19.27 216 GLY B O 1
ATOM 4257 N N . ASN B 1 201 ? 67.172 -9.542 -4.110 1.00 15.72 217 ASN B N 1
ATOM 4258 C CA . ASN B 1 201 ? 68.192 -10.302 -4.824 1.00 16.29 217 ASN B CA 1
ATOM 4259 C C . ASN B 1 201 ? 69.235 -9.309 -5.345 1.00 15.39 217 ASN B C 1
ATOM 4260 O O . ASN B 1 201 ? 69.037 -8.666 -6.381 1.00 14.46 217 ASN B O 1
ATOM 4265 N N . LEU B 1 202 ? 70.328 -9.168 -4.597 1.00 14.67 218 LEU B N 1
ATOM 4266 C CA . LEU B 1 202 ? 71.388 -8.215 -4.919 1.00 15.58 218 LEU B CA 1
ATOM 4267 C C . LEU B 1 202 ? 72.189 -8.680 -6.135 1.00 15.67 218 LEU B C 1
ATOM 4268 O O . LEU B 1 202 ? 72.849 -9.723 -6.091 1.00 16.52 218 LEU B O 1
ATOM 4273 N N . VAL B 1 203 ? 72.153 -7.897 -7.208 1.00 15.90 219 VAL B N 1
ATOM 4274 C CA . VAL B 1 203 ? 72.596 -8.395 -8.513 1.00 16.46 219 VAL B CA 1
ATOM 4275 C C . VAL B 1 203 ? 74.107 -8.620 -8.666 1.00 17.46 219 VAL B C 1
ATOM 4276 O O . VAL B 1 203 ? 74.514 -9.485 -9.426 1.00 20.27 219 VAL B O 1
ATOM 4280 N N . HIS B 1 204 ? 74.933 -7.840 -7.967 1.00 18.51 220 HIS B N 1
ATOM 4281 C CA . HIS B 1 204 ? 76.396 -8.010 -8.038 1.00 17.98 220 HIS B CA 1
ATOM 4282 C C . HIS B 1 204 ? 76.841 -9.057 -7.002 1.00 18.02 220 HIS B C 1
ATOM 4283 O O . HIS B 1 204 ? 76.697 -8.849 -5.792 1.00 19.44 220 HIS B O 1
ATOM 4290 N N . LYS B 1 205 ? 77.366 -10.180 -7.489 1.00 18.56 221 LYS B N 1
ATOM 4291 C CA . LYS B 1 205 ? 77.653 -11.355 -6.653 1.00 18.24 221 LYS B CA 1
ATOM 4292 C C . LYS B 1 205 ? 79.149 -11.457 -6.335 1.00 18.55 221 LYS B C 1
ATOM 4293 O O . LYS B 1 205 ? 79.968 -11.639 -7.232 1.00 21.45 221 LYS B O 1
ATOM 4299 N N . CYS B 1 206 ? 79.495 -11.321 -5.061 1.00 18.81 222 CYS B N 1
ATOM 4300 C CA . CYS B 1 206 ? 80.879 -11.502 -4.572 1.00 18.26 222 CYS B CA 1
ATOM 4301 C C . CYS B 1 206 ? 80.870 -11.419 -3.053 1.00 17.34 222 CYS B C 1
ATOM 4302 O O . CYS B 1 206 ? 79.807 -11.259 -2.453 1.00 16.45 222 CYS B O 1
ATOM 4305 N N . VAL B 1 207 ? 82.043 -11.544 -2.435 1.00 17.63 223 VAL B N 1
ATOM 4306 C CA . VAL B 1 207 ? 82.201 -11.298 -1.011 1.00 17.93 223 VAL B CA 1
ATOM 4307 C C . VAL B 1 207 ? 83.115 -10.096 -0.824 1.00 16.67 223 VAL B C 1
ATOM 4308 O O . VAL B 1 207 ? 84.207 -10.037 -1.382 1.00 15.75 223 VAL B O 1
ATOM 4312 N N . GLN B 1 208 ? 82.644 -9.131 -0.046 1.00 16.28 224 GLN B N 1
ATOM 4313 C CA . GLN B 1 208 ? 83.403 -7.934 0.294 1.00 16.33 224 GLN B CA 1
ATOM 4314 C C . GLN B 1 208 ? 84.850 -8.258 0.711 1.00 15.92 224 GLN B C 1
ATOM 4315 O O . GLN B 1 208 ? 85.096 -9.059 1.607 1.00 16.37 224 GLN B O 1
ATOM 4321 N N . ASN B 1 209 ? 85.796 -7.601 0.070 1.00 17.43 225 ASN B N 1
ATOM 4322 C CA . ASN B 1 209 ? 87.212 -7.835 0.340 1.00 22.23 225 ASN B CA 1
ATOM 4323 C C . ASN B 1 209 ? 87.934 -6.624 0.929 1.00 20.28 225 ASN B C 1
ATOM 4324 O O . ASN B 1 209 ? 89.088 -6.740 1.347 1.00 24.23 225 ASN B O 1
ATOM 4329 N N . SER B 1 210 ? 87.275 -5.465 0.947 1.00 19.54 226 SER B N 1
ATOM 4330 C CA . SER B 1 210 ? 87.878 -4.252 1.486 1.00 20.39 226 SER B CA 1
ATOM 4331 C C . SER B 1 210 ? 86.891 -3.592 2.418 1.00 18.84 226 SER B C 1
ATOM 4332 O O . SER B 1 210 ? 85.680 -3.764 2.270 1.00 19.16 226 SER B O 1
ATOM 4335 N N . VAL B 1 211 ? 87.414 -2.838 3.378 1.00 18.39 227 VAL B N 1
ATOM 4336 C CA . VAL B 1 211 ? 86.571 -2.132 4.327 1.00 17.67 227 VAL B CA 1
ATOM 4337 C C . VAL B 1 211 ? 85.567 -1.219 3.624 1.00 15.89 227 VAL B C 1
ATOM 4338 O O . VAL B 1 211 ? 84.392 -1.225 3.972 1.00 14.84 227 VAL B O 1
ATOM 4342 N N . VAL B 1 212 ? 86.026 -0.440 2.645 1.00 16.04 228 VAL B N 1
ATOM 4343 C CA . VAL B 1 212 ? 85.165 0.584 2.043 1.00 17.77 228 VAL B CA 1
ATOM 4344 C C . VAL B 1 212 ? 84.160 0.010 1.041 1.00 16.39 228 VAL B C 1
ATOM 4345 O O . VAL B 1 212 ? 83.165 0.658 0.730 1.00 18.41 228 VAL B O 1
ATOM 4349 N N . GLY B 1 213 ? 84.411 -1.198 0.551 1.00 16.61 229 GLY B N 1
ATOM 4350 C CA . GLY B 1 213 ? 83.566 -1.789 -0.494 1.00 17.00 229 GLY B CA 1
ATOM 4351 C C . GLY B 1 213 ? 83.759 -1.076 -1.820 1.00 18.11 229 GLY B C 1
ATOM 4352 O O . GLY B 1 213 ? 84.889 -0.925 -2.283 1.00 18.43 229 GLY B O 1
ATOM 4353 N N . LEU B 1 214 ? 82.657 -0.638 -2.433 1.00 19.19 230 LEU B N 1
ATOM 4354 C CA . LEU B 1 214 ? 82.693 0.153 -3.675 1.00 17.55 230 LEU B CA 1
ATOM 4355 C C . LEU B 1 214 ? 83.304 -0.617 -4.848 1.00 17.90 230 LEU B C 1
ATOM 4356 O O . LEU B 1 214 ? 84.252 -0.166 -5.499 1.00 18.42 230 LEU B O 1
ATOM 4361 N N . GLN B 1 215 ? 82.733 -1.782 -5.121 1.00 17.03 231 GLN B N 1
ATOM 4362 C CA . GLN B 1 215 ? 83.119 -2.574 -6.284 1.00 18.41 231 GLN B CA 1
ATOM 4363 C C . GLN B 1 215 ? 82.811 -1.750 -7.531 1.00 17.42 231 GLN B C 1
ATOM 4364 O O . GLN B 1 215 ? 81.824 -1.031 -7.556 1.00 17.42 231 GLN B O 1
ATOM 4370 N N . GLU B 1 216 ? 83.656 -1.847 -8.551 1.00 19.52 232 GLU B N 1
ATOM 4371 C CA . GLU B 1 216 ? 83.475 -1.083 -9.790 1.00 20.97 232 GLU B CA 1
ATOM 4372 C C . GLU B 1 216 ? 82.716 -1.928 -10.799 1.00 21.58 232 GLU B C 1
ATOM 4373 O O . GLU B 1 216 ? 83.072 -3.076 -11.015 1.00 22.05 232 GLU B O 1
ATOM 4379 N N . VAL B 1 217 ? 81.681 -1.366 -11.418 1.00 23.39 233 VAL B N 1
ATOM 4380 C CA . VAL B 1 217 ? 81.020 -2.014 -12.555 1.00 22.96 233 VAL B CA 1
ATOM 4381 C C . VAL B 1 217 ? 80.855 -1.025 -13.695 1.00 22.37 233 VAL B C 1
ATOM 4382 O O . VAL B 1 217 ? 80.965 0.179 -13.502 1.00 25.15 233 VAL B O 1
ATOM 4386 N N . SER B 1 218 ? 80.581 -1.548 -14.883 1.00 22.35 234 SER B N 1
ATOM 4387 C CA . SER B 1 218 ? 80.313 -0.709 -16.047 1.00 20.24 234 SER B CA 1
ATOM 4388 C C . SER B 1 218 ? 78.814 -0.469 -16.233 1.00 18.56 234 SER B C 1
ATOM 4389 O O . SER B 1 218 ? 77.971 -1.203 -15.701 1.00 16.44 234 SER B O 1
ATOM 4392 N N . PHE B 1 219 ? 78.495 0.565 -17.004 1.00 18.92 235 PHE B N 1
ATOM 4393 C CA . PHE B 1 219 ? 77.126 0.841 -17.400 1.00 18.96 235 PHE B CA 1
ATOM 4394 C C . PHE B 1 219 ? 76.539 -0.385 -18.099 1.00 17.28 235 PHE B C 1
ATOM 4395 O O . PHE B 1 219 ? 75.415 -0.805 -17.824 1.00 17.50 235 PHE B O 1
ATOM 4403 N N . GLU B 1 220 ? 77.335 -0.985 -18.968 1.00 19.30 236 GLU B N 1
ATOM 4404 C CA . GLU B 1 220 ? 76.919 -2.164 -19.723 1.00 19.53 236 GLU B CA 1
ATOM 4405 C C . GLU B 1 220 ? 76.600 -3.349 -18.787 1.00 17.91 236 GLU B C 1
ATOM 4406 O O . GLU B 1 220 ? 75.662 -4.117 -19.028 1.00 15.90 236 GLU B O 1
ATOM 4412 N N . GLN B 1 221 ? 77.351 -3.462 -17.693 1.00 17.62 237 GLN B N 1
ATOM 4413 C CA . GLN B 1 221 ? 77.092 -4.470 -16.662 1.00 18.12 237 GLN B CA 1
ATOM 4414 C C . GLN B 1 221 ? 75.737 -4.281 -15.985 1.00 17.05 237 GLN B C 1
ATOM 4415 O O . GLN B 1 221 ? 75.025 -5.256 -15.718 1.00 16.28 237 GLN B O 1
ATOM 4421 N N . ILE B 1 222 ? 75.396 -3.031 -15.692 1.00 15.19 238 ILE B N 1
ATOM 4422 C CA . ILE B 1 222 ? 74.123 -2.722 -15.058 1.00 16.72 238 ILE B CA 1
ATOM 4423 C C . ILE B 1 222 ? 72.967 -3.126 -15.978 1.00 16.60 238 ILE B C 1
ATOM 4424 O O . ILE B 1 222 ? 71.985 -3.733 -15.522 1.00 15.71 238 ILE B O 1
ATOM 4429 N N . ILE B 1 223 ? 73.089 -2.797 -17.263 1.00 15.55 239 ILE B N 1
ATOM 4430 C CA . ILE B 1 223 ? 72.118 -3.253 -18.266 1.00 18.04 239 ILE B CA 1
ATOM 4431 C C . ILE B 1 223 ? 71.945 -4.784 -18.211 1.00 17.81 239 ILE B C 1
ATOM 4432 O O . ILE B 1 223 ? 70.822 -5.282 -18.201 1.00 19.17 239 ILE B O 1
ATOM 4437 N N . LEU B 1 224 ? 73.046 -5.526 -18.151 1.00 16.93 240 LEU B N 1
ATOM 4438 C CA . LEU B 1 224 ? 72.980 -6.994 -18.095 1.00 18.76 240 LEU B CA 1
ATOM 4439 C C . LEU B 1 224 ? 72.284 -7.491 -16.839 1.00 17.50 240 LEU B C 1
ATOM 4440 O O . LEU B 1 224 ? 71.546 -8.469 -16.882 1.00 16.78 240 LEU B O 1
ATOM 4445 N N . TYR B 1 225 ? 72.536 -6.816 -15.724 1.00 17.03 241 TYR B N 1
ATOM 4446 C CA . TYR B 1 225 ? 71.935 -7.175 -14.446 1.00 16.44 241 TYR B CA 1
ATOM 4447 C C . TYR B 1 225 ? 70.423 -6.945 -14.426 1.00 16.70 241 TYR B C 1
ATOM 4448 O O . TYR B 1 225 ? 69.706 -7.652 -13.719 1.00 17.68 241 TYR B O 1
ATOM 4457 N N . ASP B 1 226 ? 69.941 -5.974 -15.206 1.00 17.70 242 ASP B N 1
ATOM 4458 C CA . ASP B 1 226 ? 68.494 -5.774 -15.408 1.00 19.70 242 ASP B CA 1
ATOM 4459 C C . ASP B 1 226 ? 67.750 -5.718 -14.067 1.00 18.53 242 ASP B C 1
ATOM 4460 O O . ASP B 1 226 ? 66.816 -6.496 -13.837 1.00 18.67 242 ASP B O 1
ATOM 4465 N N . PRO B 1 227 ? 68.167 -4.803 -13.165 1.00 16.27 243 PRO B N 1
ATOM 4466 C CA . PRO B 1 227 ? 67.502 -4.745 -11.865 1.00 15.80 243 PRO B CA 1
ATOM 4467 C C . PRO B 1 227 ? 66.075 -4.227 -11.974 1.00 15.85 243 PRO B C 1
ATOM 4468 O O . PRO B 1 227 ? 65.780 -3.397 -12.840 1.00 17.04 243 PRO B O 1
ATOM 4472 N N A GLU B 1 228 ? 65.197 -4.714 -11.105 0.50 15.64 244 GLU B N 1
ATOM 4473 N N B GLU B 1 228 ? 65.201 -4.729 -11.107 0.50 15.32 244 GLU B N 1
ATOM 4474 C CA A GLU B 1 228 ? 63.822 -4.215 -11.035 0.50 16.87 244 GLU B CA 1
ATOM 4475 C CA B GLU B 1 228 ? 63.822 -4.245 -11.007 0.50 16.62 244 GLU B CA 1
ATOM 4476 C C A GLU B 1 228 ? 63.736 -2.921 -10.223 0.50 15.79 244 GLU B C 1
ATOM 4477 C C B GLU B 1 228 ? 63.748 -2.926 -10.233 0.50 15.71 244 GLU B C 1
ATOM 4478 O O A GLU B 1 228 ? 62.899 -2.056 -10.504 0.50 15.85 244 GLU B O 1
ATOM 4479 O O B GLU B 1 228 ? 62.932 -2.054 -10.546 0.50 15.83 244 GLU B O 1
ATOM 4490 N N . VAL B 1 229 ? 64.603 -2.794 -9.221 1.00 15.61 245 VAL B N 1
ATOM 4491 C CA . VAL B 1 229 ? 64.669 -1.601 -8.383 1.00 15.92 245 VAL B CA 1
ATOM 4492 C C . VAL B 1 229 ? 66.129 -1.171 -8.263 1.00 15.07 245 VAL B C 1
ATOM 4493 O O . VAL B 1 229 ? 67.040 -2.005 -8.194 1.00 15.09 245 VAL B O 1
ATOM 4497 N N . ILE B 1 230 ? 66.349 0.135 -8.264 1.00 14.13 246 ILE B N 1
ATOM 4498 C CA . ILE B 1 230 ? 67.662 0.686 -8.024 1.00 13.69 246 ILE B CA 1
ATOM 4499 C C . ILE B 1 230 ? 67.595 1.557 -6.775 1.00 13.84 246 ILE B C 1
ATOM 4500 O O . ILE B 1 230 ? 66.760 2.456 -6.674 1.00 13.34 246 ILE B O 1
ATOM 4505 N N . ILE B 1 231 ? 68.476 1.270 -5.822 1.00 13.43 247 ILE B N 1
ATOM 4506 C CA . ILE B 1 231 ? 68.619 2.075 -4.610 1.00 13.16 247 ILE B CA 1
ATOM 4507 C C . ILE B 1 231 ? 69.874 2.925 -4.763 1.00 13.02 247 ILE B C 1
ATOM 4508 O O . ILE B 1 231 ? 70.954 2.392 -4.972 1.00 13.78 247 ILE B O 1
ATOM 4513 N N . VAL B 1 232 ? 69.712 4.242 -4.655 1.00 14.15 248 VAL B N 1
ATOM 4514 C CA . VAL B 1 232 ? 70.766 5.220 -4.921 1.00 13.37 248 VAL B CA 1
ATOM 4515 C C . VAL B 1 232 ? 71.233 5.914 -3.644 1.00 13.23 248 VAL B C 1
ATOM 4516 O O . VAL B 1 232 ? 70.418 6.391 -2.861 1.00 13.32 248 VAL B O 1
ATOM 4520 N N . GLN B 1 233 ? 72.543 6.038 -3.475 1.00 13.70 249 GLN B N 1
ATOM 4521 C CA . GLN B 1 233 ? 73.108 6.734 -2.309 1.00 15.50 249 GLN B CA 1
ATOM 4522 C C . GLN B 1 233 ? 73.371 8.225 -2.594 1.00 16.30 249 GLN B C 1
ATOM 4523 O O . GLN B 1 233 ? 73.062 9.076 -1.762 1.00 17.71 249 GLN B O 1
ATOM 4529 N N A ASN B 1 234 ? 73.921 8.538 -3.765 0.50 16.97 250 ASN B N 1
ATOM 4530 N N B ASN B 1 234 ? 73.938 8.540 -3.760 0.50 17.08 250 ASN B N 1
ATOM 4531 C CA A ASN B 1 234 ? 74.353 9.903 -4.053 0.50 17.71 250 ASN B CA 1
ATOM 4532 C CA B ASN B 1 234 ? 74.335 9.918 -4.044 0.50 18.25 250 ASN B CA 1
ATOM 4533 C C A ASN B 1 234 ? 73.282 10.714 -4.791 0.50 17.14 250 ASN B C 1
ATOM 4534 C C B ASN B 1 234 ? 73.249 10.701 -4.770 0.50 17.30 250 ASN B C 1
ATOM 4535 O O A ASN B 1 234 ? 72.833 10.318 -5.878 0.50 16.94 250 ASN B O 1
ATOM 4536 O O B ASN B 1 234 ? 72.768 10.279 -5.833 0.50 17.14 250 ASN B O 1
ATOM 4545 N N . PRO B 1 235 ? 72.861 11.852 -4.206 1.00 16.76 251 PRO B N 1
ATOM 4546 C CA . PRO B 1 235 ? 71.842 12.684 -4.852 1.00 18.06 251 PRO B CA 1
ATOM 4547 C C . PRO B 1 235 ? 72.208 13.145 -6.260 1.00 19.31 251 PRO B C 1
ATOM 4548 O O . PRO B 1 235 ? 71.307 13.339 -7.078 1.00 24.13 251 PRO B O 1
ATOM 4552 N N . THR B 1 236 ? 73.495 13.303 -6.570 1.00 19.45 252 THR B N 1
ATOM 4553 C CA . THR B 1 236 ? 73.861 13.727 -7.932 1.00 22.45 252 THR B CA 1
ATOM 4554 C C . THR B 1 236 ? 73.512 12.633 -8.949 1.00 21.47 252 THR B C 1
ATOM 4555 O O . THR B 1 236 ? 72.997 12.929 -10.037 1.00 24.29 252 THR B O 1
ATOM 4559 N N . PHE B 1 237 ? 73.729 11.373 -8.581 1.00 19.15 253 PHE B N 1
ATOM 4560 C CA . PHE B 1 237 ? 73.373 10.279 -9.463 1.00 18.45 253 PHE B CA 1
ATOM 4561 C C . PHE B 1 237 ? 71.863 10.132 -9.626 1.00 17.19 253 PHE B C 1
ATOM 4562 O O . PHE B 1 237 ? 71.395 9.790 -10.711 1.00 18.23 253 PHE B O 1
ATOM 4570 N N . TYR B 1 238 ? 71.111 10.377 -8.554 1.00 15.60 254 TYR B N 1
ATOM 4571 C CA . TYR B 1 238 ? 69.659 10.321 -8.611 1.00 17.43 254 TYR B CA 1
ATOM 4572 C C . TYR B 1 238 ? 69.123 11.270 -9.683 1.00 19.31 254 TYR B C 1
ATOM 4573 O O . TYR B 1 238 ? 68.190 10.924 -10.397 1.00 20.38 254 TYR B O 1
ATOM 4582 N N . LYS B 1 239 ? 69.722 12.453 -9.801 1.00 20.93 255 LYS B N 1
ATOM 4583 C CA . LYS B 1 239 ? 69.376 13.389 -10.885 1.00 21.99 255 LYS B CA 1
ATOM 4584 C C . LYS B 1 239 ? 69.826 12.875 -12.246 1.00 19.62 255 LYS B C 1
ATOM 4585 O O . LYS B 1 239 ? 69.051 12.842 -13.201 1.00 21.82 255 LYS B O 1
ATOM 4591 N N . THR B 1 240 ? 71.086 12.467 -12.324 1.00 20.45 256 THR B N 1
ATOM 4592 C CA . THR B 1 240 ? 71.681 11.994 -13.571 1.00 21.99 256 THR B CA 1
ATOM 4593 C C . THR B 1 240 ? 70.894 10.861 -14.226 1.00 21.42 256 THR B C 1
ATOM 4594 O O . THR B 1 240 ? 70.704 10.860 -15.446 1.00 18.49 256 THR B O 1
ATOM 4598 N N . VAL B 1 241 ? 70.432 9.915 -13.411 1.00 20.65 257 VAL B N 1
ATOM 4599 C CA . VAL B 1 241 ? 69.808 8.700 -13.909 1.00 21.08 257 VAL B CA 1
ATOM 4600 C C . VAL B 1 241 ? 68.459 8.979 -14.591 1.00 21.05 257 VAL B C 1
ATOM 4601 O O . VAL B 1 241 ? 68.047 8.229 -15.481 1.00 20.22 257 VAL B O 1
ATOM 4605 N N . PHE B 1 242 ? 67.790 10.058 -14.189 1.00 20.11 258 PHE B N 1
ATOM 4606 C CA . PHE B 1 242 ? 66.567 10.489 -14.863 1.00 22.90 258 PHE B CA 1
ATOM 4607 C C . PHE B 1 242 ? 66.785 11.562 -15.928 1.00 24.01 258 PHE B C 1
ATOM 4608 O O . PHE B 1 242 ? 65.868 11.854 -16.701 1.00 29.12 258 PHE B O 1
ATOM 4616 N N . ARG B 1 243 ? 67.988 12.126 -15.987 1.00 24.17 259 ARG B N 1
ATOM 4617 C CA . ARG B 1 243 ? 68.323 13.163 -16.971 1.00 27.30 259 ARG B CA 1
ATOM 4618 C C . ARG B 1 243 ? 69.015 12.593 -18.208 1.00 24.79 259 ARG B C 1
ATOM 4619 O O . ARG B 1 243 ? 68.555 12.809 -19.317 1.00 27.00 259 ARG B O 1
ATOM 4627 N N . GLU B 1 244 ? 70.129 11.890 -18.015 1.00 26.90 260 GLU B N 1
ATOM 4628 C CA . GLU B 1 244 ? 70.915 11.362 -19.130 1.00 26.05 260 GLU B CA 1
ATOM 4629 C C . GLU B 1 244 ? 70.133 10.276 -19.863 1.00 25.40 260 GLU B C 1
ATOM 4630 O O . GLU B 1 244 ? 69.627 9.334 -19.251 1.00 22.46 260 GLU B O 1
ATOM 4636 N N . LYS B 1 245 ? 70.028 10.422 -21.179 1.00 25.72 261 LYS B N 1
ATOM 4637 C CA . LYS B 1 245 ? 69.205 9.521 -21.980 1.00 26.59 261 LYS B CA 1
ATOM 4638 C C . LYS B 1 245 ? 69.639 8.057 -21.928 1.00 22.50 261 LYS B C 1
ATOM 4639 O O . LYS B 1 245 ? 68.794 7.179 -22.036 1.00 23.17 261 LYS B O 1
ATOM 4645 N N . LYS B 1 246 ? 70.929 7.777 -21.753 1.00 22.02 262 LYS B N 1
ATOM 4646 C CA . LYS B 1 246 ? 71.390 6.389 -21.843 1.00 21.34 262 LYS B CA 1
ATOM 4647 C C . LYS B 1 246 ? 70.739 5.485 -20.792 1.00 19.58 262 LYS B C 1
ATOM 4648 O O . LYS B 1 246 ? 70.525 4.306 -21.043 1.00 16.29 262 LYS B O 1
ATOM 4654 N N . TRP B 1 247 ? 70.391 6.053 -19.641 1.00 19.06 263 TRP B N 1
ATOM 4655 C CA . TRP B 1 247 ? 69.791 5.282 -18.550 1.00 18.41 263 TRP B CA 1
ATOM 4656 C C . TRP B 1 247 ? 68.325 4.888 -18.813 1.00 18.24 263 TRP B C 1
ATOM 4657 O O . TRP B 1 247 ? 67.802 3.977 -18.161 1.00 15.44 263 TRP B O 1
ATOM 4668 N N . ALA B 1 248 ? 67.678 5.548 -19.779 1.00 17.44 264 ALA B N 1
ATOM 4669 C CA . ALA B 1 248 ? 66.254 5.316 -20.069 1.00 18.15 264 ALA B CA 1
ATOM 4670 C C . ALA B 1 248 ? 65.957 3.884 -20.508 1.00 17.49 264 ALA B C 1
ATOM 4671 O O . ALA B 1 248 ? 64.812 3.433 -20.467 1.00 18.24 264 ALA B O 1
ATOM 4673 N N . VAL B 1 249 ? 66.991 3.171 -20.936 1.00 17.71 265 VAL B N 1
ATOM 4674 C CA . VAL B 1 249 ? 66.825 1.829 -21.459 1.00 19.80 265 VAL B CA 1
ATOM 4675 C C . VAL B 1 249 ? 66.626 0.806 -20.319 1.00 18.26 265 VAL B C 1
ATOM 4676 O O . VAL B 1 249 ? 66.169 -0.311 -20.539 1.00 20.09 265 VAL B O 1
ATOM 4680 N N . LEU B 1 250 ? 66.941 1.210 -19.095 1.00 16.13 266 LEU B N 1
ATOM 4681 C CA . LEU B 1 250 ? 66.722 0.361 -17.927 1.00 16.84 266 LEU B CA 1
ATOM 4682 C C . LEU B 1 250 ? 65.248 0.325 -17.531 1.00 16.90 266 LEU B C 1
ATOM 4683 O O . LEU B 1 250 ? 64.610 1.372 -17.420 1.00 16.76 266 LEU B O 1
ATOM 4688 N N . LYS B 1 251 ? 64.726 -0.882 -17.292 1.00 17.49 267 LYS B N 1
ATOM 4689 C CA . LYS B 1 251 ? 63.342 -1.054 -16.847 1.00 20.06 267 LYS B CA 1
ATOM 4690 C C . LYS B 1 251 ? 63.071 -0.332 -15.522 1.00 16.37 267 LYS B C 1
ATOM 4691 O O . LYS B 1 251 ? 62.011 0.255 -15.344 1.00 16.63 267 LYS B O 1
ATOM 4697 N N . ALA B 1 252 ? 64.018 -0.384 -14.589 1.00 16.36 268 ALA B N 1
ATOM 4698 C CA . ALA B 1 252 ? 63.862 0.330 -13.321 1.00 16.83 268 ALA B CA 1
ATOM 4699 C C . ALA B 1 252 ? 63.632 1.824 -13.536 1.00 15.57 268 ALA B C 1
ATOM 4700 O O . ALA B 1 252 ? 62.812 2.428 -12.851 1.00 18.19 268 ALA B O 1
ATOM 4702 N N . VAL B 1 253 ? 64.347 2.412 -14.492 1.00 15.40 269 VAL B N 1
ATOM 4703 C CA . VAL B 1 253 ? 64.200 3.841 -14.797 1.00 16.67 269 VAL B CA 1
ATOM 4704 C C . VAL B 1 253 ? 62.856 4.119 -15.481 1.00 16.42 269 VAL B C 1
ATOM 4705 O O . VAL B 1 253 ? 62.140 5.039 -15.089 1.00 16.87 269 VAL B O 1
ATOM 4709 N N . GLN B 1 254 ? 62.502 3.313 -16.477 1.00 17.21 270 GLN B N 1
ATOM 4710 C CA . GLN B 1 254 ? 61.174 3.396 -17.118 1.00 20.64 270 GLN B CA 1
ATOM 4711 C C . GLN B 1 254 ? 60.035 3.348 -16.111 1.00 19.60 270 GLN B C 1
ATOM 4712 O O . GLN B 1 254 ? 59.091 4.138 -16.183 1.00 21.61 270 GLN B O 1
ATOM 4718 N N . ASN B 1 255 ? 60.121 2.396 -15.184 1.00 19.03 271 ASN B N 1
ATOM 4719 C CA . ASN B 1 255 ? 59.093 2.212 -14.168 1.00 21.33 271 ASN B CA 1
ATOM 4720 C C . ASN B 1 255 ? 59.236 3.167 -12.983 1.00 19.12 271 ASN B C 1
ATOM 4721 O O . ASN B 1 255 ? 58.440 3.112 -12.061 1.00 19.33 271 ASN B O 1
ATOM 4726 N N . LYS B 1 256 ? 60.257 4.022 -13.002 1.00 19.39 272 LYS B N 1
ATOM 4727 C CA . LYS B 1 256 ? 60.495 4.994 -11.935 1.00 19.34 272 LYS B CA 1
ATOM 4728 C C . LYS B 1 256 ? 60.742 4.339 -10.571 1.00 18.22 272 LYS B C 1
ATOM 4729 O O . LYS B 1 256 ? 60.481 4.936 -9.538 1.00 20.04 272 LYS B O 1
ATOM 4735 N N . LYS B 1 257 ? 61.285 3.123 -10.585 1.00 16.39 273 LYS B N 1
ATOM 4736 C CA . LYS B 1 257 ? 61.574 2.372 -9.369 1.00 16.03 273 LYS B CA 1
ATOM 4737 C C . LYS B 1 257 ? 63.037 2.579 -8.973 1.00 15.18 273 LYS B C 1
ATOM 4738 O O . LYS B 1 257 ? 63.836 1.638 -8.878 1.00 16.18 273 LYS B O 1
ATOM 4744 N N . VAL B 1 258 ? 63.355 3.848 -8.751 1.00 13.95 274 VAL B N 1
ATOM 4745 C CA . VAL B 1 258 ? 64.686 4.317 -8.416 1.00 14.84 274 VAL B CA 1
ATOM 4746 C C . VAL B 1 258 ? 64.499 5.234 -7.218 1.00 14.66 274 VAL B C 1
ATOM 4747 O O . VAL B 1 258 ? 63.737 6.190 -7.301 1.00 15.26 274 VAL B O 1
ATOM 4751 N N . TYR B 1 259 ? 65.182 4.935 -6.114 1.00 14.37 275 TYR B N 1
ATOM 4752 C CA . TYR B 1 259 ? 64.936 5.610 -4.835 1.00 14.80 275 TYR B CA 1
ATOM 4753 C C . TYR B 1 259 ? 66.227 6.056 -4.148 1.00 14.43 275 TYR B C 1
ATOM 4754 O O . TYR B 1 259 ? 67.176 5.279 -4.020 1.00 15.24 275 TYR B O 1
ATOM 4763 N N . LEU B 1 260 ? 66.235 7.315 -3.715 1.00 14.03 276 LEU B N 1
ATOM 4764 C CA . LEU B 1 260 ? 67.356 7.926 -3.018 1.00 14.15 276 LEU B CA 1
ATOM 4765 C C . LEU B 1 260 ? 67.261 7.653 -1.511 1.00 13.71 276 LEU B C 1
ATOM 4766 O O . LEU B 1 260 ? 66.232 7.894 -0.887 1.00 13.37 276 LEU B O 1
ATOM 4771 N N . VAL B 1 261 ? 68.346 7.156 -0.930 1.00 13.02 277 VAL B N 1
ATOM 4772 C CA . VAL B 1 261 ? 68.332 6.711 0.465 1.00 13.63 277 VAL B CA 1
ATOM 4773 C C . VAL B 1 261 ? 68.265 7.946 1.374 1.00 14.68 277 VAL B C 1
ATOM 4774 O O . VAL B 1 261 ? 69.075 8.849 1.212 1.00 14.79 277 VAL B O 1
ATOM 4778 N N . PRO B 1 262 ? 67.312 7.989 2.330 1.00 14.88 278 PRO B N 1
ATOM 4779 C CA . PRO B 1 262 ? 67.301 9.118 3.280 1.00 16.00 278 PRO B CA 1
ATOM 4780 C C . PRO B 1 262 ? 68.505 9.175 4.219 1.00 16.68 278 PRO B C 1
ATOM 4781 O O . PRO B 1 262 ? 69.085 8.128 4.561 1.00 13.21 278 PRO B O 1
ATOM 4785 N N . LYS B 1 263 ? 68.855 10.401 4.627 1.00 15.66 279 LYS B N 1
ATOM 4786 C CA . LYS B 1 263 ? 70.111 10.683 5.327 1.00 17.37 279 LYS B CA 1
ATOM 4787 C C . LYS B 1 263 ? 69.979 11.512 6.606 1.00 16.22 279 LYS B C 1
ATOM 4788 O O . LYS B 1 263 ? 70.989 11.801 7.262 1.00 15.74 279 LYS B O 1
ATOM 4794 N N . SER B 1 264 ? 68.751 11.885 6.954 1.00 16.87 280 SER B N 1
ATOM 4795 C CA . SER B 1 264 ? 68.486 12.843 8.023 1.00 16.64 280 SER B CA 1
ATOM 4796 C C . SER B 1 264 ? 68.006 12.159 9.293 1.00 16.35 280 SER B C 1
ATOM 4797 O O . SER B 1 264 ? 66.909 11.617 9.302 1.00 16.51 280 SER B O 1
ATOM 4800 N N . PRO B 1 265 ? 68.802 12.197 10.382 1.00 15.53 281 PRO B N 1
ATOM 4801 C CA . PRO B 1 265 ? 70.139 12.751 10.594 1.00 16.23 281 PRO B CA 1
ATOM 4802 C C . PRO B 1 265 ? 71.264 11.751 10.329 1.00 15.65 281 PRO B C 1
ATOM 4803 O O . PRO B 1 265 ? 72.427 12.149 10.204 1.00 14.41 281 PRO B O 1
ATOM 4807 N N . PHE B 1 266 ? 70.905 10.467 10.282 1.00 15.22 282 PHE B N 1
ATOM 4808 C CA . PHE B 1 266 ? 71.825 9.376 10.037 1.00 14.79 282 PHE B CA 1
ATOM 4809 C C . PHE B 1 266 ? 71.300 8.610 8.824 1.00 14.74 282 PHE B C 1
ATOM 4810 O O . PHE B 1 266 ? 70.098 8.463 8.651 1.00 15.72 282 PHE B O 1
ATOM 4818 N N . ASN B 1 267 ? 72.212 8.097 8.015 1.00 13.77 283 ASN B N 1
ATOM 4819 C CA . ASN B 1 267 ? 71.857 7.359 6.812 1.00 12.90 283 ASN B CA 1
ATOM 4820 C C . ASN B 1 267 ? 71.020 6.130 7.135 1.00 12.14 283 ASN B C 1
ATOM 4821 O O . ASN B 1 267 ? 71.335 5.386 8.064 1.00 11.89 283 ASN B O 1
ATOM 4826 N N . TRP B 1 268 ? 69.949 5.914 6.373 1.00 12.48 284 TRP B N 1
ATOM 4827 C CA . TRP B 1 268 ? 69.046 4.798 6.646 1.00 13.10 284 TRP B CA 1
ATOM 4828 C C . TRP B 1 268 ? 69.623 3.415 6.343 1.00 13.64 284 TRP B C 1
ATOM 4829 O O . TRP B 1 268 ? 69.136 2.439 6.896 1.00 16.85 284 TRP B O 1
ATOM 4840 N N . THR B 1 269 ? 70.655 3.320 5.502 1.00 13.34 285 THR B N 1
ATOM 4841 C CA . THR B 1 269 ? 71.132 2.004 5.055 1.00 14.21 285 THR B CA 1
ATOM 4842 C C . THR B 1 269 ? 72.648 1.738 5.056 1.00 12.97 285 THR B C 1
ATOM 4843 O O . THR B 1 269 ? 73.037 0.578 5.078 1.00 15.03 285 THR B O 1
ATOM 4847 N N . ASP B 1 270 ? 73.489 2.767 5.025 1.00 11.74 286 ASP B N 1
ATOM 4848 C CA . ASP B 1 270 ? 74.946 2.580 4.827 1.00 13.56 286 ASP B CA 1
ATOM 4849 C C . ASP B 1 270 ? 75.723 3.886 5.089 1.00 13.09 286 ASP B C 1
ATOM 4850 O O . ASP B 1 270 ? 75.137 4.953 5.142 1.00 13.51 286 ASP B O 1
ATOM 4855 N N . ARG B 1 271 ? 77.042 3.813 5.249 1.00 14.10 287 ARG B N 1
ATOM 4856 C CA . ARG B 1 271 ? 77.878 5.024 5.364 1.00 14.24 287 ARG B CA 1
ATOM 4857 C C . ARG B 1 271 ? 77.427 5.974 6.493 1.00 14.18 287 ARG B C 1
ATOM 4858 O O . ARG B 1 271 ? 77.263 7.188 6.274 1.00 13.83 287 ARG B O 1
ATOM 4866 N N . PRO B 1 272 ? 77.289 5.444 7.721 1.00 13.54 288 PRO B N 1
ATOM 4867 C CA . PRO B 1 272 ? 77.686 4.103 8.156 1.00 13.83 288 PRO B CA 1
ATOM 4868 C C . PRO B 1 272 ? 76.569 3.046 8.212 1.00 13.71 288 PRO B C 1
ATOM 4869 O O . PRO B 1 272 ? 75.380 3.395 8.285 1.00 12.88 288 PRO B O 1
ATOM 4873 N N . PRO B 1 273 ? 76.954 1.756 8.200 1.00 13.76 289 PRO B N 1
ATOM 4874 C CA . PRO B 1 273 ? 76.065 0.705 8.695 1.00 15.89 289 PRO B CA 1
ATOM 4875 C C . PRO B 1 273 ? 75.679 1.051 10.125 1.00 16.83 289 PRO B C 1
ATOM 4876 O O . PRO B 1 273 ? 76.551 1.429 10.894 1.00 19.01 289 PRO B O 1
ATOM 4880 N N . SER B 1 274 ? 74.402 0.957 10.484 1.00 17.56 290 SER B N 1
ATOM 4881 C CA . SER B 1 274 ? 73.983 1.271 11.855 1.00 15.95 290 SER B CA 1
ATOM 4882 C C . SER B 1 274 ? 72.580 0.752 12.166 1.00 14.97 290 SER B C 1
ATOM 4883 O O . SER B 1 274 ? 71.883 0.220 11.293 1.00 14.96 290 SER B O 1
ATOM 4886 N N . PHE B 1 275 ? 72.187 0.933 13.422 1.00 14.35 291 PHE B N 1
ATOM 4887 C CA . PHE B 1 275 ? 70.849 0.607 13.914 1.00 13.72 291 PHE B CA 1
ATOM 4888 C C . PHE B 1 275 ? 69.720 1.258 13.106 1.00 12.65 291 PHE B C 1
ATOM 4889 O O . PHE B 1 275 ? 68.589 0.822 13.201 1.00 12.42 291 PHE B O 1
ATOM 4905 N N . ARG B 1 277 ? 69.172 0.801 10.225 1.00 12.78 293 ARG B N 1
ATOM 4906 C CA . ARG B 1 277 ? 68.713 -0.326 9.410 1.00 14.07 293 ARG B CA 1
ATOM 4907 C C . ARG B 1 277 ? 67.443 -1.015 9.924 1.00 14.49 293 ARG B C 1
ATOM 4908 O O . ARG B 1 277 ? 66.704 -1.615 9.139 1.00 14.42 293 ARG B O 1
ATOM 4916 N N . ILE B 1 278 ? 67.195 -0.925 11.230 1.00 15.37 294 ILE B N 1
ATOM 4917 C CA . ILE B 1 278 ? 65.933 -1.375 11.808 1.00 15.73 294 ILE B CA 1
ATOM 4918 C C . ILE B 1 278 ? 64.750 -0.755 11.039 1.00 14.56 294 ILE B C 1
ATOM 4919 O O . ILE B 1 278 ? 63.746 -1.430 10.760 1.00 16.59 294 ILE B O 1
ATOM 4924 N N . LEU B 1 279 ? 64.879 0.525 10.704 1.00 13.69 295 LEU B N 1
ATOM 4925 C CA . LEU B 1 279 ? 63.892 1.232 9.886 1.00 14.31 295 LEU B CA 1
ATOM 4926 C C . LEU B 1 279 ? 64.228 1.151 8.397 1.00 13.93 295 LEU B C 1
ATOM 4927 O O . LEU B 1 279 ? 63.348 0.951 7.566 1.00 14.44 295 LEU B O 1
ATOM 4932 N N . GLY B 1 280 ? 65.502 1.334 8.065 1.00 13.78 296 GLY B N 1
ATOM 4933 C CA . GLY B 1 280 ? 65.952 1.328 6.684 1.00 12.79 296 GLY B CA 1
ATOM 4934 C C . GLY B 1 280 ? 65.587 0.088 5.903 1.00 12.57 296 GLY B C 1
ATOM 4935 O O . GLY B 1 280 ? 65.212 0.185 4.735 1.00 13.37 296 GLY B O 1
ATOM 4936 N N . ALA B 1 281 ? 65.698 -1.082 6.535 1.00 11.61 297 ALA B N 1
ATOM 4937 C CA . ALA B 1 281 ? 65.355 -2.342 5.862 1.00 12.98 297 ALA B CA 1
ATOM 4938 C C . ALA B 1 281 ? 63.855 -2.433 5.567 1.00 12.95 297 ALA B C 1
ATOM 4939 O O . ALA B 1 281 ? 63.467 -2.982 4.534 1.00 13.37 297 ALA B O 1
ATOM 4941 N N . HIS B 1 282 ? 63.022 -1.887 6.455 1.00 13.95 298 HIS B N 1
ATOM 4942 C CA . HIS B 1 282 ? 61.586 -1.775 6.180 1.00 14.03 298 HIS B CA 1
ATOM 4943 C C . HIS B 1 282 ? 61.327 -0.832 5.013 1.00 14.50 298 HIS B C 1
ATOM 4944 O O . HIS B 1 282 ? 60.502 -1.132 4.159 1.00 15.66 298 HIS B O 1
ATOM 4951 N N . TRP B 1 283 ? 62.012 0.310 4.987 1.00 14.06 299 TRP B N 1
ATOM 4952 C CA . TRP B 1 283 ? 61.903 1.227 3.859 1.00 14.31 299 TRP B CA 1
ATOM 4953 C C . TRP B 1 283 ? 62.279 0.499 2.559 1.00 13.46 299 TRP B C 1
ATOM 4954 O O . TRP B 1 283 ? 61.536 0.567 1.592 1.00 14.72 299 TRP B O 1
ATOM 4965 N N . ILE B 1 284 ? 63.403 -0.224 2.553 1.00 13.50 300 ILE B N 1
ATOM 4966 C CA . ILE B 1 284 ? 63.801 -1.006 1.365 1.00 14.58 300 ILE B CA 1
ATOM 4967 C C . ILE B 1 284 ? 62.723 -2.023 0.952 1.00 14.37 300 ILE B C 1
ATOM 4968 O O . ILE B 1 284 ? 62.405 -2.154 -0.239 1.00 15.20 300 ILE B O 1
ATOM 4973 N N . ALA B 1 285 ? 62.166 -2.745 1.921 1.00 14.07 301 ALA B N 1
ATOM 4974 C CA . ALA B 1 285 ? 61.149 -3.759 1.612 1.00 15.27 301 ALA B CA 1
ATOM 4975 C C . ALA B 1 285 ? 59.908 -3.134 0.986 1.00 15.51 301 ALA B C 1
ATOM 4976 O O . ALA B 1 285 ? 59.282 -3.737 0.107 1.00 16.28 301 ALA B O 1
ATOM 4978 N N . SER B 1 286 ? 59.557 -1.928 1.432 1.00 16.25 302 SER B N 1
ATOM 4979 C CA . SER B 1 286 ? 58.388 -1.225 0.890 1.00 17.32 302 SER B CA 1
ATOM 4980 C C . SER B 1 286 ? 58.603 -0.848 -0.576 1.00 17.35 302 SER B C 1
ATOM 4981 O O . SER B 1 286 ? 57.652 -0.811 -1.342 1.00 19.78 302 SER B O 1
ATOM 4984 N N . LYS B 1 287 ? 59.846 -0.583 -0.963 1.00 17.03 303 LYS B N 1
ATOM 4985 C CA . LYS B 1 287 ? 60.177 -0.270 -2.363 1.00 16.73 303 LYS B CA 1
ATOM 4986 C C . LYS B 1 287 ? 60.351 -1.532 -3.216 1.00 16.12 303 LYS B C 1
ATOM 4987 O O . LYS B 1 287 ? 60.009 -1.535 -4.412 1.00 17.75 303 LYS B O 1
ATOM 4993 N N . LEU B 1 288 ? 60.897 -2.590 -2.616 1.00 14.59 304 LEU B N 1
ATOM 4994 C CA . LEU B 1 288 ? 61.062 -3.868 -3.312 1.00 15.63 304 LEU B CA 1
ATOM 4995 C C . LEU B 1 288 ? 59.751 -4.605 -3.561 1.00 15.79 304 LEU B C 1
ATOM 4996 O O . LEU B 1 288 ? 59.648 -5.350 -4.524 1.00 14.46 304 LEU B O 1
ATOM 5001 N N . TYR B 1 289 ? 58.778 -4.412 -2.671 1.00 17.85 305 TYR B N 1
ATOM 5002 C CA . TYR B 1 289 ? 57.524 -5.183 -2.672 1.00 19.16 305 TYR B CA 1
ATOM 5003 C C . TYR B 1 289 ? 56.337 -4.238 -2.482 1.00 20.02 305 TYR B C 1
ATOM 5004 O O . TYR B 1 289 ? 55.637 -4.310 -1.474 1.00 21.21 305 TYR B O 1
ATOM 5013 N N . PRO B 1 290 ? 56.112 -3.344 -3.462 1.00 19.59 306 PRO B N 1
ATOM 5014 C CA . PRO B 1 290 ? 55.134 -2.277 -3.272 1.00 22.64 306 PRO B CA 1
ATOM 5015 C C . PRO B 1 290 ? 53.717 -2.785 -3.073 1.00 24.28 306 PRO B C 1
ATOM 5016 O O . PRO B 1 290 ? 52.944 -2.131 -2.392 1.00 26.37 306 PRO B O 1
ATOM 5020 N N . THR B 1 291 ? 53.388 -3.940 -3.644 1.00 24.41 307 THR B N 1
ATOM 5021 C CA . THR B 1 291 ? 52.050 -4.516 -3.471 1.00 26.81 307 THR B CA 1
ATOM 5022 C C . THR B 1 291 ? 51.963 -5.456 -2.261 1.00 26.25 307 THR B C 1
ATOM 5023 O O . THR B 1 291 ? 50.957 -5.456 -1.565 1.00 32.90 307 THR B O 1
ATOM 5027 N N . ARG B 1 292 ? 53.013 -6.232 -1.995 1.00 22.38 308 ARG B N 1
ATOM 5028 C CA . ARG B 1 292 ? 52.971 -7.244 -0.933 1.00 23.39 308 ARG B CA 1
ATOM 5029 C C . ARG B 1 292 ? 53.311 -6.693 0.455 1.00 21.54 308 ARG B C 1
ATOM 5030 O O . ARG B 1 292 ? 52.824 -7.204 1.457 1.00 22.97 308 ARG B O 1
ATOM 5038 N N . TYR B 1 293 ? 54.164 -5.678 0.523 1.00 20.36 309 TYR B N 1
ATOM 5039 C CA . TYR B 1 293 ? 54.603 -5.156 1.821 1.00 19.02 309 TYR B CA 1
ATOM 5040 C C . TYR B 1 293 ? 53.379 -4.728 2.639 1.00 18.89 309 TYR B C 1
ATOM 5041 O O . TYR B 1 293 ? 52.615 -3.885 2.197 1.00 20.92 309 TYR B O 1
ATOM 5050 N N . PRO B 1 294 ? 53.186 -5.317 3.827 1.00 20.57 310 PRO B N 1
ATOM 5051 C CA . PRO B 1 294 ? 51.906 -5.175 4.521 1.00 22.28 310 PRO B CA 1
ATOM 5052 C C . PRO B 1 294 ? 51.805 -4.065 5.571 1.00 21.44 310 PRO B C 1
ATOM 5053 O O . PRO B 1 294 ? 50.741 -3.908 6.163 1.00 21.74 310 PRO B O 1
ATOM 5057 N N . TYR B 1 295 ? 52.875 -3.312 5.812 1.00 20.79 311 TYR B N 1
ATOM 5058 C CA . TYR B 1 295 ? 52.851 -2.258 6.831 1.00 20.44 311 TYR B CA 1
ATOM 5059 C C . TYR B 1 295 ? 52.767 -0.885 6.199 1.00 20.11 311 TYR B C 1
ATOM 5060 O O . TYR B 1 295 ? 52.950 -0.741 4.995 1.00 21.05 311 TYR B O 1
ATOM 5069 N N . LYS B 1 296 ? 52.457 0.113 7.021 1.00 19.06 312 LYS B N 1
ATOM 5070 C CA . LYS B 1 296 ? 52.448 1.503 6.581 1.00 20.41 312 LYS B CA 1
ATOM 5071 C C . LYS B 1 296 ? 53.774 2.129 6.964 1.00 18.83 312 LYS B C 1
ATOM 5072 O O . LYS B 1 296 ? 54.024 2.446 8.143 1.00 18.81 312 LYS B O 1
ATOM 5078 N N . ILE B 1 297 ? 54.629 2.286 5.958 1.00 18.95 313 ILE B N 1
ATOM 5079 C CA . ILE B 1 297 ? 56.016 2.702 6.181 1.00 17.99 313 ILE B CA 1
ATOM 5080 C C . ILE B 1 297 ? 56.080 4.071 6.854 1.00 16.56 313 ILE B C 1
ATOM 5081 O O . ILE B 1 297 ? 56.911 4.286 7.737 1.00 17.44 313 ILE B O 1
ATOM 5086 N N . GLU B 1 298 ? 55.191 4.981 6.469 1.00 15.98 314 GLU B N 1
ATOM 5087 C CA . GLU B 1 298 ? 55.170 6.320 7.064 1.00 17.54 314 GLU B CA 1
ATOM 5088 C C . GLU B 1 298 ? 54.910 6.288 8.572 1.00 16.16 314 GLU B C 1
ATOM 5089 O O . GLU B 1 298 ? 55.482 7.086 9.322 1.00 17.32 314 GLU B O 1
ATOM 5095 N N . ASP B 1 299 ? 54.060 5.365 9.014 1.00 15.96 315 ASP B N 1
ATOM 5096 C CA . ASP B 1 299 ? 53.775 5.206 10.440 1.00 17.18 315 ASP B CA 1
ATOM 5097 C C . ASP B 1 299 ? 54.953 4.578 11.198 1.00 16.03 315 ASP B C 1
ATOM 5098 O O . ASP B 1 299 ? 55.186 4.914 12.353 1.00 16.12 315 ASP B O 1
ATOM 5103 N N . LYS B 1 300 ? 55.679 3.668 10.558 1.00 15.74 316 LYS B N 1
ATOM 5104 C CA . LYS B 1 300 ? 56.920 3.131 11.140 1.00 16.96 316 LYS B CA 1
ATOM 5105 C C . LYS B 1 300 ? 57.983 4.203 11.317 1.00 16.67 316 LYS B C 1
ATOM 5106 O O . LYS B 1 300 ? 58.689 4.212 12.330 1.00 16.49 316 LYS B O 1
ATOM 5112 N N . VAL B 1 301 ? 58.099 5.096 10.336 1.00 17.00 317 VAL B N 1
ATOM 5113 C CA . VAL B 1 301 ? 59.063 6.198 10.406 1.00 17.11 317 VAL B CA 1
ATOM 5114 C C . VAL B 1 301 ? 58.717 7.119 11.581 1.00 16.62 317 VAL B C 1
ATOM 5115 O O . VAL B 1 301 ? 59.592 7.482 12.366 1.00 14.54 317 VAL B O 1
ATOM 5119 N N . LYS B 1 302 ? 57.438 7.483 11.705 1.00 17.23 318 LYS B N 1
ATOM 5120 C CA . LYS B 1 302 ? 56.983 8.316 12.823 1.00 17.15 318 LYS B CA 1
ATOM 5121 C C . LYS B 1 302 ? 57.297 7.686 14.190 1.00 15.99 318 LYS B C 1
ATOM 5122 O O . LYS B 1 302 ? 57.839 8.350 15.077 1.00 17.02 318 LYS B O 1
ATOM 5128 N N . ALA B 1 303 ? 56.943 6.419 14.366 1.00 15.44 319 ALA B N 1
ATOM 5129 C CA . ALA B 1 303 ? 57.145 5.752 15.656 1.00 17.08 319 ALA B CA 1
ATOM 5130 C C . ALA B 1 303 ? 58.637 5.596 15.983 1.00 16.70 319 ALA B C 1
ATOM 5131 O O . ALA B 1 303 ? 59.067 5.824 17.117 1.00 17.11 319 ALA B O 1
ATOM 5133 N N . PHE B 1 304 ? 59.416 5.211 14.981 1.00 14.76 320 PHE B N 1
ATOM 5134 C CA . PHE B 1 304 ? 60.857 5.042 15.132 1.00 14.79 320 PHE B CA 1
ATOM 5135 C C . PHE B 1 304 ? 61.531 6.363 15.516 1.00 13.72 320 PHE B C 1
ATOM 5136 O O . PHE B 1 304 ? 62.292 6.412 16.476 1.00 14.39 320 PHE B O 1
ATOM 5144 N N . TYR B 1 305 ? 61.224 7.439 14.796 1.00 14.45 321 TYR B N 1
ATOM 5145 C CA . TYR B 1 305 ? 61.814 8.750 15.104 1.00 15.33 321 TYR B CA 1
ATOM 5146 C C . TYR B 1 305 ? 61.401 9.264 16.490 1.00 14.82 321 TYR B C 1
ATOM 5147 O O . TYR B 1 305 ? 62.226 9.845 17.209 1.00 15.99 321 TYR B O 1
ATOM 5156 N N . GLN B 1 306 ? 60.155 9.016 16.890 1.00 14.82 322 GLN B N 1
ATOM 5157 C CA . GLN B 1 306 ? 59.676 9.477 18.195 1.00 16.76 322 GLN B CA 1
ATOM 5158 C C . GLN B 1 306 ? 60.462 8.802 19.313 1.00 15.67 322 GLN B C 1
ATOM 5159 O O . GLN B 1 306 ? 60.901 9.462 20.257 1.00 16.20 322 GLN B O 1
ATOM 5165 N N . LEU B 1 307 ? 60.634 7.491 19.208 1.00 14.44 323 LEU B N 1
ATOM 5166 C CA . LEU B 1 307 ? 61.324 6.737 20.256 1.00 15.43 323 LEU B CA 1
ATOM 5167 C C . LEU B 1 307 ? 62.849 6.946 20.218 1.00 16.78 323 LEU B C 1
ATOM 5168 O O . LEU B 1 307 ? 63.459 7.303 21.227 1.00 17.33 323 LEU B O 1
ATOM 5173 N N . PHE B 1 308 ? 63.454 6.721 19.056 1.00 16.25 324 PHE B N 1
ATOM 5174 C CA . PHE B 1 308 ? 64.912 6.766 18.935 1.00 15.73 324 PHE B CA 1
ATOM 5175 C C . PHE B 1 308 ? 65.477 8.191 19.030 1.00 15.26 324 PHE B C 1
ATOM 5176 O O . PHE B 1 308 ? 66.512 8.397 19.665 1.00 15.48 324 PHE B O 1
ATOM 5184 N N . PHE B 1 309 ? 64.791 9.167 18.436 1.00 15.08 325 PHE B N 1
ATOM 5185 C CA . PHE B 1 309 ? 65.274 10.557 18.432 1.00 17.21 325 PHE B CA 1
ATOM 5186 C C . PHE B 1 309 ? 64.468 11.549 19.276 1.00 16.91 325 PHE B C 1
ATOM 5187 O O . PHE B 1 309 ? 64.915 12.671 19.499 1.00 18.26 325 PHE B O 1
ATOM 5195 N N . GLY B 1 310 ? 63.290 11.155 19.745 1.00 17.57 326 GLY B N 1
ATOM 5196 C CA . GLY B 1 310 ? 62.442 12.076 20.499 1.00 19.30 326 GLY B CA 1
ATOM 5197 C C . GLY B 1 310 ? 61.914 13.198 19.627 1.00 19.80 326 GLY B C 1
ATOM 5198 O O . GLY B 1 310 ? 61.693 14.303 20.113 1.00 21.12 326 GLY B O 1
ATOM 5199 N N . VAL B 1 311 ? 61.702 12.896 18.343 1.00 19.77 327 VAL B N 1
ATOM 5200 C CA . VAL B 1 311 ? 61.276 13.878 17.346 1.00 21.25 327 VAL B CA 1
ATOM 5201 C C . VAL B 1 311 ? 59.922 13.475 16.775 1.00 20.30 327 VAL B C 1
ATOM 5202 O O . VAL B 1 311 ? 59.753 12.345 16.334 1.00 18.90 327 VAL B O 1
ATOM 5206 N N . GLU B 1 312 ? 58.969 14.406 16.801 1.00 21.12 328 GLU B N 1
ATOM 5207 C CA . GLU B 1 312 ? 57.676 14.243 16.151 1.00 23.40 328 GLU B CA 1
ATOM 5208 C C . GLU B 1 312 ? 57.793 14.753 14.727 1.00 23.54 328 GLU B C 1
ATOM 5209 O O . GLU B 1 312 ? 58.323 15.838 14.506 1.00 28.73 328 GLU B O 1
ATOM 5215 N N . LEU B 1 313 ? 57.297 13.976 13.772 1.00 20.95 329 LEU B N 1
ATOM 5216 C CA . LEU B 1 313 ? 57.346 14.341 12.358 1.00 21.66 329 LEU B CA 1
ATOM 5217 C C . LEU B 1 313 ? 55.956 14.675 11.829 1.00 24.31 329 LEU B C 1
ATOM 5218 O O . LEU B 1 313 ? 55.031 13.872 11.953 1.00 22.98 329 LEU B O 1
ATOM 5223 N N . SER B 1 314 ? 55.811 15.851 11.221 1.00 25.91 330 SER B N 1
ATOM 5224 C CA . SER B 1 314 ? 54.575 16.184 10.507 1.00 28.26 330 SER B CA 1
ATOM 5225 C C . SER B 1 314 ? 54.533 15.484 9.146 1.00 27.90 330 SER B C 1
ATOM 5226 O O . SER B 1 314 ? 55.538 14.940 8.686 1.00 25.60 330 SER B O 1
ATOM 5229 N N . ASN B 1 315 ? 53.374 15.505 8.494 1.00 28.13 331 ASN B N 1
ATOM 5230 C CA . ASN B 1 315 ? 53.274 14.966 7.135 1.00 30.26 331 ASN B CA 1
ATOM 5231 C C . ASN B 1 315 ? 54.158 15.731 6.155 1.00 27.99 331 ASN B C 1
ATOM 5232 O O . ASN B 1 315 ? 54.699 15.141 5.217 1.00 30.58 331 ASN B O 1
ATOM 5237 N N . GLU B 1 316 ? 54.321 17.034 6.373 1.00 26.68 332 GLU B N 1
ATOM 5238 C CA . GLU B 1 316 ? 55.242 17.809 5.552 1.00 31.97 332 GLU B CA 1
ATOM 5239 C C . GLU B 1 316 ? 56.698 17.376 5.797 1.00 30.05 332 GLU B C 1
ATOM 5240 O O . GLU B 1 316 ? 57.486 17.326 4.850 1.00 25.51 332 GLU B O 1
ATOM 5246 N N . ASP B 1 317 ? 57.046 17.053 7.047 1.00 26.70 333 ASP B N 1
ATOM 5247 C CA . ASP B 1 317 ? 58.382 16.535 7.356 1.00 25.25 333 ASP B CA 1
ATOM 5248 C C . ASP B 1 317 ? 58.641 15.218 6.641 1.00 23.56 333 ASP B C 1
ATOM 5249 O O . ASP B 1 317 ? 59.728 15.006 6.110 1.00 24.83 333 ASP B O 1
ATOM 5254 N N . LEU B 1 318 ? 57.647 14.333 6.630 1.00 21.56 334 LEU B N 1
ATOM 5255 C CA . LEU B 1 318 ? 57.805 13.043 5.971 1.00 23.37 334 LEU B CA 1
ATOM 5256 C C . LEU B 1 318 ? 58.110 13.225 4.487 1.00 22.73 334 LEU B C 1
ATOM 5257 O O . LEU B 1 318 ? 58.972 12.549 3.940 1.00 20.25 334 LEU B O 1
ATOM 5262 N N . LYS B 1 319 ? 57.420 14.172 3.864 1.00 22.32 335 LYS B N 1
ATOM 5263 C CA . LYS B 1 319 ? 57.593 14.474 2.455 1.00 26.32 335 LYS B CA 1
ATOM 5264 C C . LYS B 1 319 ? 58.954 15.125 2.215 1.00 24.93 335 LYS B C 1
ATOM 5265 O O . LYS B 1 319 ? 59.722 14.662 1.372 1.00 26.78 335 LYS B O 1
ATOM 5271 N N . THR B 1 320 ? 59.252 16.171 2.983 1.00 23.42 336 THR B N 1
ATOM 5272 C CA . THR B 1 320 ? 60.496 16.933 2.834 1.00 26.45 336 THR B CA 1
ATOM 5273 C C . THR B 1 320 ? 61.759 16.100 3.030 1.00 25.26 336 THR B C 1
ATOM 5274 O O . THR B 1 320 ? 62.681 16.165 2.215 1.00 26.64 336 THR B O 1
ATOM 5278 N N . TYR B 1 321 ? 61.815 15.340 4.117 1.00 21.02 337 TYR B N 1
ATOM 5279 C CA . TYR B 1 321 ? 63.039 14.626 4.463 1.00 21.63 337 TYR B CA 1
ATOM 5280 C C . TYR B 1 321 ? 63.135 13.240 3.850 1.00 20.91 337 TYR B C 1
ATOM 5281 O O . TYR B 1 321 ? 64.238 12.772 3.597 1.00 21.59 337 TYR B O 1
ATOM 5290 N N . PHE B 1 322 ? 61.995 12.590 3.605 1.00 20.76 338 PHE B N 1
ATOM 5291 C CA . PHE B 1 322 ? 61.986 11.171 3.250 1.00 20.24 338 PHE B CA 1
ATOM 5292 C C . PHE B 1 322 ? 61.173 10.768 2.017 1.00 21.56 338 PHE B C 1
ATOM 5293 O O . PHE B 1 322 ? 61.239 9.609 1.622 1.00 21.05 338 PHE B O 1
ATOM 5301 N N . LYS B 1 323 ? 60.434 11.704 1.414 1.00 22.30 339 LYS B N 1
ATOM 5302 C CA . LYS B 1 323 ? 59.519 11.420 0.293 1.00 24.40 339 LYS B CA 1
ATOM 5303 C C . LYS B 1 323 ? 58.486 10.348 0.641 1.00 25.08 339 LYS B C 1
ATOM 5304 O O . LYS B 1 323 ? 58.194 9.467 -0.160 1.00 29.25 339 LYS B O 1
ATOM 5310 N N . LEU B 1 324 ? 57.931 10.442 1.840 1.00 26.09 340 LEU B N 1
ATOM 5311 C CA . LEU B 1 324 ? 56.944 9.484 2.323 1.00 29.62 340 LEU B CA 1
ATOM 5312 C C . LEU B 1 324 ? 55.704 10.233 2.787 1.00 35.51 340 LEU B C 1
ATOM 5313 O O . LEU B 1 324 ? 54.692 9.625 3.150 1.00 46.32 340 LEU B O 1
#

Sequence (635 aa):
ESRTFLDVSNKPIVLPEHITRIYGSAPPISFIYVIDDTPLIGVNSPQTNKDNNNGEKFLSKHFELPILGGWHGNNIPNLEAILAAKPDVIITWDTPLLNEKTAKDLARISIPALKVNIDDSQQNYPEVFRYLGRRVQKEERANALANNAQTYLDELKTFVASIPEKERTKVYYAEGDFGLQQTECDRSFHSEPLALAGGNLVHKCVQNSVVGLQEVVSFEQIILYDPEVIIVQNPTFYKTVFREKKWAVLKAVQNKKVYLVPKSPFNWTDRPPSFRILGAHWIASKLYPTRYPYKIEDKVKAFYQLFFGVELSNEDLKTYFKLSRTFLDVSNKPIVLPEHITRIYGSAPPISFIYVIDDTPLIGVNSPQTNKDNNNNGEKFLSKHFELPILGGWHGNNIPNLEAILAAKPDVIITWDTPLLNEEKTAKDLARISIPALKVNIDDSQQNYPEVFRYLGRRVQKEERANALANAQTYLDELKTFVASIPEKERTKVYYAEGDFGLQTECDRSFHSEPLALAGGNLVHKCVQNSVVGLQEVSFEQIILYDPEEVIIVQNNPTFYKTVFREKKWAVLKAVQNKKVYLVPKSPFNWTDRPPSFRILGAHWIASKLYPTRYPYKIEDKVKAFYQLFFGVELSNEDLKTYFKL

B-factor: mean 24.52, std 10.49, range [10.48, 80.34]

Foldseek 3Di:
DLQWDQFLVRRTDGFDPDFQAEEEQAQQRLLVQLLPNRRYQAHADPQDDQQFHDAVVFHDPVNVHHHQHHQAPPIDGNLVVVLVSDGSEYEYEDDVQRSPVVVVSCVVSVHTYHYDYPLQVCCQLVRLCVVCSVPSNVLSNVLSVLNVLLVLQQVLLVPQDLVRFFEEFEQEDLARFWGAAPADSQCNLLVSLRYDYQHHDHDDHRVGRHGHDPVRVLVSQGLAYEYAGVNNVVVCQVDPVNCSHVNNVVVRYAYFFRYRHTCGPPPRHNSSLSSLVSNCSRCVPRSDDDSVVVVQVSSCSRRVDGADPVNCCVRPVD/DQWDQFPVRDTDGFDPDFQAEEEQAQQRLLVQLLPNRRYQAHADPLDDQQFDPCVVFHDPVNVGHHQHHQADVIDGVQVVVLVSDGREYEYEDDVQRSVVVVVVVVVRPHTYHYDYPLQVCCQLVRLCVVCVVPSNVLSNVLSVLNVLLVLQQVLLVPQDPVRQFEEFEQEDLARFWGAAPADSQCNLLVSLRHDHQHHDHADHRVGGHGHDPVVVVVSLGLAYEYAGPNNVVVCQPPPVNCVRNNNVVVRYYYFFRYRHTCGPPPRHNSSLSSLVSNCSRCVPRSDDDSLVVVQVCSCSSRVDGADPVNCCVRPND

InterPro domains:
  IPR002491 ABC transporter periplasmic binding domain [PF01497] (96-279)
  IPR002491 ABC transporter periplasmic binding domain [PS50983] (38-308)
  IPR050902 ABC Transporter Solute-Binding [PTHR30535] (5-331)

Secondary structure (DSSP, 8-state):
-TTEEE-TTS-EEE--SS---EEESSHHHH--TTT-STTB--BSS-SS-SSS--HHHHS-S---PPB-B-SSTT--B-HHHHHHH--SEEEEE--HHHHHHHHHHHHHHT--EEEE--SSGGGHHHHHHHHHH---HHHHHHHH--HHHHHHHHHHHHTS-GGGPPEEEEEBSTTS-EE--SBSTTTHHHHHTT-EESS--B--SSS--EE--HHHHHHH--SEEEE--HHHHHHHHHSGGGGGSHHHHTT-EEEPP-SSS-SSSSS----TTHHHHHHHHH-TTT--S-HHHHHHHHHHHHH-----HHHHHHHH--/--EEE-TTS-EEE--SS---EEESSHHHH--TTT-STTB--BSS-SS-SS---HHHHS-S---PPB---SSTT----HHHHHHH--SEEEEE--HHHHHHHHHHHTTT-S-EEEE--SSGGGHHHHHHHHHH---HHHHHHHH--HHHHHHHHHHHHTS-GGGPEEEEEEBSTTS-EE--SBSTTTHHHHHTTEEESS--B--SSS--EE--HHHHHHH--SEEEE--HHHHHHHHHSGGGGGSHHHHTT-EEEPP-SSS-SSSSS----TTHHHHHHHHH-TTT--S-HHHHHHHHHHHHH-----HHHHHHHH--

Nearest PDB structures (foldseek):
  4pag-assembly1_A  TM=1.002E+00  e=4.343E-70  Sulfurospirillum deleyianum DSM 6946
  4hn9-assembly1_A  TM=8.290E-01  e=2.743E-19  Lachnospira eligens ATCC 27750
  2etv-assembly1_A  TM=7.001E-01  e=4.679E-17  Thermotoga maritima MSB8
  5joq-assembly1_A  TM=7.155E-01  e=1.879E-14  Listeria monocytogenes EGD-e
  5y8b-assembly1_A  TM=6.516E-01  e=5.345E-11  Roseiflexus sp. RS-1

CATH classification: 3.40.50.1980 (+2 more: 1.20.58.2180, 3.40.50.1980)

Solvent-accessible surface area: 26793 Å² total